Protein AF-0000000070112581 (afdb_homodimer)

Organism: Actinoplanes teichomyceticus (NCBI:txid1867)

Radius of gyration: 32.61 Å; Cα contacts (8 Å, |Δi|>4): 1383; chains: 2; bounding box: 97×98×137 Å

Solvent-accessible surface area (backbone atoms only — not comparable to full-atom values): 36434 Å² total; per-residue (Å²): 136,82,82,74,80,77,78,77,76,79,77,77,74,75,75,73,76,73,74,67,74,76,69,84,65,79,61,92,81,59,86,30,50,30,55,30,23,53,82,54,66,36,40,34,24,30,37,43,56,67,66,48,50,74,72,32,64,71,53,36,50,47,56,51,56,34,28,38,30,39,26,48,64,56,47,46,24,48,32,52,28,37,65,41,94,90,42,71,44,57,64,69,41,49,50,51,50,51,51,26,56,76,53,75,27,43,31,40,42,41,41,72,38,59,88,61,64,62,28,60,76,68,73,73,48,93,67,53,45,69,54,48,52,50,51,52,52,50,49,44,39,51,55,40,47,74,42,50,89,62,39,55,30,33,29,44,44,36,53,60,54,36,76,79,34,44,72,46,94,39,75,56,40,74,50,56,37,80,56,49,58,54,50,51,39,46,49,44,39,69,42,31,72,82,38,41,30,20,44,28,32,62,83,36,50,25,73,46,48,28,32,48,37,49,55,51,47,49,52,53,39,48,75,72,67,35,67,74,41,26,48,32,20,24,45,75,42,37,33,80,76,37,75,74,89,35,32,47,60,36,51,42,56,47,38,74,73,70,26,33,32,28,39,64,26,32,33,30,29,33,69,61,74,86,49,43,24,52,50,34,13,31,16,27,53,56,35,54,54,48,48,34,38,68,69,36,91,42,24,47,34,42,16,30,51,23,60,29,37,67,74,41,63,46,53,82,75,35,83,66,27,33,76,29,36,35,10,39,68,82,67,48,70,39,66,29,41,52,38,49,34,53,58,31,43,41,47,59,104,139,81,82,76,78,71,82,73,78,79,77,76,76,75,74,75,74,74,74,68,74,75,70,84,65,78,60,93,82,56,86,30,49,31,54,30,24,51,82,53,68,36,41,36,24,30,38,43,54,68,67,48,49,75,72,31,64,71,55,36,52,47,54,50,57,34,27,37,29,40,27,50,62,57,46,46,24,49,32,52,28,36,64,41,94,90,42,72,44,57,64,69,41,48,50,51,51,51,50,27,58,76,52,74,28,43,31,40,43,40,42,70,37,58,88,60,63,63,29,61,75,69,74,75,47,90,66,53,46,69,52,47,52,49,50,53,52,50,50,43,40,50,56,39,47,75,43,51,89,62,37,54,29,33,29,42,44,35,52,58,54,36,76,78,33,44,71,46,94,39,75,56,41,75,48,55,37,81,57,48,60,53,50,50,37,47,48,43,40,70,42,31,72,81,39,42,32,20,44,29,33,62,84,35,49,26,73,48,48,27,32,48,36,48,54,53,47,51,54,53,39,48,76,69,69,35,65,72,43,26,48,33,20,26,45,75,41,38,32,81,76,37,74,74,87,36,32,48,62,35,51,42,57,46,38,74,72,69,26,34,32,29,40,64,26,32,34,30,28,33,68,62,72,85,47,44,25,49,50,34,14,32,16,27,53,56,34,54,55,49,48,34,39,67,69,40,90,42,25,48,33,42,16,31,52,24,59,29,37,66,74,39,65,48,52,83,74,36,84,66,27,30,75,28,34,34,12,40,70,82,67,48,71,39,66,29,40,52,38,48,33,53,58,32,43,41,48,57,104

Foldseek 3Di:
DPPPPPPPPPPPPPPPPPPPPPDPPPDPPQLALQVLQPPLLAWEEEEDDLVCCVPPPVRVVNRLRHGQEYEYPQCLAQCNQDVDQPDGDCPSVVVVLVSCVVSNHAYEAPALADQDPHHCCLQVDDDALVRNLVSSLCSLLVSCLVCAPSHQAYQQHEAQADQQLHGDDHPNCVRPNPCSSLVSQVSNCVNHVRHAYEHEYEPLLFDGNNVVSVVVVVVVSVVVVRRHAAYEYAAAAELVVDDHPGNLVSLAVRVVVVHAYEHAEHWYKYQDDDDDVRLVSLLVSLLVNVLSLSVGDRHNYYYYHDAEQLDDCCCVVPPRMTPTHQYYNVRHGGSNSVSSSVSSNVSVD/DDPPDPPPPPPPPPPPPPPPPPDPPPDPPQLALQVLQPPLLAWEEEEDDLVCCVPPPVRVVNRLRHGQEYEYPQCLAQCNQPVDQPDGDCPSVVVVLVSCVVSNHAYEAPALADQDPHHCCLQVDDDALVRNLVSSLCSLLVSCLVCAPSHQAYQQHEAQADQQLHGDDHPNCVRPNPCSSLVSQVSNCVNHVRHAYEHEYEPLLFDGNNVVSVVVVVVVSVVVVRRHAAYEYAAAAELVVDDHPGNLVSLAVRVVVVHAYEHAEHWYKYQDDDDDVRLVSLLVSLLVNVLSLSVGDRHNYYYYHDAEQLDDCCCVVPPRMTPTHQYYNVRHGGSNSVSSSVSSNVSVD

pLDDT: mean 92.32, std 18.76, range [21.33, 98.94]

Secondary structure (DSSP, 8-state):
---------------------------TT--SHHHHHTTSS-EEEEEE-HHHHHH-HHHHHHHHHH-SEEEESSTTSHHHH-SBTTB---HHHHHHHHHHHHTT-EEEEEEEE-SSS--HHHHSS---HHHHHHHHHHHHHHHHHHTTTT-SEEEEEES-B-TTSPBP--HHHHHH-TTHHHHHHHHHHHH-TTSEEEEEEES-SSSSHHHHHHHHHHHHHHHTT----EEEEEEEEEGGGB--S-HHHHHHHHHHTT-EEEEEEEEEEEESSP-HHHHHHHHHHHHHHHHHHHTSTTEEEEEES-SBGGG-SHHHHSTTEE--SSB-TTSPBPHHHHHHHHHHHHHH-/---------------------------TT--SHHHHHTTSS-EEEEEE-HHHHHH-HHHHHHHHHH-SEEEESSTTSHHHH-SBTTB---HHHHHHHHHHHHTT-EEEEEEEE-SSS--HHHHSS---HHHHHHHHHHHHHHHHHHTTTT-SEEEEEES-B-TTSPBP--HHHHHH-TTHHHHHHHHHHHH-TTSEEEEEEES-SSSSHHHHHHHHHHHHHHHTT----EEEEEEEEEGGGB--S-HHHHHHHHHHTT-EEEEEEEEEEEESSP-HHHHHHHHHHHHHHHHHHHTSTTEEEEEES-SBGGG-SHHHHSTTEE--SSB-TTSPBPHHHHHHHHHHHHHH-

Nearest PDB structures (foldseek):
  2his-assembly1_A  TM=9.795E-01  e=3.318E-38  Cellulomonas fimi
  1fh9-assembly1_A  TM=9.781E-01  e=1.054E-37  Cellulomonas fimi
  1v6y-assembly1_A  TM=9.633E-01  e=8.364E-38  Streptomyces olivaceoviridis
  4f8x-assembly1_A  TM=9.713E-01  e=1.217E-34  Penicillium canescens
  1nq6-assembly1_A  TM=9.636E-01  e=5.847E-33  Streptomyces halstedii

Structure (mmCIF, N/CA/C/O backbone):
data_AF-0000000070112581-model_v1
#
loop_
_entity.id
_entity.type
_entity.pdbx_description
1 polymer Beta-xylanase
#
loop_
_atom_site.group_PDB
_atom_site.id
_atom_site.type_symbol
_atom_site.label_atom_id
_atom_site.label_alt_id
_atom_site.label_comp_id
_atom_site.label_asym_id
_atom_site.label_entity_id
_atom_site.label_seq_id
_atom_site.pdbx_PDB_ins_code
_atom_site.Cartn_x
_atom_site.Cartn_y
_atom_site.Cartn_z
_atom_site.occupancy
_atom_site.B_iso_or_equiv
_atom_site.auth_seq_id
_atom_site.auth_comp_id
_atom_site.auth_asym_id
_atom_site.auth_atom_id
_atom_site.pdbx_PDB_model_num
ATOM 1 N N . MET A 1 1 ? 73.625 -24.797 -55.469 1 22.47 1 MET A N 1
ATOM 2 C CA . MET A 1 1 ? 73.438 -24.203 -54.156 1 22.47 1 MET A CA 1
ATOM 3 C C . MET A 1 1 ? 72.125 -23.438 -54.062 1 22.47 1 MET A C 1
ATOM 5 O O . MET A 1 1 ? 71.938 -22.453 -54.781 1 22.47 1 MET A O 1
ATOM 9 N N . ARG A 1 2 ? 71 -24.219 -53.906 1 23 2 ARG A N 1
ATOM 10 C CA . ARG A 1 2 ? 69.562 -24.25 -54.125 1 23 2 ARG A CA 1
ATOM 11 C C . ARG A 1 2 ? 68.812 -23.281 -53.188 1 23 2 ARG A C 1
ATOM 13 O O . ARG A 1 2 ? 68.75 -23.531 -52 1 23 2 ARG A O 1
ATOM 20 N N . LEU A 1 3 ? 69.125 -21.969 -53.344 1 24.77 3 LEU A N 1
ATOM 21 C CA . LEU A 1 3 ? 68.75 -20.875 -52.469 1 24.77 3 LEU A CA 1
ATOM 22 C C . LEU A 1 3 ? 67.188 -20.828 -52.281 1 24.77 3 LEU A C 1
ATOM 24 O O . LEU A 1 3 ? 66.5 -20.641 -53.281 1 24.77 3 LEU A O 1
ATOM 28 N N . GLY A 1 4 ? 66.625 -21.703 -51.438 1 23.44 4 GLY A N 1
ATOM 29 C CA . GLY A 1 4 ? 65.25 -21.984 -51 1 23.44 4 GLY A CA 1
ATOM 30 C C . GLY A 1 4 ? 64.562 -20.781 -50.406 1 23.44 4 GLY A C 1
ATOM 31 O O . GLY A 1 4 ? 65 -20.203 -49.406 1 23.44 4 GLY A O 1
ATOM 32 N N . ARG A 1 5 ? 64.062 -19.859 -51.281 1 26.02 5 ARG A N 1
ATOM 33 C CA . ARG A 1 5 ? 63.375 -18.609 -50.938 1 26.02 5 ARG A CA 1
ATOM 34 C C . ARG A 1 5 ? 62.188 -18.859 -50 1 26.02 5 ARG A C 1
ATOM 36 O O . ARG A 1 5 ? 61.312 -19.688 -50.281 1 26.02 5 ARG A O 1
ATOM 43 N N . ILE A 1 6 ? 62.406 -18.875 -48.656 1 24.56 6 ILE A N 1
ATOM 44 C CA . ILE A 1 6 ? 61.531 -19.047 -47.531 1 24.56 6 ILE A CA 1
ATOM 45 C C . ILE A 1 6 ? 60.406 -18.031 -47.594 1 24.56 6 ILE A C 1
ATOM 47 O O . ILE A 1 6 ? 60.656 -16.812 -47.594 1 24.56 6 ILE A O 1
ATOM 51 N N . ALA A 1 7 ? 59.312 -18.266 -48.344 1 28.33 7 ALA A N 1
ATOM 52 C CA . ALA A 1 7 ? 58.125 -17.453 -48.469 1 28.33 7 ALA A CA 1
ATOM 53 C C . ALA A 1 7 ? 57.5 -17.203 -47.094 1 28.33 7 ALA A C 1
ATOM 55 O O . ALA A 1 7 ? 57.125 -18.156 -46.375 1 28.33 7 ALA A O 1
ATOM 56 N N . ALA A 1 8 ? 57.938 -16.219 -46.312 1 26.94 8 ALA A N 1
ATOM 57 C CA . ALA A 1 8 ? 57.406 -15.852 -45 1 26.94 8 ALA A CA 1
ATOM 58 C C . ALA A 1 8 ? 55.906 -15.469 -45.125 1 26.94 8 ALA A C 1
ATOM 60 O O . ALA A 1 8 ? 55.562 -14.57 -45.875 1 26.94 8 ALA A O 1
ATOM 61 N N . VAL A 1 9 ? 55 -16.5 -45.062 1 27.55 9 VAL A N 1
ATOM 62 C CA . VAL A 1 9 ? 53.562 -16.312 -44.969 1 27.55 9 VAL A CA 1
ATOM 63 C C . VAL A 1 9 ? 53.219 -15.398 -43.812 1 27.55 9 VAL A C 1
ATOM 65 O O . VAL A 1 9 ? 53.562 -15.703 -42.656 1 27.55 9 VAL A O 1
ATOM 68 N N . LEU A 1 10 ? 53.188 -14.086 -44.031 1 27.83 10 LEU A N 1
ATOM 69 C CA . LEU A 1 10 ? 52.781 -13.07 -43.062 1 27.83 10 LEU A CA 1
ATOM 70 C C . LEU A 1 10 ? 51.344 -13.336 -42.625 1 27.83 10 LEU A C 1
ATOM 72 O O . LEU A 1 10 ? 50.406 -13.398 -43.438 1 27.83 10 LEU A O 1
ATOM 76 N N . ALA A 1 11 ? 51.188 -14.148 -41.531 1 26.77 11 ALA A N 1
ATOM 77 C CA . ALA A 1 11 ? 49.938 -14.375 -40.781 1 26.77 11 ALA A CA 1
ATOM 78 C C . ALA A 1 11 ? 49.344 -13.062 -40.312 1 26.77 11 ALA A C 1
ATOM 80 O O . ALA A 1 11 ? 49.938 -12.359 -39.469 1 26.77 11 ALA A O 1
ATOM 81 N N . VAL A 1 12 ? 48.75 -12.305 -41.188 1 30.61 12 VAL A N 1
ATOM 82 C CA . VAL A 1 12 ? 48.031 -11.141 -40.719 1 30.61 12 VAL A CA 1
ATOM 83 C C . VAL A 1 12 ? 46.938 -11.586 -39.75 1 30.61 12 VAL A C 1
ATOM 85 O O . VAL A 1 12 ? 46.031 -12.344 -40.094 1 30.61 12 VAL A O 1
ATOM 88 N N . GLY A 1 13 ? 47.344 -11.844 -38.469 1 26.66 13 GLY A N 1
ATOM 89 C CA . GLY A 1 13 ? 46.375 -12.078 -37.406 1 26.66 13 GLY A CA 1
ATOM 90 C C . GLY A 1 13 ? 45.312 -11 -37.312 1 26.66 13 GLY A C 1
ATOM 91 O O . GLY A 1 13 ? 45.625 -9.82 -37.125 1 26.66 13 GLY A O 1
ATOM 92 N N . ILE A 1 14 ? 44.281 -11.148 -38.094 1 31.61 14 ILE A N 1
ATOM 93 C CA . ILE A 1 14 ? 43.125 -10.289 -37.938 1 31.61 14 ILE A CA 1
ATOM 94 C C . ILE A 1 14 ? 42.594 -10.375 -36.5 1 31.61 14 ILE A C 1
ATOM 96 O O . ILE A 1 14 ? 42.188 -11.453 -36.062 1 31.61 14 ILE A O 1
ATOM 100 N N . ALA A 1 15 ? 43.156 -9.594 -35.562 1 32.28 15 ALA A N 1
ATOM 101 C CA . ALA A 1 15 ? 42.531 -9.359 -34.25 1 32.28 15 ALA A CA 1
ATOM 102 C C . ALA A 1 15 ? 41.062 -8.969 -34.438 1 32.28 15 ALA A C 1
ATOM 104 O O . ALA A 1 15 ? 40.781 -7.906 -34.969 1 32.28 15 ALA A O 1
ATOM 105 N N . MET A 1 16 ? 40.281 -9.945 -34.656 1 27.47 16 MET A N 1
ATOM 106 C CA . MET A 1 16 ? 38.875 -9.617 -34.5 1 27.47 16 MET A CA 1
ATOM 107 C C . MET A 1 16 ? 38.594 -9.039 -33.125 1 27.47 16 MET A C 1
ATOM 109 O O . MET A 1 16 ? 38.781 -9.727 -32.125 1 27.47 16 MET A O 1
ATOM 113 N N . ALA A 1 17 ? 38.906 -7.734 -32.875 1 34.44 17 ALA A N 1
ATOM 114 C CA . ALA A 1 17 ? 38.344 -7.09 -31.703 1 34.44 17 ALA A CA 1
ATOM 115 C C . ALA A 1 17 ? 36.844 -7.41 -31.562 1 34.44 17 ALA A C 1
ATOM 117 O O . ALA A 1 17 ? 36.031 -7.023 -32.438 1 34.44 17 ALA A O 1
ATOM 118 N N . GLY A 1 18 ? 36.562 -8.531 -30.969 1 26.91 18 GLY A N 1
ATOM 119 C CA . GLY A 1 18 ? 35.188 -8.797 -30.547 1 26.91 18 GLY A CA 1
ATOM 120 C C . GLY A 1 18 ? 34.562 -7.637 -29.797 1 26.91 18 GLY A C 1
ATOM 121 O O . GLY A 1 18 ? 35.094 -7.234 -28.734 1 26.91 18 GLY A O 1
ATOM 122 N N . SER A 1 19 ? 33.969 -6.66 -30.5 1 32.88 19 SER A N 1
ATOM 123 C CA . SER A 1 19 ? 33.156 -5.676 -29.797 1 32.88 19 SER A CA 1
ATOM 124 C C . SER A 1 19 ? 32.219 -6.348 -28.812 1 32.88 19 SER A C 1
ATOM 126 O O . SER A 1 19 ? 31.438 -7.227 -29.203 1 32.88 19 SER A O 1
ATOM 128 N N . THR A 1 20 ? 32.625 -6.477 -27.609 1 32.88 20 THR A N 1
ATOM 129 C CA . THR A 1 20 ? 31.703 -6.809 -26.547 1 32.88 20 THR A CA 1
ATOM 130 C C . THR A 1 20 ? 30.422 -5.98 -26.672 1 32.88 20 THR A C 1
ATOM 132 O O . THR A 1 20 ? 30.484 -4.762 -26.844 1 32.88 20 THR A O 1
ATOM 135 N N . PRO A 1 21 ? 29.375 -6.535 -27.141 1 31.53 21 PRO A N 1
ATOM 136 C CA . PRO A 1 21 ? 28.203 -5.668 -27.078 1 31.53 21 PRO A CA 1
ATOM 137 C C . PRO A 1 21 ? 28.125 -4.852 -25.797 1 31.53 21 PRO A C 1
ATOM 139 O O . PRO A 1 21 ? 28.531 -5.332 -24.734 1 31.53 21 PRO A O 1
ATOM 142 N N . ALA A 1 22 ? 28.281 -3.535 -25.938 1 35.88 22 ALA A N 1
ATOM 143 C CA . ALA A 1 22 ? 28.016 -2.639 -24.812 1 35.88 22 ALA A CA 1
ATOM 144 C C . ALA A 1 22 ? 26.828 -3.123 -24 1 35.88 22 ALA A C 1
ATOM 146 O O . ALA A 1 22 ? 25.75 -3.369 -24.531 1 35.88 22 ALA A O 1
ATOM 147 N N . GLY A 1 23 ? 27.016 -3.811 -22.969 1 32.66 23 GLY A N 1
ATOM 148 C CA . GLY A 1 23 ? 25.984 -4.133 -22 1 32.66 23 GLY A CA 1
ATOM 149 C C . GLY A 1 23 ? 24.922 -3.053 -21.875 1 32.66 23 GLY A C 1
ATOM 150 O O . GLY A 1 23 ? 25.234 -1.861 -21.906 1 32.66 23 GLY A O 1
ATOM 151 N N . ALA A 1 24 ? 23.625 -3.33 -22.25 1 35.19 24 ALA A N 1
ATOM 152 C CA . ALA A 1 24 ? 22.516 -2.396 -22.062 1 35.19 24 ALA A CA 1
ATOM 153 C C . ALA A 1 24 ? 22.625 -1.694 -20.719 1 35.19 24 ALA A C 1
ATOM 155 O O . ALA A 1 24 ? 22.453 -2.324 -19.672 1 35.19 24 ALA A O 1
ATOM 156 N N . HIS A 1 25 ? 23.438 -0.673 -20.531 1 34.44 25 HIS A N 1
ATOM 157 C CA . HIS A 1 25 ? 23.438 0.117 -19.312 1 34.44 25 HIS A CA 1
ATOM 158 C C . HIS A 1 25 ? 22.016 0.507 -18.922 1 34.44 25 HIS A C 1
ATOM 160 O O . HIS A 1 25 ? 21.234 0.973 -19.75 1 34.44 25 HIS A O 1
ATOM 166 N N . PRO A 1 26 ? 21.562 0.011 -17.797 1 39.28 26 PRO A N 1
ATOM 167 C CA . PRO A 1 26 ? 20.234 0.494 -17.406 1 39.28 26 PRO A CA 1
ATOM 168 C C . PRO A 1 26 ? 20.078 2.004 -17.562 1 39.28 26 PRO A C 1
ATOM 170 O O . PRO A 1 26 ? 20.953 2.77 -17.141 1 39.28 26 PRO A O 1
ATOM 173 N N . ARG A 1 27 ? 19.484 2.443 -18.531 1 37.72 27 ARG A N 1
ATOM 174 C CA . ARG A 1 27 ? 19.281 3.883 -18.656 1 37.72 27 ARG A CA 1
ATOM 175 C C . ARG A 1 27 ? 18.766 4.477 -17.344 1 37.72 27 ARG A C 1
ATOM 177 O O . ARG A 1 27 ? 17.891 3.902 -16.703 1 37.72 27 ARG A O 1
ATOM 184 N N . ALA A 1 28 ? 19.391 5.297 -16.688 1 43.62 28 ALA A N 1
ATOM 185 C CA . ALA A 1 28 ? 19.172 6.105 -15.492 1 43.62 28 ALA A CA 1
ATOM 186 C C . ALA A 1 28 ? 17.688 6.461 -15.344 1 43.62 28 ALA A C 1
ATOM 188 O O . ALA A 1 28 ? 17.188 6.574 -14.227 1 43.62 28 ALA A O 1
ATOM 189 N N . ASP A 1 29 ? 16.906 6.512 -16.375 1 49.41 29 ASP A N 1
ATOM 190 C CA . ASP A 1 29 ? 15.562 7.055 -16.5 1 49.41 29 ASP A CA 1
ATOM 191 C C . ASP A 1 29 ? 14.523 5.938 -16.609 1 49.41 29 ASP A C 1
ATOM 193 O O . ASP A 1 29 ? 13.406 6.164 -17.078 1 49.41 29 ASP A O 1
ATOM 197 N N . ASP A 1 30 ? 14.742 4.648 -16.234 1 72.19 30 ASP A N 1
ATOM 198 C CA . ASP A 1 30 ? 13.898 3.463 -16.391 1 72.19 30 ASP A CA 1
ATOM 199 C C . ASP A 1 30 ? 12.898 3.355 -15.242 1 72.19 30 ASP A C 1
ATOM 201 O O . ASP A 1 30 ? 13.266 3.041 -14.109 1 72.19 30 ASP A O 1
ATOM 205 N N . ASP A 1 31 ? 11.68 3.961 -15.477 1 86.75 31 ASP A N 1
ATOM 206 C CA . ASP A 1 31 ? 10.578 4.027 -14.523 1 86.75 31 ASP A CA 1
ATOM 207 C C . ASP A 1 31 ? 9.703 2.783 -14.609 1 86.75 31 ASP A C 1
ATOM 209 O O . ASP A 1 31 ? 8.5 2.844 -14.344 1 86.75 31 ASP A O 1
ATOM 213 N N . SER A 1 32 ? 10.359 1.654 -15.102 1 97.06 32 SER A N 1
ATOM 214 C CA . SER A 1 32 ? 9.594 0.419 -15.234 1 97.06 32 SER A CA 1
ATOM 215 C C . SER A 1 32 ? 9.469 -0.298 -13.891 1 97.06 32 SER A C 1
ATOM 217 O O . SER A 1 32 ? 10.203 0.004 -12.953 1 97.06 32 SER A O 1
ATOM 219 N N . LEU A 1 33 ? 8.492 -1.171 -13.805 1 98.56 33 LEU A N 1
ATOM 220 C CA . LEU A 1 33 ? 8.375 -1.993 -12.602 1 98.56 33 LEU A CA 1
ATOM 221 C C . LEU A 1 33 ? 9.633 -2.82 -12.383 1 98.56 33 LEU A C 1
ATOM 223 O O . LEU A 1 33 ? 10.07 -2.998 -11.242 1 98.56 33 LEU A O 1
ATOM 227 N N . ARG A 1 34 ? 10.203 -3.275 -13.492 1 97 34 ARG A N 1
ATOM 228 C CA . ARG A 1 34 ? 11.445 -4.035 -13.438 1 97 34 ARG A CA 1
ATOM 229 C C . ARG A 1 34 ? 12.57 -3.215 -12.812 1 97 34 ARG A C 1
ATOM 231 O O . ARG A 1 34 ? 13.32 -3.719 -11.969 1 97 34 ARG A O 1
ATOM 238 N N . ALA A 1 35 ? 12.711 -1.991 -13.219 1 97.19 35 ALA A N 1
ATOM 239 C CA . ALA A 1 35 ? 13.711 -1.091 -12.656 1 97.19 35 ALA A CA 1
ATOM 240 C C . ALA A 1 35 ? 13.438 -0.826 -11.172 1 97.19 35 ALA A C 1
ATOM 242 O O . ALA A 1 35 ? 14.359 -0.813 -10.359 1 97.19 35 ALA A O 1
ATOM 243 N N . ALA A 1 36 ? 12.18 -0.644 -10.805 1 97.56 36 ALA A N 1
ATOM 244 C CA . ALA A 1 36 ? 11.797 -0.378 -9.414 1 97.56 36 ALA A CA 1
ATOM 245 C C . ALA A 1 36 ? 12.094 -1.582 -8.523 1 97.56 36 ALA A C 1
ATOM 247 O O . ALA A 1 36 ? 12.438 -1.424 -7.352 1 97.56 36 ALA A O 1
ATOM 248 N N . ALA A 1 37 ? 11.984 -2.756 -9.102 1 97.75 37 ALA A N 1
ATOM 249 C CA . ALA A 1 37 ? 12.117 -3.988 -8.328 1 97.75 37 ALA A CA 1
ATOM 250 C C . ALA A 1 37 ? 13.586 -4.336 -8.094 1 97.75 37 ALA A C 1
ATOM 252 O O . ALA A 1 37 ? 13.898 -5.18 -7.25 1 97.75 37 ALA A O 1
ATOM 253 N N . ARG A 1 38 ? 14.461 -3.715 -8.844 1 95.38 38 ARG A N 1
ATOM 254 C CA . ARG A 1 38 ? 15.883 -4.043 -8.766 1 95.38 38 ARG A CA 1
ATOM 255 C C . ARG A 1 38 ? 16.406 -3.857 -7.344 1 95.38 38 ARG A C 1
ATOM 257 O O . ARG A 1 38 ? 16.141 -2.838 -6.703 1 95.38 38 ARG A O 1
ATOM 264 N N . GLY A 1 39 ? 17.062 -4.855 -6.887 1 93.88 39 GLY A N 1
ATOM 265 C CA . GLY A 1 39 ? 17.688 -4.766 -5.574 1 93.88 39 GLY A CA 1
ATOM 266 C C . GLY A 1 39 ? 16.766 -5.191 -4.449 1 93.88 39 GLY A C 1
ATOM 267 O O . GLY A 1 39 ? 17.188 -5.293 -3.297 1 93.88 39 GLY A O 1
ATOM 268 N N . SER A 1 40 ? 15.484 -5.484 -4.727 1 95.56 40 SER A N 1
ATOM 269 C CA . SER A 1 40 ? 14.516 -5.844 -3.693 1 95.56 40 SER A CA 1
ATOM 270 C C . SER A 1 40 ? 14.625 -7.32 -3.322 1 95.56 40 SER A C 1
ATOM 272 O O . SER A 1 40 ? 14.102 -7.746 -2.291 1 95.56 40 SER A O 1
ATOM 274 N N . GLY A 1 41 ? 15.211 -8.117 -4.215 1 96.25 41 GLY A N 1
ATOM 275 C CA . GLY A 1 41 ? 15.242 -9.562 -4.047 1 96.25 41 GLY A CA 1
ATOM 276 C C . GLY A 1 41 ? 14.016 -10.258 -4.609 1 96.25 41 GLY A C 1
ATOM 277 O O . GLY A 1 41 ? 13.93 -11.484 -4.605 1 96.25 41 GLY A O 1
ATOM 278 N N . VAL A 1 42 ? 13.07 -9.5 -5.078 1 98.5 42 VAL A N 1
ATOM 279 C CA . VAL A 1 42 ? 11.836 -10.031 -5.641 1 98.5 42 VAL A CA 1
ATOM 280 C C . VAL A 1 42 ? 11.75 -9.688 -7.129 1 98.5 42 VAL A C 1
ATOM 282 O O . VAL A 1 42 ? 11.844 -8.516 -7.508 1 98.5 42 VAL A O 1
ATOM 285 N N . ARG A 1 43 ? 11.602 -10.656 -7.973 1 98.56 43 ARG A N 1
ATOM 286 C CA . ARG A 1 43 ? 11.43 -10.453 -9.406 1 98.56 43 ARG A CA 1
ATOM 287 C C . ARG A 1 43 ? 9.969 -10.18 -9.75 1 98.56 43 ARG A C 1
ATOM 289 O O . ARG A 1 43 ? 9.078 -10.898 -9.305 1 98.56 43 ARG A O 1
ATOM 296 N N . ILE A 1 44 ? 9.703 -9.133 -10.5 1 98.88 44 ILE A N 1
ATOM 297 C CA . ILE A 1 44 ? 8.352 -8.828 -10.953 1 98.88 44 ILE A CA 1
ATOM 298 C C . ILE A 1 44 ? 8.094 -9.508 -12.297 1 98.88 44 ILE A C 1
ATOM 300 O O . ILE A 1 44 ? 8.922 -9.445 -13.203 1 98.88 44 ILE A O 1
ATOM 304 N N . GLY A 1 45 ? 6.98 -10.258 -12.414 1 98.94 45 GLY A N 1
ATOM 305 C CA . GLY A 1 45 ? 6.68 -11.016 -13.625 1 98.94 45 GLY A CA 1
ATOM 306 C C . GLY A 1 45 ? 5.266 -10.789 -14.133 1 98.94 45 GLY A C 1
ATOM 307 O O . GLY A 1 45 ? 4.484 -10.07 -13.508 1 98.94 45 GLY A O 1
ATOM 308 N N . THR A 1 46 ? 4.969 -11.328 -15.297 1 98.94 46 THR A N 1
ATOM 309 C CA . THR A 1 46 ? 3.631 -11.312 -15.875 1 98.94 46 THR A CA 1
ATOM 310 C C . THR A 1 46 ? 3.363 -12.609 -16.641 1 98.94 46 THR A C 1
ATOM 312 O O . THR A 1 46 ? 4.297 -13.273 -17.094 1 98.94 46 THR A O 1
ATOM 315 N N . ALA A 1 47 ? 2.1 -12.961 -16.688 1 98.88 47 ALA A N 1
ATOM 316 C CA . ALA A 1 47 ? 1.678 -13.984 -17.625 1 98.88 47 ALA A CA 1
ATOM 317 C C . ALA A 1 47 ? 1.624 -13.43 -19.047 1 98.88 47 ALA A C 1
ATOM 319 O O . ALA A 1 47 ? 1.278 -12.266 -19.25 1 98.88 47 ALA A O 1
ATOM 320 N N . VAL A 1 48 ? 1.9 -14.273 -20.031 1 98.88 48 VAL A N 1
ATOM 321 C CA . VAL A 1 48 ? 2.02 -13.781 -21.391 1 98.88 48 VAL A CA 1
ATOM 322 C C . VAL A 1 48 ? 1.035 -14.523 -22.297 1 98.88 48 VAL A C 1
ATOM 324 O O . VAL A 1 48 ? 1.001 -15.758 -22.297 1 98.88 48 VAL A O 1
ATOM 327 N N . ASP A 1 49 ? 0.248 -13.75 -22.969 1 98.44 49 ASP A N 1
ATOM 328 C CA . ASP A 1 49 ? -0.549 -14.227 -24.094 1 98.44 49 ASP A CA 1
ATOM 329 C C . ASP A 1 49 ? 0.278 -14.258 -25.375 1 98.44 49 ASP A C 1
ATOM 331 O O . ASP A 1 49 ? 0.655 -13.211 -25.906 1 98.44 49 ASP A O 1
ATOM 335 N N . MET A 1 50 ? 0.453 -15.445 -25.953 1 98.44 50 MET A N 1
ATOM 336 C CA . MET A 1 50 ? 1.397 -15.586 -27.047 1 98.44 50 MET A CA 1
ATOM 337 C C . MET A 1 50 ? 0.819 -15 -28.328 1 98.44 50 MET A C 1
ATOM 339 O O . MET A 1 50 ? 1.564 -14.578 -29.219 1 98.44 50 MET A O 1
ATOM 343 N N . SER A 1 51 ? -0.505 -15.023 -28.469 1 98.25 51 SER A N 1
ATOM 344 C CA . SER A 1 51 ? -1.105 -14.352 -29.625 1 98.25 51 SER A CA 1
ATOM 345 C C . SER A 1 51 ? -0.904 -12.844 -29.547 1 98.25 51 SER A C 1
ATOM 347 O O . SER A 1 51 ? -0.55 -12.211 -30.547 1 98.25 51 SER A O 1
ATOM 349 N N . ALA A 1 52 ? -1.123 -12.305 -28.344 1 98.62 52 ALA A N 1
ATOM 350 C CA . ALA A 1 52 ? -0.89 -10.883 -28.141 1 98.62 52 ALA A CA 1
ATOM 351 C C . ALA A 1 52 ? 0.583 -10.531 -28.328 1 98.62 52 ALA A C 1
ATOM 353 O O . ALA A 1 52 ? 0.911 -9.523 -28.969 1 98.62 52 ALA A O 1
ATOM 354 N N . LEU A 1 53 ? 1.493 -11.344 -27.828 1 98.75 53 LEU A N 1
ATOM 355 C CA . LEU A 1 53 ? 2.928 -11.109 -27.953 1 98.75 53 LEU A CA 1
ATOM 356 C C . LEU A 1 53 ? 3.344 -11.016 -29.406 1 98.75 53 LEU A C 1
ATOM 358 O O . LEU A 1 53 ? 4.184 -10.188 -29.781 1 98.75 53 LEU A O 1
ATOM 362 N N . ALA A 1 54 ? 2.746 -11.836 -30.266 1 98.19 54 ALA A N 1
ATOM 363 C CA . ALA A 1 54 ? 3.102 -11.906 -31.672 1 98.19 54 ALA A CA 1
ATOM 364 C C . ALA A 1 54 ? 2.502 -10.734 -32.438 1 98.19 54 ALA A C 1
ATOM 366 O O . ALA A 1 54 ? 3.141 -10.18 -33.344 1 98.19 54 ALA A O 1
ATOM 367 N N . ALA A 1 55 ? 1.302 -10.289 -32.031 1 98.44 55 ALA A N 1
ATOM 368 C CA . ALA A 1 55 ? 0.515 -9.445 -32.938 1 98.44 55 ALA A CA 1
ATOM 369 C C . ALA A 1 55 ? 0.484 -8 -32.438 1 98.44 55 ALA A C 1
ATOM 371 O O . ALA A 1 55 ? 0.177 -7.086 -33.219 1 98.44 55 ALA A O 1
ATOM 372 N N . ASP A 1 56 ? 0.711 -7.793 -31.156 1 98.69 56 ASP A N 1
ATOM 373 C CA . ASP A 1 56 ? 0.492 -6.484 -30.562 1 98.69 56 ASP A CA 1
ATOM 374 C C . ASP A 1 56 ? 1.805 -5.883 -30.062 1 98.69 56 ASP A C 1
ATOM 376 O O . ASP A 1 56 ? 2.271 -6.211 -28.969 1 98.69 56 ASP A O 1
ATOM 380 N N . THR A 1 57 ? 2.328 -4.93 -30.75 1 98.56 57 THR A N 1
ATOM 381 C CA . THR A 1 57 ? 3.646 -4.363 -30.5 1 98.56 57 THR A CA 1
ATOM 382 C C . THR A 1 57 ? 3.686 -3.693 -29.125 1 98.56 57 THR A C 1
ATOM 384 O O . THR A 1 57 ? 4.598 -3.938 -28.328 1 98.56 57 THR A O 1
ATOM 387 N N . PRO A 1 58 ? 2.66 -2.83 -28.766 1 98.31 58 PRO A N 1
ATOM 388 C CA . PRO A 1 58 ? 2.688 -2.24 -27.422 1 98.31 58 PRO A CA 1
ATOM 389 C C . PRO A 1 58 ? 2.703 -3.291 -26.312 1 98.31 58 PRO A C 1
ATOM 391 O O . PRO A 1 58 ? 3.367 -3.107 -25.281 1 98.31 58 PRO A O 1
ATOM 394 N N . TYR A 1 59 ? 2.016 -4.332 -26.547 1 98.75 59 TYR A N 1
ATOM 395 C CA . TYR A 1 59 ? 2.006 -5.43 -25.594 1 98.75 59 TYR A CA 1
ATOM 396 C C . TYR A 1 59 ? 3.395 -6.047 -25.453 1 98.75 59 TYR A C 1
ATOM 398 O O . TYR A 1 59 ? 3.91 -6.184 -24.344 1 98.75 59 TYR A O 1
ATOM 406 N N . ARG A 1 60 ? 3.965 -6.383 -26.562 1 98.81 60 ARG A N 1
ATOM 407 C CA . ARG A 1 60 ? 5.289 -6.996 -26.594 1 98.81 60 ARG A CA 1
ATOM 408 C C . ARG A 1 60 ? 6.324 -6.105 -25.922 1 98.81 60 ARG A C 1
ATOM 410 O O . ARG A 1 60 ? 7.137 -6.586 -25.125 1 98.81 60 ARG A O 1
ATOM 417 N N . GLU A 1 61 ? 6.273 -4.867 -26.172 1 98.31 61 GLU A N 1
ATOM 418 C CA . GLU A 1 61 ? 7.211 -3.91 -25.594 1 98.31 61 GLU A CA 1
ATOM 419 C C . GLU A 1 61 ? 6.98 -3.764 -24.094 1 98.31 61 GLU A C 1
ATOM 421 O O . GLU A 1 61 ? 7.934 -3.605 -23.328 1 98.31 61 GLU A O 1
ATOM 426 N N . GLY A 1 62 ? 5.695 -3.789 -23.672 1 98.31 62 GLY A N 1
ATOM 427 C CA . GLY A 1 62 ? 5.379 -3.732 -22.25 1 98.31 62 GLY A CA 1
ATOM 428 C C . GLY A 1 62 ? 5.898 -4.93 -21.484 1 98.31 62 GLY A C 1
ATOM 429 O O . GLY A 1 62 ? 6.477 -4.773 -20.406 1 98.31 62 GLY A O 1
ATOM 430 N N . VAL A 1 63 ? 5.766 -6.113 -22.078 1 98.81 63 VAL A N 1
ATOM 431 C CA . VAL A 1 63 ? 6.27 -7.328 -21.453 1 98.81 63 VAL A CA 1
ATOM 432 C C . VAL A 1 63 ? 7.781 -7.23 -21.266 1 98.81 63 VAL A C 1
ATOM 434 O O . VAL A 1 63 ? 8.305 -7.539 -20.203 1 98.81 63 VAL A O 1
ATOM 437 N N . ALA A 1 64 ? 8.438 -6.773 -22.297 1 98.75 64 ALA A N 1
ATOM 438 C CA . ALA A 1 64 ? 9.898 -6.703 -22.281 1 98.75 64 ALA A CA 1
ATOM 439 C C . ALA A 1 64 ? 10.391 -5.652 -21.297 1 98.75 64 ALA A C 1
ATOM 441 O O . ALA A 1 64 ? 11.375 -5.875 -20.594 1 98.75 64 ALA A O 1
ATOM 442 N N . ARG A 1 65 ? 9.742 -4.578 -21.172 1 97.75 65 ARG A N 1
ATOM 443 C CA . ARG A 1 65 ? 10.195 -3.408 -20.422 1 97.75 65 ARG A CA 1
ATOM 444 C C . ARG A 1 65 ? 9.898 -3.564 -18.938 1 97.75 65 ARG A C 1
ATOM 446 O O . ARG A 1 65 ? 10.734 -3.234 -18.094 1 97.75 65 ARG A O 1
ATOM 453 N N . GLU A 1 66 ? 8.789 -4.156 -18.594 1 98.56 66 GLU A N 1
ATOM 454 C CA . GLU A 1 66 ? 8.242 -4.008 -17.25 1 98.56 66 GLU A CA 1
ATOM 455 C C . GLU A 1 66 ? 8.609 -5.199 -16.359 1 98.56 66 GLU A C 1
ATOM 457 O O . GLU A 1 66 ? 8.516 -5.121 -15.141 1 98.56 66 GLU A O 1
ATOM 462 N N . PHE A 1 67 ? 9.117 -6.285 -16.969 1 98.88 67 PHE A N 1
ATOM 463 C CA . PHE A 1 67 ? 9.055 -7.484 -16.141 1 98.88 67 PHE A CA 1
ATOM 464 C C . PHE A 1 67 ? 10.383 -8.234 -16.172 1 98.88 67 PHE A C 1
ATOM 466 O O . PHE A 1 67 ? 11.062 -8.25 -17.203 1 98.88 67 PHE A O 1
ATOM 473 N N . ASP A 1 68 ? 10.695 -8.906 -15.055 1 98.69 68 ASP A N 1
ATOM 474 C CA . ASP A 1 68 ? 11.875 -9.742 -14.883 1 98.69 68 ASP A CA 1
ATOM 475 C C . ASP A 1 68 ? 11.609 -11.172 -15.336 1 98.69 68 ASP A C 1
ATOM 477 O O . ASP A 1 68 ? 12.531 -11.883 -15.75 1 98.69 68 ASP A O 1
ATOM 481 N N . THR A 1 69 ? 10.336 -11.578 -15.164 1 98.88 69 THR A N 1
ATOM 482 C CA . THR A 1 69 ? 9.977 -12.961 -15.438 1 98.88 69 THR A CA 1
ATOM 483 C C . THR A 1 69 ? 8.695 -13.031 -16.266 1 98.88 69 THR A C 1
ATOM 485 O O . THR A 1 69 ? 7.871 -12.117 -16.234 1 98.88 69 THR A O 1
ATOM 488 N N . VAL A 1 70 ? 8.617 -14.094 -17.047 1 98.94 70 VAL A N 1
ATOM 489 C CA . VAL A 1 70 ? 7.41 -14.344 -17.828 1 98.94 70 VAL A CA 1
ATOM 490 C C . VAL A 1 70 ? 6.91 -15.766 -17.562 1 98.94 70 VAL A C 1
ATOM 492 O O . VAL A 1 70 ? 7.707 -16.688 -17.359 1 98.94 70 VAL A O 1
ATOM 495 N N . THR A 1 71 ? 5.637 -15.898 -17.5 1 98.94 71 THR A N 1
ATOM 496 C CA . THR A 1 71 ? 4.945 -17.172 -17.344 1 98.94 71 THR A CA 1
ATOM 497 C C . THR A 1 71 ? 3.977 -17.406 -18.5 1 98.94 71 THR A C 1
ATOM 499 O O . THR A 1 71 ? 3.189 -16.531 -18.844 1 98.94 71 THR A O 1
ATOM 502 N N . PRO A 1 72 ? 4.105 -18.594 -19.156 1 98.38 72 PRO A N 1
ATOM 503 C CA . PRO A 1 72 ? 3.102 -18.859 -20.188 1 98.38 72 PRO A CA 1
ATOM 504 C C . PRO A 1 72 ? 1.69 -19 -19.625 1 98.38 72 PRO A C 1
ATOM 506 O O . PRO A 1 72 ? 1.484 -19.719 -18.641 1 98.38 72 PRO A O 1
ATOM 509 N N . GLU A 1 73 ? 0.792 -18.328 -20.219 1 96.81 73 GLU A N 1
ATOM 510 C CA . GLU A 1 73 ? -0.597 -18.516 -19.828 1 96.81 73 GLU A CA 1
ATOM 511 C C . GLU A 1 73 ? -1.069 -19.938 -20.156 1 96.81 73 GLU A C 1
ATOM 513 O O . GLU A 1 73 ? -1.436 -20.703 -19.266 1 96.81 73 GLU A O 1
ATOM 518 N N . ASN A 1 74 ? -0.885 -20.344 -21.531 1 96.62 74 ASN A N 1
ATOM 519 C CA . ASN A 1 74 ? -1.547 -21.578 -21.938 1 96.62 74 ASN A CA 1
ATOM 520 C C . ASN A 1 74 ? -0.59 -22.5 -22.672 1 96.62 74 ASN A C 1
ATOM 522 O O . ASN A 1 74 ? -0.849 -23.703 -22.797 1 96.62 74 ASN A O 1
ATOM 526 N N . VAL A 1 75 ? 0.508 -22.078 -23.109 1 98.12 75 VAL A N 1
ATOM 527 C CA . VAL A 1 75 ? 1.244 -22.766 -24.172 1 98.12 75 VAL A CA 1
ATOM 528 C C . VAL A 1 75 ? 2.113 -23.875 -23.547 1 98.12 75 VAL A C 1
ATOM 530 O O . VAL A 1 75 ? 2.768 -24.625 -24.281 1 98.12 75 VAL A O 1
ATOM 533 N N . MET A 1 76 ? 2.09 -23.984 -22.203 1 98.44 76 MET A N 1
ATOM 534 C CA . MET A 1 76 ? 2.811 -25.078 -21.578 1 98.44 76 MET A CA 1
ATOM 535 C C . MET A 1 76 ? 1.843 -26.047 -20.906 1 98.44 76 MET A C 1
ATOM 537 O O . MET A 1 76 ? 2.266 -26.984 -20.203 1 98.44 76 MET A O 1
ATOM 541 N N . LYS A 1 77 ? 0.535 -25.844 -21.094 1 98.44 77 LYS A N 1
ATOM 542 C CA . LYS A 1 77 ? -0.45 -26.781 -20.562 1 98.44 77 LYS A CA 1
ATOM 543 C C . LYS A 1 77 ? -0.42 -28.109 -21.328 1 98.44 77 LYS A C 1
ATOM 545 O O . LYS A 1 77 ? -0.036 -28.141 -22.5 1 98.44 77 LYS A O 1
ATOM 550 N N . TRP A 1 78 ? -0.829 -29.125 -20.688 1 98.38 78 TRP A N 1
ATOM 551 C CA . TRP A 1 78 ? -0.712 -30.469 -21.234 1 98.38 78 TRP A CA 1
ATOM 552 C C . TRP A 1 78 ? -1.392 -30.562 -22.594 1 98.38 78 TRP A C 1
ATOM 554 O O . TRP A 1 78 ? -0.814 -31.094 -23.547 1 98.38 78 TRP A O 1
ATOM 564 N N . GLU A 1 79 ? -2.533 -30 -22.766 1 97.88 79 GLU A N 1
ATOM 565 C CA . GLU A 1 79 ? -3.275 -30.109 -24.016 1 97.88 79 GLU A CA 1
ATOM 566 C C . GLU A 1 79 ? -2.557 -29.375 -25.156 1 97.88 79 GLU A C 1
ATOM 568 O O . GLU A 1 79 ? -2.68 -29.766 -26.312 1 97.88 79 GLU A O 1
ATOM 573 N N . ALA A 1 80 ? -1.812 -28.344 -24.781 1 97.94 80 ALA A N 1
ATOM 574 C CA . ALA A 1 80 ? -1.096 -27.562 -25.781 1 97.94 80 ALA A CA 1
ATOM 575 C C . ALA A 1 80 ? 0.199 -28.266 -26.203 1 97.94 80 ALA A C 1
ATOM 577 O O . ALA A 1 80 ? 0.535 -28.328 -27.375 1 97.94 80 ALA A O 1
ATOM 578 N N . VAL A 1 81 ? 0.934 -28.922 -25.281 1 98.25 81 VAL A N 1
ATOM 579 C CA . VAL A 1 81 ? 2.291 -29.375 -25.578 1 98.25 81 VAL A CA 1
ATOM 580 C C . VAL A 1 81 ? 2.268 -30.828 -26.031 1 98.25 81 VAL A C 1
ATOM 582 O O . VAL A 1 81 ? 3.232 -31.312 -26.625 1 98.25 81 VAL A O 1
ATOM 585 N N . GLU A 1 82 ? 1.233 -31.562 -25.672 1 98.31 82 GLU A N 1
ATOM 586 C CA . GLU A 1 82 ? 1.089 -32.938 -26.078 1 98.31 82 GLU A CA 1
ATOM 587 C C . GLU A 1 82 ? -0.332 -33.25 -26.562 1 98.31 82 GLU A C 1
ATOM 589 O O . GLU A 1 82 ? -1.056 -34.031 -25.938 1 98.31 82 GLU A O 1
ATOM 594 N N . PRO A 1 83 ? -0.717 -32.781 -27.703 1 97.25 83 PRO A N 1
ATOM 595 C CA . PRO A 1 83 ? -2.1 -32.906 -28.172 1 97.25 83 PRO A CA 1
ATOM 596 C C . PRO A 1 83 ? -2.49 -34.344 -28.5 1 97.25 83 PRO A C 1
ATOM 598 O O . PRO A 1 83 ? -3.674 -34.688 -28.469 1 97.25 83 PRO A O 1
ATOM 601 N N . GLN A 1 84 ? -1.47 -35.188 -28.844 1 96 84 GLN A N 1
ATOM 602 C CA . GLN A 1 84 ? -1.607 -36.625 -29.062 1 96 84 GLN A CA 1
ATOM 603 C C . GLN A 1 84 ? -0.558 -37.406 -28.266 1 96 84 GLN A C 1
ATOM 605 O O . GLN A 1 84 ? 0.495 -36.844 -27.922 1 96 84 GLN A O 1
ATOM 610 N N . PRO A 1 85 ? -0.936 -38.562 -27.922 1 94.44 85 PRO A N 1
ATOM 611 C CA . PRO A 1 85 ? 0.037 -39.344 -27.125 1 94.44 85 PRO A CA 1
ATOM 612 C C . PRO A 1 85 ? 1.416 -39.375 -27.781 1 94.44 85 PRO A C 1
ATOM 614 O O . PRO A 1 85 ? 1.561 -39.906 -28.891 1 94.44 85 PRO A O 1
ATOM 617 N N . GLY A 1 86 ? 2.34 -38.75 -27.172 1 94.12 86 GLY A N 1
ATOM 618 C CA . GLY A 1 86 ? 3.723 -38.844 -27.609 1 94.12 86 GLY A CA 1
ATOM 619 C C . GLY A 1 86 ? 4.066 -37.812 -28.703 1 94.12 86 GLY A C 1
ATOM 620 O O . GLY A 1 86 ? 5.199 -37.781 -29.188 1 94.12 86 GLY A O 1
ATOM 621 N N . VAL A 1 87 ? 3.182 -37.094 -29.141 1 97.12 87 VAL A N 1
ATOM 622 C CA . VAL A 1 87 ? 3.428 -36.031 -30.125 1 97.12 87 VAL A CA 1
ATOM 623 C C . VAL A 1 87 ? 3.488 -34.688 -29.422 1 97.12 87 VAL A C 1
ATOM 625 O O . VAL A 1 87 ? 2.479 -34.188 -28.906 1 97.12 87 VAL A O 1
ATOM 628 N N . TYR A 1 88 ? 4.652 -34.156 -29.469 1 98.25 88 TYR A N 1
ATOM 629 C CA . TYR A 1 88 ? 4.867 -32.938 -28.703 1 98.25 88 TYR A CA 1
ATOM 630 C C . TYR A 1 88 ? 4.93 -31.703 -29.609 1 98.25 88 TYR A C 1
ATOM 632 O O . TYR A 1 88 ? 5.492 -31.781 -30.703 1 98.25 88 TYR A O 1
ATOM 640 N N . ASP A 1 89 ? 4.328 -30.625 -29.188 1 98.31 89 ASP A N 1
ATOM 641 C CA . ASP A 1 89 ? 4.422 -29.328 -29.828 1 98.31 89 ASP A CA 1
ATOM 642 C C . ASP A 1 89 ? 4.945 -28.266 -28.844 1 98.31 89 ASP A C 1
ATOM 644 O O . ASP A 1 89 ? 4.195 -27.766 -28.016 1 98.31 89 ASP A O 1
ATOM 648 N N . TRP A 1 90 ? 6.191 -27.953 -29.062 1 98.31 90 TRP A N 1
ATOM 649 C CA . TRP A 1 90 ? 6.859 -27.031 -28.156 1 98.31 90 TRP A CA 1
ATOM 650 C C . TRP A 1 90 ? 6.922 -25.625 -28.766 1 98.31 90 TRP A C 1
ATOM 652 O O . TRP A 1 90 ? 7.41 -24.688 -28.109 1 98.31 90 TRP A O 1
ATOM 662 N N . ALA A 1 91 ? 6.484 -25.406 -29.938 1 98.25 91 ALA A N 1
ATOM 663 C CA . ALA A 1 91 ? 6.824 -24.25 -30.75 1 98.25 91 ALA A CA 1
ATOM 664 C C . ALA A 1 91 ? 6.461 -22.953 -30.047 1 98.25 91 ALA A C 1
ATOM 666 O O . ALA A 1 91 ? 7.297 -22.047 -29.922 1 98.25 91 ALA A O 1
ATOM 667 N N . ALA A 1 92 ? 5.23 -22.797 -29.578 1 98.25 92 ALA A N 1
ATOM 668 C CA . ALA A 1 92 ? 4.785 -21.562 -28.938 1 98.25 92 ALA A CA 1
ATOM 669 C C . ALA A 1 92 ? 5.551 -21.312 -27.641 1 98.25 92 ALA A C 1
ATOM 671 O O . ALA A 1 92 ? 5.938 -20.172 -27.359 1 98.25 92 ALA A O 1
ATOM 672 N N . ALA A 1 93 ? 5.77 -22.328 -26.906 1 98.75 93 ALA A N 1
ATOM 673 C CA . ALA A 1 93 ? 6.527 -22.203 -25.656 1 98.75 93 ALA A CA 1
ATOM 674 C C . ALA A 1 93 ? 7.984 -21.844 -25.938 1 98.75 93 ALA A C 1
ATOM 676 O O . ALA A 1 93 ? 8.578 -21.047 -25.219 1 98.75 93 ALA A O 1
ATOM 677 N N . ASP A 1 94 ? 8.539 -22.422 -27 1 98.88 94 ASP A N 1
ATOM 678 C CA . ASP A 1 94 ? 9.891 -22.062 -27.406 1 98.88 94 ASP A CA 1
ATOM 679 C C . ASP A 1 94 ? 9.984 -20.578 -27.75 1 98.88 94 ASP A C 1
ATOM 681 O O . ASP A 1 94 ? 10.977 -19.922 -27.438 1 98.88 94 ASP A O 1
ATOM 685 N N . ARG A 1 95 ? 8.992 -20.109 -28.375 1 98.75 95 ARG A N 1
ATOM 686 C CA . ARG A 1 95 ? 8.984 -18.703 -28.734 1 98.75 95 ARG A CA 1
ATOM 687 C C . ARG A 1 95 ? 9 -17.828 -27.484 1 98.75 95 ARG A C 1
ATOM 689 O O . ARG A 1 95 ? 9.664 -16.781 -27.453 1 98.75 95 ARG A O 1
ATOM 696 N N . LEU A 1 96 ? 8.273 -18.188 -26.484 1 98.88 96 LEU A N 1
ATOM 697 C CA . LEU A 1 96 ? 8.289 -17.438 -25.234 1 98.88 96 LEU A CA 1
ATOM 698 C C . LEU A 1 96 ? 9.672 -17.469 -24.594 1 98.88 96 LEU A C 1
ATOM 700 O O . LEU A 1 96 ? 10.18 -16.438 -24.141 1 98.88 96 LEU A O 1
ATOM 704 N N . VAL A 1 97 ? 10.273 -18.656 -24.531 1 98.88 97 VAL A N 1
ATOM 705 C CA . VAL A 1 97 ? 11.586 -18.828 -23.922 1 98.88 97 VAL A CA 1
ATOM 706 C C . VAL A 1 97 ? 12.617 -18 -24.688 1 98.88 97 VAL A C 1
ATOM 708 O O . VAL A 1 97 ? 13.461 -17.344 -24.062 1 98.88 97 VAL A O 1
ATOM 711 N N . ASP A 1 98 ? 12.555 -18 -26 1 98.81 98 ASP A N 1
ATOM 712 C CA . ASP A 1 98 ? 13.461 -17.203 -26.812 1 98.81 98 ASP A CA 1
ATOM 713 C C . ASP A 1 98 ? 13.258 -15.711 -26.562 1 98.81 98 ASP A C 1
ATOM 715 O O . ASP A 1 98 ? 14.227 -14.961 -26.453 1 98.81 98 ASP A O 1
ATOM 719 N N . PHE A 1 99 ? 12.008 -15.336 -26.5 1 98.88 99 PHE A N 1
ATOM 720 C CA . PHE A 1 99 ? 11.695 -13.945 -26.203 1 98.88 99 PHE A CA 1
ATOM 721 C C . PHE A 1 99 ? 12.297 -13.523 -24.875 1 98.88 99 PHE A C 1
ATOM 723 O O . PHE A 1 99 ? 12.914 -12.469 -24.766 1 98.88 99 PHE A O 1
ATOM 730 N N . ALA A 1 100 ? 12.055 -14.328 -23.906 1 98.88 100 ALA A N 1
ATOM 731 C CA . ALA A 1 100 ? 12.578 -14.055 -22.562 1 98.88 100 ALA A CA 1
ATOM 732 C C . ALA A 1 100 ? 14.094 -13.906 -22.594 1 98.88 100 ALA A C 1
ATOM 734 O O . ALA A 1 100 ? 14.641 -12.961 -22.016 1 98.88 100 ALA A O 1
ATOM 735 N N . ARG A 1 101 ? 14.766 -14.836 -23.234 1 98.69 101 ARG A N 1
ATOM 736 C CA . ARG A 1 101 ? 16.219 -14.797 -23.344 1 98.69 101 ARG A CA 1
ATOM 737 C C . ARG A 1 101 ? 16.688 -13.5 -23.984 1 98.69 101 ARG A C 1
ATOM 739 O O . ARG A 1 101 ? 17.625 -12.859 -23.5 1 98.69 101 ARG A O 1
ATOM 746 N N . GLN A 1 102 ? 16.047 -13.078 -24.969 1 98.62 102 GLN A N 1
ATOM 747 C CA . GLN A 1 102 ? 16.406 -11.875 -25.719 1 98.62 102 GLN A CA 1
ATOM 748 C C . GLN A 1 102 ? 16.234 -10.625 -24.859 1 98.62 102 GLN A C 1
ATOM 750 O O . GLN A 1 102 ? 16.891 -9.609 -25.078 1 98.62 102 GLN A O 1
ATOM 755 N N . ASN A 1 103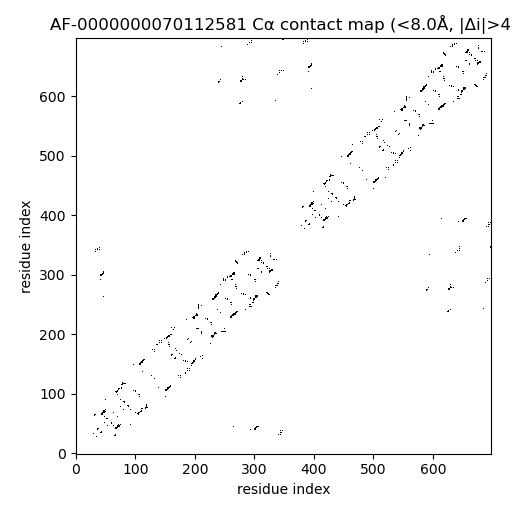 ? 15.367 -10.742 -23.906 1 98.62 103 ASN A N 1
ATOM 756 C CA . ASN A 1 103 ? 15.055 -9.562 -23.109 1 98.62 103 ASN A CA 1
ATOM 757 C C . ASN A 1 103 ? 15.586 -9.68 -21.688 1 98.62 103 ASN A C 1
ATOM 759 O O . ASN A 1 103 ? 15.18 -8.922 -20.797 1 98.62 103 ASN A O 1
ATOM 763 N N . GLY A 1 104 ? 16.438 -10.688 -21.422 1 98.38 104 GLY A N 1
ATOM 764 C CA . GLY A 1 104 ? 17.047 -10.844 -20.109 1 98.38 104 GLY A CA 1
ATOM 765 C C . GLY A 1 104 ? 16.047 -11.219 -19.031 1 98.38 104 GLY A C 1
ATOM 766 O O . GLY A 1 104 ? 16.141 -10.742 -17.906 1 98.38 104 GLY A O 1
ATOM 767 N N . GLN A 1 105 ? 15.031 -12.023 -19.422 1 98.88 105 GLN A N 1
ATOM 768 C CA . GLN A 1 105 ? 13.977 -12.438 -18.5 1 98.88 105 GLN A CA 1
ATOM 769 C C . GLN A 1 105 ? 14.094 -13.922 -18.156 1 98.88 105 GLN A C 1
ATOM 771 O O . GLN A 1 105 ? 14.695 -14.695 -18.906 1 98.88 105 GLN A O 1
ATOM 776 N N . LEU A 1 106 ? 13.633 -14.25 -17.031 1 98.88 106 LEU A N 1
ATOM 777 C CA . LEU A 1 106 ? 13.516 -15.656 -16.656 1 98.88 106 LEU A CA 1
ATOM 778 C C . LEU A 1 106 ? 12.125 -16.188 -16.984 1 98.88 106 LEU A C 1
ATOM 780 O O . LEU A 1 106 ? 11.156 -15.43 -17.047 1 98.88 106 LEU A O 1
ATOM 784 N N . VAL A 1 107 ? 12.086 -17.5 -17.172 1 98.94 107 VAL A N 1
ATOM 785 C CA . VAL A 1 107 ? 10.805 -18.125 -17.516 1 98.94 107 VAL A CA 1
ATOM 786 C C . VAL A 1 107 ? 10.359 -19.031 -16.375 1 98.94 107 VAL A C 1
ATOM 788 O O . VAL A 1 107 ? 11.164 -19.781 -15.812 1 98.94 107 VAL A O 1
ATOM 791 N N . ARG A 1 108 ? 9.125 -18.891 -15.984 1 98.88 108 ARG A N 1
ATOM 792 C CA . ARG A 1 108 ? 8.477 -19.844 -15.094 1 98.88 108 ARG A CA 1
ATOM 793 C C . ARG A 1 108 ? 7.656 -20.859 -15.891 1 98.88 108 ARG A C 1
ATOM 795 O O . ARG A 1 108 ? 6.836 -20.484 -16.734 1 98.88 108 ARG A O 1
ATOM 802 N N . GLY A 1 109 ? 7.992 -22.109 -15.703 1 98.88 109 GLY A N 1
ATOM 803 C CA . GLY A 1 109 ? 7.176 -23.141 -16.312 1 98.88 109 GLY A CA 1
ATOM 804 C C . GLY A 1 109 ? 5.848 -23.344 -15.594 1 98.88 109 GLY A C 1
ATOM 805 O O . GLY A 1 109 ? 5.809 -23.469 -14.367 1 98.88 109 GLY A O 1
ATOM 806 N N . HIS A 1 110 ? 4.777 -23.359 -16.312 1 98.69 110 HIS A N 1
ATOM 807 C CA . HIS A 1 110 ? 3.418 -23.438 -15.789 1 98.69 110 HIS A CA 1
ATOM 808 C C . HIS A 1 110 ? 2.506 -24.203 -16.75 1 98.69 110 HIS A C 1
ATOM 810 O O . HIS A 1 110 ? 2.111 -23.672 -17.781 1 98.69 110 HIS A O 1
ATOM 816 N N . THR A 1 111 ? 2.188 -25.516 -16.422 1 98.25 111 THR A N 1
ATOM 817 C CA . THR A 1 111 ? 2.484 -26.328 -15.258 1 98.25 111 THR A CA 1
ATOM 818 C C . THR A 1 111 ? 2.627 -27.797 -15.648 1 98.25 111 THR A C 1
ATOM 820 O O . THR A 1 111 ? 2.316 -28.172 -16.781 1 98.25 111 THR A O 1
ATOM 823 N N . LEU A 1 112 ? 3.133 -28.672 -14.82 1 98.69 112 LEU A N 1
ATOM 824 C CA . LEU A 1 112 ? 3.428 -30.047 -15.18 1 98.69 112 LEU A CA 1
ATOM 825 C C . LEU A 1 112 ? 2.246 -30.969 -14.852 1 98.69 112 LEU A C 1
ATOM 827 O O . LEU A 1 112 ? 1.85 -31.781 -15.68 1 98.69 112 LEU A O 1
ATOM 831 N N . VAL A 1 113 ? 1.688 -30.797 -13.656 1 98.31 113 VAL A N 1
ATOM 832 C CA . VAL A 1 113 ? 0.537 -31.594 -13.234 1 98.31 113 VAL A CA 1
ATOM 833 C C . VAL A 1 113 ? -0.606 -30.672 -12.828 1 98.31 113 VAL A C 1
ATOM 835 O O . VAL A 1 113 ? -0.457 -29.844 -11.914 1 98.31 113 VAL A O 1
ATOM 838 N N . TRP A 1 114 ? -1.704 -30.766 -13.516 1 97.94 114 TRP A N 1
ATOM 839 C CA . TRP A 1 114 ? -2.891 -29.953 -13.258 1 97.94 114 TRP A CA 1
ATOM 840 C C . TRP A 1 114 ? -4.16 -30.734 -13.57 1 97.94 114 TRP A C 1
ATOM 842 O O . TRP A 1 114 ? -4.137 -31.672 -14.367 1 97.94 114 TRP A O 1
ATOM 852 N N . HIS A 1 115 ? -5.238 -30.406 -12.992 1 96.56 115 HIS A N 1
ATOM 853 C CA . HIS A 1 115 ? -6.508 -31.109 -13.203 1 96.56 115 HIS A CA 1
ATOM 854 C C . HIS A 1 115 ? -7.227 -30.578 -14.438 1 96.56 115 HIS A C 1
ATOM 856 O O . HIS A 1 115 ? -8.188 -31.188 -14.914 1 96.56 115 HIS A O 1
ATOM 862 N N . SER A 1 116 ? -6.707 -29.469 -14.883 1 96.19 116 SER A N 1
ATOM 863 C CA . SER A 1 116 ? -7.391 -28.781 -15.969 1 96.19 116 SER A CA 1
ATOM 864 C C . SER A 1 116 ? -6.508 -28.703 -17.219 1 96.19 116 SER A C 1
ATOM 866 O O . SER A 1 116 ? -5.312 -28.984 -17.156 1 96.19 116 SER A O 1
ATOM 868 N N . GLN A 1 117 ? -7.137 -28.469 -18.406 1 97.12 117 GLN A N 1
ATOM 869 C CA . GLN A 1 117 ? -6.496 -28.266 -19.703 1 97.12 117 GLN A CA 1
ATOM 870 C C . GLN A 1 117 ? -5.629 -29.453 -20.078 1 97.12 117 GLN A C 1
ATOM 872 O O . GLN A 1 117 ? -4.473 -29.281 -20.484 1 97.12 117 GLN A O 1
ATOM 877 N N . ASN A 1 118 ? -6.199 -30.656 -19.844 1 97.56 118 ASN A N 1
ATOM 878 C CA . ASN A 1 118 ? -5.617 -31.922 -20.281 1 97.56 118 ASN A CA 1
ATOM 879 C C . ASN A 1 118 ? -6.191 -32.375 -21.609 1 97.56 118 ASN A C 1
ATOM 881 O O . ASN A 1 118 ? -7.352 -32.094 -21.922 1 97.56 118 ASN A O 1
ATOM 885 N N . PRO A 1 119 ? -5.375 -33.031 -22.406 1 97.62 119 PRO A N 1
ATOM 886 C CA . PRO A 1 119 ? -5.906 -33.5 -23.688 1 97.62 119 PRO A CA 1
ATOM 887 C C . PRO A 1 119 ? -6.953 -34.594 -23.531 1 97.62 119 PRO A C 1
ATOM 889 O O . PRO A 1 119 ? -6.879 -35.406 -22.594 1 97.62 119 PRO A O 1
ATOM 892 N N . ALA A 1 120 ? -7.805 -34.75 -24.484 1 96.12 120 ALA A N 1
ATOM 893 C CA . ALA A 1 120 ? -8.914 -35.688 -24.438 1 96.12 120 ALA A CA 1
ATOM 894 C C . ALA A 1 120 ? -8.414 -37.125 -24.359 1 96.12 120 ALA A C 1
ATOM 896 O O . ALA A 1 120 ? -9 -37.969 -23.672 1 96.12 120 ALA A O 1
ATOM 897 N N . TRP A 1 121 ? -7.324 -37.406 -25.047 1 96.94 121 TRP A N 1
ATOM 898 C CA . TRP A 1 121 ? -6.809 -38.781 -25.078 1 96.94 121 TRP A CA 1
ATOM 899 C C . TRP A 1 121 ? -6.406 -39.219 -23.672 1 96.94 121 TRP A C 1
ATOM 901 O O . TRP A 1 121 ? -6.395 -40.438 -23.391 1 96.94 121 TRP A O 1
ATOM 911 N N . LEU A 1 122 ? -6.074 -38.281 -22.844 1 96.69 122 LEU A N 1
ATOM 912 C CA . LEU A 1 122 ? -5.68 -38.594 -21.469 1 96.69 122 LEU A CA 1
ATOM 913 C C . LEU A 1 122 ? -6.902 -38.812 -20.578 1 96.69 122 LEU A C 1
ATOM 915 O O . LEU A 1 122 ? -6.953 -39.781 -19.812 1 96.69 122 LEU A O 1
ATOM 919 N N . THR A 1 123 ? -7.938 -38 -20.781 1 93.69 123 THR A N 1
ATOM 920 C CA . THR A 1 123 ? -9.047 -37.969 -19.828 1 93.69 123 THR A CA 1
ATOM 921 C C . THR A 1 123 ? -10.164 -38.938 -20.266 1 93.69 123 THR A C 1
ATOM 923 O O . THR A 1 123 ? -11.008 -39.312 -19.469 1 93.69 123 THR A O 1
ATOM 926 N N . GLU A 1 124 ? -10.211 -39.281 -21.531 1 89.5 124 GLU A N 1
ATOM 927 C CA . GLU A 1 124 ? -11.328 -40.062 -22.047 1 89.5 124 GLU A CA 1
ATOM 928 C C . GLU A 1 124 ? -10.938 -41.531 -22.203 1 89.5 124 GLU A C 1
ATOM 930 O O . GLU A 1 124 ? -11.797 -42.375 -22.406 1 89.5 124 GLU A O 1
ATOM 935 N N . ALA A 1 125 ? -9.695 -41.781 -22.125 1 86.31 125 ALA A N 1
ATOM 936 C CA . ALA A 1 125 ? -9.25 -43.156 -22.234 1 86.31 125 ALA A CA 1
ATOM 937 C C . ALA A 1 125 ? -9.227 -43.844 -20.859 1 86.31 125 ALA A C 1
ATOM 939 O O . ALA A 1 125 ? -9.266 -43.188 -19.828 1 86.31 125 ALA A O 1
ATOM 940 N N . THR A 1 126 ? -9.273 -45.188 -20.984 1 91.25 126 THR A N 1
ATOM 941 C CA . THR A 1 126 ? -9.141 -46 -19.766 1 91.25 126 THR A CA 1
ATOM 942 C C . THR A 1 126 ? -7.723 -46.531 -19.641 1 91.25 126 THR A C 1
ATOM 944 O O . THR A 1 126 ? -7.262 -47.312 -20.469 1 91.25 126 THR A O 1
ATOM 947 N N . TYR A 1 127 ? -7.109 -45.969 -18.719 1 96.38 127 TYR A N 1
ATOM 948 C CA . TYR A 1 127 ? -5.75 -46.406 -18.422 1 96.38 127 TYR A CA 1
ATOM 949 C C . TYR A 1 127 ? -5.684 -47.125 -17.094 1 96.38 127 TYR A C 1
ATOM 951 O O . TYR A 1 127 ? -6.43 -46.812 -16.156 1 96.38 127 TYR A O 1
ATOM 959 N N . THR A 1 128 ? -4.762 -48.125 -17.047 1 97.31 128 THR A N 1
ATOM 960 C CA . THR A 1 128 ? -4.426 -48.719 -15.758 1 97.31 128 THR A CA 1
ATOM 961 C C . THR A 1 128 ? -3.58 -47.75 -14.93 1 97.31 128 THR A C 1
ATOM 963 O O . THR A 1 128 ? -2.969 -46.812 -15.484 1 97.31 128 THR A O 1
ATOM 966 N N . PRO A 1 129 ? -3.572 -47.938 -13.641 1 97.75 129 PRO A N 1
ATOM 967 C CA . PRO A 1 129 ? -2.705 -47.094 -12.812 1 97.75 129 PRO A CA 1
ATOM 968 C C . PRO A 1 129 ? -1.255 -47.094 -13.289 1 97.75 129 PRO A C 1
ATOM 970 O O . PRO A 1 129 ? -0.61 -46.062 -13.32 1 97.75 129 PRO A O 1
ATOM 973 N N . ALA A 1 130 ? -0.772 -48.219 -13.664 1 98.06 130 ALA A N 1
ATOM 974 C CA . ALA A 1 130 ? 0.606 -48.312 -14.133 1 98.06 130 ALA A CA 1
ATOM 975 C C . ALA A 1 130 ? 0.814 -47.5 -15.406 1 98.06 130 ALA A C 1
ATOM 977 O O . ALA A 1 130 ? 1.847 -46.844 -15.57 1 98.06 130 ALA A O 1
ATOM 978 N N . GLN A 1 131 ? -0.098 -47.562 -16.281 1 97.69 131 GLN A N 1
ATOM 979 C CA . GLN A 1 131 ? -0.023 -46.812 -17.516 1 97.69 131 GLN A CA 1
ATOM 980 C C . GLN A 1 131 ? -0.051 -45.312 -17.234 1 97.69 131 GLN A C 1
ATOM 982 O O . GLN A 1 131 ? 0.728 -44.531 -17.812 1 97.69 131 GLN A O 1
ATOM 987 N N . LEU A 1 132 ? -0.908 -44.938 -16.328 1 97.88 132 LEU A N 1
ATOM 988 C CA . LEU A 1 132 ? -1.026 -43.5 -16 1 97.88 132 LEU A CA 1
ATOM 989 C C . LEU A 1 132 ? 0.243 -43 -15.328 1 97.88 132 LEU A C 1
ATOM 991 O O . LEU A 1 132 ? 0.66 -41.844 -15.562 1 97.88 132 LEU A O 1
ATOM 995 N N . ARG A 1 133 ? 0.804 -43.812 -14.523 1 98.38 133 ARG A N 1
ATOM 996 C CA . ARG A 1 133 ? 2.076 -43.469 -13.906 1 98.38 133 ARG A CA 1
ATOM 997 C C . ARG A 1 133 ? 3.143 -43.219 -14.969 1 98.38 133 ARG A C 1
ATOM 999 O O . ARG A 1 133 ? 3.873 -42.219 -14.898 1 98.38 133 ARG A O 1
ATOM 1006 N N . THR A 1 134 ? 3.184 -44.062 -15.906 1 98.44 134 THR A N 1
ATOM 1007 C CA . THR A 1 134 ? 4.16 -43.938 -16.984 1 98.44 134 THR A CA 1
ATOM 1008 C C . THR A 1 134 ? 3.887 -42.719 -17.828 1 98.44 134 THR A C 1
ATOM 1010 O O . THR A 1 134 ? 4.812 -42 -18.203 1 98.44 134 THR A O 1
ATOM 1013 N N . ILE A 1 135 ? 2.646 -42.469 -18.109 1 98.19 135 ILE A N 1
ATOM 1014 C CA . ILE A 1 135 ? 2.236 -41.344 -18.922 1 98.19 135 ILE A CA 1
ATOM 1015 C C . ILE A 1 135 ? 2.635 -40.031 -18.219 1 98.19 135 ILE A C 1
ATOM 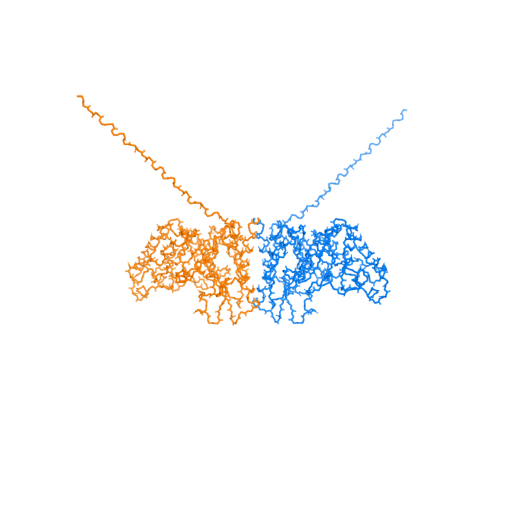1017 O O . ILE A 1 135 ? 3.219 -39.156 -18.844 1 98.19 135 ILE A O 1
ATOM 1021 N N . LEU A 1 136 ? 2.371 -39.969 -16.953 1 98.38 136 LEU A N 1
ATOM 1022 C CA . LEU A 1 136 ? 2.711 -38.75 -16.188 1 98.38 136 LEU A CA 1
ATOM 1023 C C . LEU A 1 136 ? 4.223 -38.562 -16.141 1 98.38 136 LEU A C 1
ATOM 1025 O O . LEU A 1 136 ? 4.707 -37.438 -16.406 1 98.38 136 LEU A O 1
ATOM 1029 N N . ARG A 1 137 ? 4.918 -39.594 -15.844 1 98.69 137 ARG A N 1
ATOM 1030 C CA . ARG A 1 137 ? 6.375 -39.562 -15.797 1 98.69 137 ARG A CA 1
ATOM 1031 C C . ARG A 1 137 ? 6.953 -39.094 -17.125 1 98.69 137 ARG A C 1
ATOM 1033 O O . ARG A 1 137 ? 7.797 -38.188 -17.172 1 98.69 137 ARG A O 1
ATOM 1040 N N . ASN A 1 138 ? 6.512 -39.688 -18.203 1 98.69 138 ASN A N 1
ATOM 1041 C CA . ASN A 1 138 ? 7.008 -39.375 -19.547 1 98.69 138 ASN A CA 1
ATOM 1042 C C . ASN A 1 138 ? 6.727 -37.906 -19.891 1 98.69 138 ASN A C 1
ATOM 1044 O O . ASN A 1 138 ? 7.57 -37.219 -20.484 1 98.69 138 ASN A O 1
ATOM 1048 N N . HIS A 1 139 ? 5.547 -37.469 -19.531 1 98.5 139 HIS A N 1
ATOM 1049 C CA . HIS A 1 139 ? 5.18 -36.094 -19.797 1 98.5 139 HIS A CA 1
ATOM 1050 C C . HIS A 1 139 ? 6.125 -35.125 -19.078 1 98.5 139 HIS A C 1
ATOM 1052 O O . HIS A 1 139 ? 6.641 -34.188 -19.703 1 98.5 139 HIS A O 1
ATOM 1058 N N . ILE A 1 140 ? 6.375 -35.375 -17.812 1 98.81 140 ILE A N 1
ATOM 1059 C CA . ILE A 1 140 ? 7.234 -34.5 -17.016 1 98.81 140 ILE A CA 1
ATOM 1060 C C . ILE A 1 140 ? 8.648 -34.5 -17.578 1 98.81 140 ILE A C 1
ATOM 1062 O O . ILE A 1 140 ? 9.25 -33.438 -17.797 1 98.81 140 ILE A O 1
ATOM 1066 N N . PHE A 1 141 ? 9.18 -35.688 -17.922 1 98.81 141 PHE A N 1
ATOM 1067 C CA . PHE A 1 141 ? 10.531 -35.781 -18.469 1 98.81 141 PHE A CA 1
ATOM 1068 C C . PHE A 1 141 ? 10.617 -35.125 -19.844 1 98.81 141 PHE A C 1
ATOM 1070 O O . PHE A 1 141 ? 11.617 -34.5 -20.172 1 98.81 141 PHE A O 1
ATOM 1077 N N . ALA A 1 142 ? 9.594 -35.312 -20.641 1 98.75 142 ALA A N 1
ATOM 1078 C CA . ALA A 1 142 ? 9.609 -34.75 -21.969 1 98.75 142 ALA A CA 1
ATOM 1079 C C . ALA A 1 142 ? 9.633 -33.219 -21.906 1 98.75 142 ALA A C 1
ATOM 1081 O O . ALA A 1 142 ? 10.469 -32.562 -22.547 1 98.75 142 ALA A O 1
ATOM 1082 N N . GLU A 1 143 ? 8.711 -32.656 -21.172 1 98.69 143 GLU A N 1
ATOM 1083 C CA . GLU A 1 143 ? 8.578 -31.219 -21.109 1 98.69 143 GLU A CA 1
ATOM 1084 C C . GLU A 1 143 ? 9.781 -30.578 -20.422 1 98.69 143 GLU A C 1
ATOM 1086 O O . GLU A 1 143 ? 10.398 -29.656 -20.953 1 98.69 143 GLU A O 1
ATOM 1091 N N . MET A 1 144 ? 10.133 -31.094 -19.281 1 98.88 144 MET A N 1
ATOM 1092 C CA . MET A 1 144 ? 11.266 -30.516 -18.562 1 98.88 144 MET A CA 1
ATOM 1093 C C . MET A 1 144 ? 12.57 -30.781 -19.297 1 98.88 144 MET A C 1
ATOM 1095 O O . MET A 1 144 ? 13.492 -29.969 -19.266 1 98.88 144 MET A O 1
ATOM 1099 N N . GLY A 1 145 ? 12.656 -31.938 -19.922 1 98.69 145 GLY A N 1
ATOM 1100 C CA . GLY A 1 145 ? 13.828 -32.219 -20.734 1 98.69 145 GLY A CA 1
ATOM 1101 C C . GLY A 1 145 ? 14.008 -31.25 -21.891 1 98.69 145 GLY A C 1
ATOM 1102 O O . GLY A 1 145 ? 15.117 -30.797 -22.156 1 98.69 145 GLY A O 1
ATOM 1103 N N . HIS A 1 146 ? 12.922 -30.984 -22.547 1 98.69 146 HIS A N 1
ATOM 1104 C CA . HIS A 1 146 ? 12.969 -30.078 -23.688 1 98.69 146 HIS A CA 1
ATOM 1105 C C . HIS A 1 146 ? 13.469 -28.688 -23.266 1 98.69 146 HIS A C 1
ATOM 1107 O O . HIS A 1 146 ? 14.227 -28.047 -23.984 1 98.69 146 HIS A O 1
ATOM 1113 N N . PHE A 1 147 ? 13.062 -28.25 -22.062 1 98.75 147 PHE A N 1
ATOM 1114 C CA . PHE A 1 147 ? 13.359 -26.891 -21.641 1 98.75 147 PHE A CA 1
ATOM 1115 C C . PHE A 1 147 ? 14.461 -26.875 -20.594 1 98.75 147 PHE A C 1
ATOM 1117 O O . PHE A 1 147 ? 14.664 -25.875 -19.906 1 98.75 147 PHE A O 1
ATOM 1124 N N . LYS A 1 148 ? 15.211 -27.953 -20.438 1 98.69 148 LYS A N 1
ATOM 1125 C CA . LYS A 1 148 ? 16.219 -28.094 -19.391 1 98.69 148 LYS A CA 1
ATOM 1126 C C . LYS A 1 148 ? 17.203 -26.922 -19.406 1 98.69 148 LYS A C 1
ATOM 1128 O O . LYS A 1 148 ? 17.734 -26.578 -20.469 1 98.69 148 LYS A O 1
ATOM 1133 N N . GLY A 1 149 ? 17.312 -26.312 -18.297 1 98.25 149 GLY A N 1
ATOM 1134 C CA . GLY A 1 149 ? 18.266 -25.234 -18.141 1 98.25 149 GLY A CA 1
ATOM 1135 C C . GLY A 1 149 ? 17.734 -23.891 -18.609 1 98.25 149 GLY A C 1
ATOM 1136 O O . GLY A 1 149 ? 18.391 -22.859 -18.422 1 98.25 149 GLY A O 1
ATOM 1137 N N . ARG A 1 150 ? 16.5 -23.875 -19.125 1 98.62 150 ARG A N 1
ATOM 1138 C CA . ARG A 1 150 ? 15.969 -22.625 -19.688 1 98.62 150 ARG A CA 1
ATOM 1139 C C . ARG A 1 150 ? 14.75 -22.156 -18.906 1 98.62 150 ARG A C 1
ATOM 1141 O O . ARG A 1 150 ? 14.219 -21.078 -19.188 1 98.62 150 ARG A O 1
ATOM 1148 N N . ILE A 1 151 ? 14.312 -22.906 -17.938 1 98.69 151 ILE A N 1
ATOM 1149 C CA . ILE A 1 151 ? 13.219 -22.547 -17.047 1 98.69 151 ILE A CA 1
ATOM 1150 C C . ILE A 1 151 ? 13.75 -22.391 -15.625 1 98.69 151 ILE A C 1
ATOM 1152 O O . ILE A 1 151 ? 14.391 -23.312 -15.086 1 98.69 151 ILE A O 1
ATOM 1156 N N . TRP A 1 152 ? 13.469 -21.266 -15.078 1 97.94 152 TRP A N 1
ATOM 1157 C CA . TRP A 1 152 ? 13.977 -20.891 -13.766 1 97.94 152 TRP A CA 1
ATOM 1158 C C . TRP A 1 152 ? 13.227 -21.625 -12.656 1 97.94 152 TRP A C 1
ATOM 1160 O O . TRP A 1 152 ? 13.836 -22.109 -11.703 1 97.94 152 TRP A O 1
ATOM 1170 N N . ALA A 1 153 ? 11.938 -21.719 -12.859 1 98.81 153 ALA A N 1
ATOM 1171 C CA . ALA A 1 153 ? 11.047 -22.328 -11.875 1 98.81 153 ALA A CA 1
ATOM 1172 C C . ALA A 1 153 ? 9.891 -23.047 -12.555 1 98.81 153 ALA A C 1
ATOM 1174 O O . ALA A 1 153 ? 9.398 -22.594 -13.594 1 98.81 153 ALA A O 1
ATOM 1175 N N . TRP A 1 154 ? 9.492 -24.172 -11.961 1 98.94 154 TRP A N 1
ATOM 1176 C CA . TRP A 1 154 ? 8.344 -24.922 -12.453 1 98.94 154 TRP A CA 1
ATOM 1177 C C . TRP A 1 154 ? 7.25 -25 -11.391 1 98.94 154 TRP A C 1
ATOM 1179 O O . TRP A 1 154 ? 7.527 -25.266 -10.227 1 98.94 154 TRP A O 1
ATOM 1189 N N . ASP A 1 155 ? 6.035 -24.719 -11.789 1 98.88 155 ASP A N 1
ATOM 1190 C CA . ASP A 1 155 ? 4.891 -25.188 -11.008 1 98.88 155 ASP A CA 1
ATOM 1191 C C . ASP A 1 155 ? 4.617 -26.672 -11.258 1 98.88 155 ASP A C 1
ATOM 1193 O O . ASP A 1 155 ? 3.938 -27.016 -12.227 1 98.88 155 ASP A O 1
ATOM 1197 N N . VAL A 1 156 ? 5.09 -27.453 -10.367 1 98.94 156 VAL A N 1
ATOM 1198 C CA . VAL A 1 156 ? 5.082 -28.891 -10.594 1 98.94 156 VAL A CA 1
ATOM 1199 C C . VAL A 1 156 ? 3.668 -29.438 -10.406 1 98.94 156 VAL A C 1
ATOM 1201 O O . VAL A 1 156 ? 3.141 -30.125 -11.289 1 98.94 156 VAL A O 1
ATOM 1204 N N . ALA A 1 157 ? 3.121 -29.172 -9.305 1 98.81 157 ALA A N 1
ATOM 1205 C CA . ALA A 1 157 ? 1.742 -29.547 -9.008 1 98.81 157 ALA A CA 1
ATOM 1206 C C . ALA A 1 157 ? 0.88 -28.312 -8.742 1 98.81 157 ALA A C 1
ATOM 1208 O O . ALA A 1 157 ? 1.11 -27.594 -7.77 1 98.81 157 ALA A O 1
ATOM 1209 N N . ASN A 1 158 ? -0.084 -28.109 -9.641 1 98.75 158 ASN A N 1
ATOM 1210 C CA . ASN A 1 158 ? -0.949 -26.938 -9.594 1 98.75 158 ASN A CA 1
ATOM 1211 C C . ASN A 1 158 ? -2.35 -27.297 -9.102 1 98.75 158 ASN A C 1
ATOM 1213 O O . ASN A 1 158 ? -3 -28.172 -9.656 1 98.75 158 ASN A O 1
ATOM 1217 N N . GLU A 1 159 ? -2.787 -26.672 -8.023 1 98.81 159 GLU A N 1
ATOM 1218 C CA . GLU A 1 159 ? -4.168 -26.719 -7.543 1 98.81 159 GLU A CA 1
ATOM 1219 C C . GLU A 1 159 ? -4.59 -28.125 -7.184 1 98.81 159 GLU A C 1
ATOM 1221 O O . GLU A 1 159 ? -5.621 -28.609 -7.656 1 98.81 159 GLU A O 1
ATOM 1226 N N . VAL A 1 160 ? -3.918 -28.766 -6.227 1 98.75 160 VAL A N 1
ATOM 1227 C CA . VAL A 1 160 ? -4.137 -30.172 -5.918 1 98.75 160 VAL A CA 1
ATOM 1228 C C . VAL A 1 160 ? -5.148 -30.297 -4.781 1 98.75 160 VAL A C 1
ATOM 1230 O O . VAL A 1 160 ? -5.656 -31.391 -4.512 1 98.75 160 VAL A O 1
ATOM 1233 N N . PHE A 1 161 ? -5.477 -29.109 -4.137 1 98.88 161 PHE A N 1
ATOM 1234 C CA . PHE A 1 161 ? -6.395 -29.172 -3.006 1 98.88 161 PHE A CA 1
ATOM 1235 C C . PHE A 1 161 ? -7.691 -28.422 -3.318 1 98.88 161 PHE A C 1
ATOM 1237 O O . PHE A 1 161 ? -7.684 -27.438 -4.055 1 98.88 161 PHE A O 1
ATOM 1244 N N . ASN A 1 162 ? -8.758 -28.969 -2.699 1 98.69 162 ASN A N 1
ATOM 1245 C CA . ASN A 1 162 ? -10.008 -28.219 -2.594 1 98.69 162 ASN A CA 1
ATOM 1246 C C . ASN A 1 162 ? -9.914 -27.125 -1.543 1 98.69 162 ASN A C 1
ATOM 1248 O O . ASN A 1 162 ? -8.953 -27.078 -0.771 1 98.69 162 ASN A O 1
ATOM 1252 N N . GLU A 1 163 ? -10.945 -26.328 -1.445 1 98.5 163 GLU A N 1
ATOM 1253 C CA . GLU A 1 163 ? -10.945 -25.203 -0.518 1 98.5 163 GLU A CA 1
ATOM 1254 C C . GLU A 1 163 ? -10.906 -25.672 0.931 1 98.5 163 GLU A C 1
ATOM 1256 O O . GLU A 1 163 ? -10.367 -24.984 1.803 1 98.5 163 GLU A O 1
ATOM 1261 N N . ASP A 1 164 ? -11.43 -26.859 1.187 1 98.62 164 ASP A N 1
ATOM 1262 C CA . ASP A 1 164 ? -11.539 -27.359 2.551 1 98.62 164 ASP A CA 1
ATOM 1263 C C . ASP A 1 164 ? -10.273 -28.125 2.953 1 98.62 164 ASP A C 1
ATOM 1265 O O . ASP A 1 164 ? -10.219 -28.719 4.031 1 98.62 164 ASP A O 1
ATOM 1269 N N . GLY A 1 165 ? -9.289 -28.188 2.055 1 98.69 165 GLY A N 1
ATOM 1270 C CA . GLY A 1 165 ? -8.016 -28.812 2.389 1 98.69 165 GLY A CA 1
ATOM 1271 C C . GLY A 1 165 ? -7.945 -30.281 2.006 1 98.69 165 GLY A C 1
ATOM 1272 O O . GLY A 1 165 ? -6.949 -30.953 2.283 1 98.69 165 GLY A O 1
ATOM 1273 N N . THR A 1 166 ? -9.016 -30.734 1.37 1 98.75 166 THR A N 1
ATOM 1274 C CA . THR A 1 166 ? -8.945 -32.094 0.863 1 98.75 166 THR A CA 1
ATOM 1275 C C . THR A 1 166 ? -8.344 -32.125 -0.539 1 98.75 166 THR A C 1
ATOM 1277 O O . THR A 1 166 ? -8.422 -31.141 -1.272 1 98.75 166 THR A O 1
ATOM 1280 N N . LEU A 1 167 ? -7.766 -33.25 -0.863 1 98.81 167 LEU A N 1
ATOM 1281 C CA . LEU A 1 167 ? -7.203 -33.375 -2.201 1 98.81 167 LEU A CA 1
ATOM 1282 C C . LEU A 1 167 ? -8.297 -33.375 -3.258 1 98.81 167 LEU A C 1
ATOM 1284 O O . LEU A 1 167 ? -9.352 -34 -3.066 1 98.81 167 LEU A O 1
ATOM 1288 N N . ARG A 1 168 ? -8.094 -32.719 -4.41 1 98.62 168 ARG A N 1
ATOM 1289 C CA . ARG A 1 168 ? -9.031 -32.719 -5.523 1 98.62 168 ARG A CA 1
ATOM 1290 C C . ARG A 1 168 ? -9.156 -34.094 -6.168 1 98.62 168 ARG A C 1
ATOM 1292 O O . ARG A 1 168 ? -8.156 -34.781 -6.344 1 98.62 168 ARG A O 1
ATOM 1299 N N . ASP A 1 169 ? -10.43 -34.406 -6.477 1 97.94 169 ASP A N 1
ATOM 1300 C CA . ASP A 1 169 ? -10.672 -35.625 -7.207 1 97.94 169 ASP A CA 1
ATOM 1301 C C . ASP A 1 169 ? -10.227 -35.5 -8.664 1 97.94 169 ASP A C 1
ATOM 1303 O O . ASP A 1 169 ? -10.906 -34.875 -9.477 1 97.94 169 ASP A O 1
ATOM 1307 N N . THR A 1 170 ? -9.109 -36.188 -9 1 97.12 170 THR A N 1
ATOM 1308 C CA . THR A 1 170 ? -8.531 -36.156 -10.344 1 97.12 170 THR A CA 1
ATOM 1309 C C . THR A 1 170 ? -8.203 -37.562 -10.82 1 97.12 170 THR A C 1
ATOM 1311 O O . THR A 1 170 ? -8.227 -38.5 -10.023 1 97.12 170 THR A O 1
ATOM 1314 N N . ILE A 1 171 ? -7.91 -37.75 -12.047 1 96.06 171 ILE A N 1
ATOM 1315 C CA . ILE A 1 171 ? -7.512 -39.031 -12.594 1 96.06 171 ILE A CA 1
ATOM 1316 C C . ILE A 1 171 ? -6.227 -39.531 -11.922 1 96.06 171 ILE A C 1
ATOM 1318 O O . ILE A 1 171 ? -6.027 -40.719 -11.734 1 96.06 171 ILE A O 1
ATOM 1322 N N . TRP A 1 172 ? -5.426 -38.594 -11.492 1 97.44 172 TRP A N 1
ATOM 1323 C CA . TRP A 1 172 ? -4.152 -38.938 -10.867 1 97.44 172 TRP A CA 1
ATOM 1324 C C . TRP A 1 172 ? -4.371 -39.5 -9.469 1 97.44 172 TRP A C 1
ATOM 1326 O O . TRP A 1 172 ? -3.795 -40.531 -9.109 1 97.44 172 TRP A O 1
ATOM 1336 N N . LEU A 1 173 ? -5.188 -38.75 -8.695 1 98.19 173 LEU A N 1
ATOM 1337 C CA . LEU A 1 173 ? -5.465 -39.219 -7.34 1 98.19 173 LEU A CA 1
ATOM 1338 C C . LEU A 1 173 ? -6.141 -40.594 -7.359 1 98.19 173 LEU A C 1
ATOM 1340 O O . LEU A 1 173 ? -5.766 -41.469 -6.594 1 98.19 173 LEU A O 1
ATOM 1344 N N . ARG A 1 174 ? -7.109 -40.812 -8.25 1 97.25 174 ARG A N 1
ATOM 1345 C CA . ARG A 1 174 ? -7.848 -42.062 -8.336 1 97.25 174 ARG A CA 1
ATOM 1346 C C . ARG A 1 174 ? -6.926 -43.219 -8.688 1 97.25 174 ARG A C 1
ATOM 1348 O O . ARG A 1 174 ? -7.012 -44.312 -8.086 1 97.25 174 ARG A O 1
ATOM 1355 N N . ALA A 1 175 ? -6.062 -42.938 -9.562 1 96.88 175 ALA A N 1
ATOM 1356 C CA . ALA A 1 175 ? -5.262 -44.031 -10.117 1 96.88 175 ALA A CA 1
ATOM 1357 C C . ALA A 1 175 ? -4.016 -44.281 -9.273 1 96.88 175 ALA A C 1
ATOM 1359 O O . ALA A 1 175 ? -3.592 -45.406 -9.094 1 96.88 175 ALA A O 1
ATOM 1360 N N . LEU A 1 176 ? -3.424 -43.188 -8.742 1 98 176 LEU A N 1
ATOM 1361 C CA . LEU A 1 176 ? -2.072 -43.312 -8.211 1 98 176 LEU A CA 1
ATOM 1362 C C . LEU A 1 176 ? -2.047 -43.031 -6.715 1 98 176 LEU A C 1
ATOM 1364 O O . LEU A 1 176 ? -1.016 -43.219 -6.062 1 98 176 LEU A O 1
ATOM 1368 N N . GLY A 1 177 ? -3.197 -42.625 -6.141 1 98 177 GLY A N 1
ATOM 1369 C CA . GLY A 1 177 ? -3.207 -42.188 -4.754 1 98 177 GLY A CA 1
ATOM 1370 C C . GLY A 1 177 ? -2.49 -40.844 -4.551 1 98 177 GLY A C 1
ATOM 1371 O O . GLY A 1 177 ? -2.016 -40.25 -5.512 1 98 177 GLY A O 1
ATOM 1372 N N . PRO A 1 178 ? -2.389 -40.375 -3.307 1 97.94 178 PRO A N 1
ATOM 1373 C CA . PRO A 1 178 ? -1.795 -39.062 -3.02 1 97.94 178 PRO A CA 1
ATOM 1374 C C . PRO A 1 178 ? -0.3 -39.031 -3.328 1 97.94 178 PRO A C 1
ATOM 1376 O O . PRO A 1 178 ? 0.271 -37.938 -3.459 1 97.94 178 PRO A O 1
ATOM 1379 N N . GLY A 1 179 ? 0.349 -40.094 -3.459 1 98.19 179 GLY A N 1
ATOM 1380 C CA . GLY A 1 179 ? 1.779 -40.188 -3.707 1 98.19 179 GLY A CA 1
ATOM 1381 C C . GLY A 1 179 ? 2.189 -39.625 -5.055 1 98.19 179 GLY A C 1
ATOM 1382 O O . GLY A 1 179 ? 3.375 -39.406 -5.301 1 98.19 179 GLY A O 1
ATOM 1383 N N . TYR A 1 180 ? 1.179 -39.375 -5.992 1 98.56 180 TYR A N 1
ATOM 1384 C CA . TYR A 1 180 ? 1.518 -38.875 -7.32 1 98.56 180 TYR A CA 1
ATOM 1385 C C . TYR A 1 180 ? 2.225 -37.5 -7.227 1 98.56 180 TYR A C 1
ATOM 1387 O O . TYR A 1 180 ? 3.033 -37.156 -8.094 1 98.56 180 TYR A O 1
ATOM 1395 N N . ILE A 1 181 ? 1.971 -36.781 -6.16 1 98.88 181 ILE A N 1
ATOM 1396 C CA . ILE A 1 181 ? 2.59 -35.469 -5.988 1 98.88 181 ILE A CA 1
ATOM 1397 C C . ILE A 1 181 ? 4.082 -35.625 -5.711 1 98.88 181 ILE A C 1
ATOM 1399 O O . ILE A 1 181 ? 4.914 -35 -6.359 1 98.88 181 ILE A O 1
ATOM 1403 N N . ALA A 1 182 ? 4.391 -36.5 -4.773 1 98.88 182 ALA A N 1
ATOM 1404 C CA . ALA A 1 182 ? 5.789 -36.781 -4.465 1 98.88 182 ALA A CA 1
ATOM 1405 C C . ALA A 1 182 ? 6.535 -37.281 -5.695 1 98.88 182 ALA A C 1
ATOM 1407 O O . ALA A 1 182 ? 7.656 -36.844 -5.973 1 98.88 182 ALA A O 1
ATOM 1408 N N . ASP A 1 183 ? 5.914 -38.188 -6.418 1 98.88 183 ASP A N 1
ATOM 1409 C CA . ASP A 1 183 ? 6.527 -38.75 -7.621 1 98.88 183 ASP A CA 1
ATOM 1410 C C . ASP A 1 183 ? 6.809 -37.656 -8.648 1 98.88 183 ASP A C 1
ATOM 1412 O O . ASP A 1 183 ? 7.898 -37.594 -9.227 1 98.88 183 ASP A O 1
ATOM 1416 N N . ALA A 1 184 ? 5.852 -36.812 -8.852 1 98.94 184 ALA A N 1
ATOM 1417 C CA . ALA A 1 184 ? 6.012 -35.719 -9.812 1 98.94 184 ALA A CA 1
ATOM 1418 C C . ALA A 1 184 ? 7.219 -34.844 -9.469 1 98.94 184 ALA A C 1
ATOM 1420 O O . ALA A 1 184 ? 8 -34.5 -10.352 1 98.94 184 ALA A O 1
ATOM 1421 N N . PHE A 1 185 ? 7.387 -34.531 -8.219 1 98.94 185 PHE A N 1
ATOM 1422 C CA . PHE A 1 185 ? 8.508 -33.719 -7.785 1 98.94 185 PHE A CA 1
ATOM 1423 C C . PHE A 1 185 ? 9.828 -34.438 -7.977 1 98.94 185 PHE A C 1
ATOM 1425 O O . PHE A 1 185 ? 10.82 -33.844 -8.398 1 98.94 185 PHE A O 1
ATOM 1432 N N . ARG A 1 186 ? 9.875 -35.719 -7.652 1 98.94 186 ARG A N 1
ATOM 1433 C CA . ARG A 1 186 ? 11.086 -36.5 -7.84 1 98.94 186 ARG A CA 1
ATOM 1434 C C . ARG A 1 186 ? 11.484 -36.531 -9.312 1 98.94 186 ARG A C 1
ATOM 1436 O O . ARG A 1 186 ? 12.656 -36.344 -9.648 1 98.94 186 ARG A O 1
ATOM 1443 N N . TRP A 1 187 ? 10.5 -36.781 -10.148 1 98.94 187 TRP A N 1
ATOM 1444 C CA . TRP A 1 187 ? 10.773 -36.844 -11.586 1 98.94 187 TRP A CA 1
ATOM 1445 C C . TRP A 1 187 ? 11.195 -35.469 -12.117 1 98.94 187 TRP A C 1
ATOM 1447 O O . TRP A 1 187 ? 12.117 -35.375 -12.93 1 98.94 187 TRP A O 1
ATOM 1457 N N . ALA A 1 188 ? 10.539 -34.438 -11.641 1 98.94 188 ALA A N 1
ATOM 1458 C CA . ALA A 1 188 ? 10.891 -33.062 -12.062 1 98.94 188 ALA A CA 1
ATOM 1459 C C . ALA A 1 188 ? 12.336 -32.75 -11.703 1 98.94 188 ALA A C 1
ATOM 1461 O O . ALA A 1 188 ? 13.094 -32.25 -12.539 1 98.94 188 ALA A O 1
ATOM 1462 N N . HIS A 1 189 ? 12.719 -33.094 -10.5 1 98.88 189 HIS A N 1
ATOM 1463 C CA . HIS A 1 189 ? 14.078 -32.844 -10.055 1 98.88 189 HIS A CA 1
ATOM 1464 C C . HIS A 1 189 ? 15.094 -33.656 -10.836 1 98.88 189 HIS A C 1
ATOM 1466 O O . HIS A 1 189 ? 16.203 -33.188 -11.125 1 98.88 189 HIS A O 1
ATOM 1472 N N . GLN A 1 190 ? 14.727 -34.844 -11.148 1 98.88 190 GLN A N 1
ATOM 1473 C CA . GLN A 1 190 ? 15.586 -35.688 -11.977 1 98.88 190 GLN A CA 1
ATOM 1474 C C . GLN A 1 190 ? 15.773 -35.094 -13.367 1 98.88 190 GLN A C 1
ATOM 1476 O O . GLN A 1 190 ? 16.875 -35.156 -13.922 1 98.88 190 GLN A O 1
ATOM 1481 N N . ALA A 1 191 ? 14.734 -34.531 -13.891 1 98.88 191 ALA A N 1
ATOM 1482 C CA . ALA A 1 191 ? 14.758 -34 -15.25 1 98.88 191 ALA A CA 1
ATOM 1483 C C . ALA A 1 191 ? 15.594 -32.719 -15.312 1 98.88 191 ALA A C 1
ATOM 1485 O O . ALA A 1 191 ? 16.328 -32.5 -16.281 1 98.88 191 ALA A O 1
ATOM 1486 N N . ASP A 1 192 ? 15.484 -31.859 -14.32 1 98.75 192 ASP A N 1
ATOM 1487 C CA . ASP A 1 192 ? 16.25 -30.609 -14.242 1 98.75 192 ASP A CA 1
ATOM 1488 C C . ASP A 1 192 ? 16.547 -30.234 -12.789 1 98.75 192 ASP A C 1
ATOM 1490 O O . ASP A 1 192 ? 15.758 -29.531 -12.164 1 98.75 192 ASP A O 1
ATOM 1494 N N . PRO A 1 193 ? 17.641 -30.609 -12.266 1 98.38 193 PRO A N 1
ATOM 1495 C CA . PRO A 1 193 ? 17.938 -30.406 -10.844 1 98.38 193 PRO A CA 1
ATOM 1496 C C . PRO A 1 193 ? 18.188 -28.938 -10.508 1 98.38 193 PRO A C 1
ATOM 1498 O O . PRO A 1 193 ? 18.234 -28.562 -9.328 1 98.38 193 PRO A O 1
ATOM 1501 N N . LYS A 1 194 ? 18.328 -28.109 -11.5 1 98.19 194 LYS A N 1
ATOM 1502 C CA . LYS A 1 194 ? 18.656 -26.719 -11.227 1 98.19 194 LYS A CA 1
ATOM 1503 C C . LYS A 1 194 ? 17.406 -25.859 -11.117 1 98.19 194 LYS A C 1
ATOM 1505 O O . LYS A 1 194 ? 17.453 -24.734 -10.617 1 98.19 194 LYS A O 1
ATOM 1510 N N . ALA A 1 195 ? 16.297 -26.359 -11.625 1 98.62 195 ALA A N 1
ATOM 1511 C CA . ALA A 1 195 ? 15.047 -25.594 -11.586 1 98.62 195 ALA A CA 1
ATOM 1512 C C . ALA A 1 195 ? 14.445 -25.594 -10.188 1 98.62 195 ALA A C 1
ATOM 1514 O O . ALA A 1 195 ? 14.539 -26.594 -9.461 1 98.62 195 ALA A O 1
ATOM 1515 N N . LEU A 1 196 ? 13.883 -24.484 -9.781 1 98.88 196 LEU A N 1
ATOM 1516 C CA . LEU A 1 196 ? 13.102 -24.438 -8.547 1 98.88 196 LEU A CA 1
ATOM 1517 C C . LEU A 1 196 ? 11.742 -25.109 -8.734 1 98.88 196 LEU A C 1
ATOM 1519 O O . LEU A 1 196 ? 11.055 -24.859 -9.727 1 98.88 196 LEU A O 1
ATOM 1523 N N . LEU A 1 197 ? 11.383 -25.938 -7.816 1 98.94 197 LEU A N 1
ATOM 1524 C CA . LEU A 1 197 ? 10.156 -26.703 -7.945 1 98.94 197 LEU A CA 1
ATOM 1525 C C . LEU A 1 197 ? 9.117 -26.25 -6.926 1 98.94 197 LEU A C 1
ATOM 1527 O O . LEU A 1 197 ? 9.359 -26.312 -5.719 1 98.94 197 LEU A O 1
ATOM 1531 N N . PHE A 1 198 ? 7.875 -25.891 -7.477 1 98.94 198 PHE A N 1
ATOM 1532 C CA . PHE A 1 198 ? 6.863 -25.266 -6.625 1 98.94 198 PHE A CA 1
ATOM 1533 C C . PHE A 1 198 ? 5.609 -26.125 -6.562 1 98.94 198 PHE A C 1
ATOM 1535 O O . PHE A 1 198 ? 5.191 -26.703 -7.57 1 98.94 198 PHE A O 1
ATOM 1542 N N . LEU A 1 199 ? 5.035 -26.188 -5.348 1 98.88 199 LEU A N 1
ATOM 1543 C CA . LEU A 1 199 ? 3.59 -26.344 -5.23 1 98.88 199 LEU A CA 1
ATOM 1544 C C . LEU A 1 199 ? 2.879 -25.016 -5.496 1 98.88 199 LEU A C 1
ATOM 1546 O O . LEU A 1 199 ? 3.35 -23.953 -5.074 1 98.88 199 LEU A O 1
ATOM 1550 N N . ASN A 1 200 ? 1.729 -25.047 -6.184 1 98.88 200 ASN A N 1
ATOM 1551 C CA . ASN A 1 200 ? 1.067 -23.812 -6.59 1 98.88 200 ASN A CA 1
ATOM 1552 C C . ASN A 1 200 ? -0.451 -23.938 -6.504 1 98.88 200 ASN A C 1
ATOM 1554 O O . ASN A 1 200 ? -1.015 -24.984 -6.84 1 98.88 200 ASN A O 1
ATOM 1558 N N . ASP A 1 201 ? -1.091 -22.906 -5.961 1 98.88 201 ASP A N 1
ATOM 1559 C CA . ASP A 1 201 ? -2.547 -22.969 -5.867 1 98.88 201 ASP A CA 1
ATOM 1560 C C . ASP A 1 201 ? -3.148 -21.562 -5.734 1 98.88 201 ASP A C 1
ATOM 1562 O O . ASP A 1 201 ? -2.42 -20.578 -5.664 1 98.88 201 ASP A O 1
ATOM 1566 N N . TYR A 1 202 ? -4.52 -21.531 -5.887 1 98.62 202 TYR A N 1
ATOM 1567 C CA . TYR A 1 202 ? -5.258 -20.297 -5.637 1 98.62 202 TYR A CA 1
ATOM 1568 C C . TYR A 1 202 ? -6.016 -20.375 -4.316 1 98.62 202 TYR A C 1
ATOM 1570 O O . TYR A 1 202 ? -6.145 -21.453 -3.73 1 98.62 202 TYR A O 1
ATOM 1578 N N . ASN A 1 203 ? -6.441 -19.172 -3.787 1 98.25 203 ASN A N 1
ATOM 1579 C CA . ASN A 1 203 ? -7.145 -19.062 -2.514 1 98.25 203 ASN A CA 1
ATOM 1580 C C . ASN A 1 203 ? -6.297 -19.578 -1.357 1 98.25 203 ASN A C 1
ATOM 1582 O O . ASN A 1 203 ? -6.816 -20.203 -0.428 1 98.25 203 ASN A O 1
ATOM 1586 N N . ASN A 1 204 ? -4.988 -19.406 -1.493 1 98.62 204 ASN A N 1
ATOM 1587 C CA . ASN A 1 204 ? -4.074 -19.938 -0.486 1 98.62 204 ASN A CA 1
ATOM 1588 C C . ASN A 1 204 ? -3.113 -18.859 0.021 1 98.62 204 ASN A C 1
ATOM 1590 O O . ASN A 1 204 ? -2.062 -19.188 0.582 1 98.62 204 ASN A O 1
ATOM 1594 N N . GLU A 1 205 ? -3.506 -17.562 -0.195 1 98 205 GLU A N 1
ATOM 1595 C CA . GLU A 1 205 ? -2.637 -16.453 0.193 1 98 205 GLU A CA 1
ATOM 1596 C C . GLU A 1 205 ? -2.664 -16.234 1.702 1 98 205 GLU A C 1
ATOM 1598 O O . GLU A 1 205 ? -1.655 -15.844 2.297 1 98 205 GLU A O 1
ATOM 1603 N N . GLY A 1 206 ? -3.834 -16.438 2.289 1 98.38 206 GLY A N 1
ATOM 1604 C CA . GLY A 1 206 ? -3.986 -16.312 3.73 1 98.38 206 GLY A CA 1
ATOM 1605 C C . GLY A 1 206 ? -4.047 -17.641 4.441 1 98.38 206 GLY A C 1
ATOM 1606 O O . GLY A 1 206 ? -3.982 -18.703 3.803 1 98.38 206 GLY A O 1
ATOM 1607 N N . ILE A 1 207 ? -4.117 -17.594 5.727 1 98.75 207 ILE A N 1
ATOM 1608 C CA . ILE A 1 207 ? -4.254 -18.812 6.516 1 98.75 207 ILE A CA 1
ATOM 1609 C C . ILE A 1 207 ? -5.688 -19.328 6.426 1 98.75 207 ILE A C 1
ATOM 1611 O O . ILE A 1 207 ? -6.637 -18.609 6.746 1 98.75 207 ILE A O 1
ATOM 1615 N N . ASN A 1 208 ? -5.887 -20.453 5.965 1 98.62 208 ASN A N 1
ATOM 1616 C CA . ASN A 1 208 ? -7.164 -21.141 5.855 1 98.62 208 ASN A CA 1
ATOM 1617 C C . ASN A 1 208 ? -6.969 -22.656 5.703 1 98.62 208 ASN A C 1
ATOM 1619 O O . ASN A 1 208 ? -5.852 -23.156 5.82 1 98.62 208 ASN A O 1
ATOM 1623 N N . ALA A 1 209 ? -8.023 -23.375 5.449 1 98.81 209 ALA A N 1
ATOM 1624 C CA . ALA A 1 209 ? -7.957 -24.844 5.383 1 98.81 209 ALA A CA 1
ATOM 1625 C C . ALA A 1 209 ? -7.039 -25.297 4.25 1 98.81 209 ALA A C 1
ATOM 1627 O O . ALA A 1 209 ? -6.277 -26.25 4.406 1 98.81 209 ALA A O 1
ATOM 1628 N N . LYS A 1 210 ? -7.086 -24.641 3.199 1 98.81 210 LYS A N 1
ATOM 1629 C CA . LYS A 1 210 ? -6.289 -25.031 2.041 1 98.81 210 LYS A CA 1
ATOM 1630 C C . LYS A 1 210 ? -4.805 -24.75 2.275 1 98.81 210 LYS A C 1
ATOM 1632 O O . LYS A 1 210 ? -3.963 -25.625 2.047 1 98.81 210 LYS A O 1
ATOM 1637 N N . SER A 1 211 ? -4.516 -23.516 2.721 1 98.88 211 SER A N 1
ATOM 1638 C CA . SER A 1 211 ? -3.115 -23.203 2.984 1 98.88 211 SER A CA 1
ATOM 1639 C C . SER A 1 211 ? -2.557 -24.062 4.109 1 98.88 211 SER A C 1
ATOM 1641 O O . SER A 1 211 ? -1.378 -24.422 4.102 1 98.88 211 SER A O 1
ATOM 1643 N N . ASP A 1 212 ? -3.395 -24.484 5.066 1 98.94 212 ASP A N 1
ATOM 1644 C CA . ASP A 1 212 ? -2.979 -25.406 6.117 1 98.94 212 ASP A CA 1
ATOM 1645 C C . ASP A 1 212 ? -2.656 -26.781 5.543 1 98.94 212 ASP A C 1
ATOM 1647 O O . ASP A 1 212 ? -1.699 -27.422 5.973 1 98.94 212 ASP A O 1
ATOM 1651 N N . ALA A 1 213 ? -3.457 -27.172 4.621 1 98.94 213 ALA A N 1
ATOM 1652 C CA . ALA A 1 213 ? -3.213 -28.469 3.975 1 98.94 213 ALA A CA 1
ATOM 1653 C C . ALA A 1 213 ? -1.887 -28.453 3.221 1 98.94 213 ALA A C 1
ATOM 1655 O O . ALA A 1 213 ? -1.122 -29.422 3.289 1 98.94 213 ALA A O 1
ATOM 1656 N N . TYR A 1 214 ? -1.628 -27.375 2.588 1 98.94 214 TYR A N 1
ATOM 1657 C CA . TYR A 1 214 ? -0.353 -27.25 1.892 1 98.94 214 TYR A CA 1
ATOM 1658 C C . TYR A 1 214 ? 0.809 -27.234 2.877 1 98.94 214 TYR A C 1
ATOM 1660 O O . TYR A 1 214 ? 1.865 -27.812 2.613 1 98.94 214 TYR A O 1
ATOM 1668 N N . PHE A 1 215 ? 0.662 -26.516 3.988 1 98.94 215 PHE A N 1
ATOM 1669 C CA . PHE A 1 215 ? 1.686 -26.453 5.023 1 98.94 215 PHE A CA 1
ATOM 1670 C C . PHE A 1 215 ? 2.021 -27.859 5.535 1 98.94 215 PHE A C 1
ATOM 1672 O O . PHE A 1 215 ? 3.195 -28.219 5.641 1 98.94 215 PHE A O 1
ATOM 1679 N N . ALA A 1 216 ? 0.99 -28.672 5.754 1 98.81 216 ALA A N 1
ATOM 1680 C CA . ALA A 1 216 ? 1.158 -30.047 6.199 1 98.81 216 ALA A CA 1
ATOM 1681 C C . ALA A 1 216 ? 1.799 -30.906 5.109 1 98.81 216 ALA A C 1
ATOM 1683 O O . ALA A 1 216 ? 2.688 -31.703 5.391 1 98.81 216 ALA A O 1
ATOM 1684 N N . LEU A 1 217 ? 1.36 -30.719 3.891 1 98.88 217 LEU A N 1
ATOM 1685 C CA . LEU A 1 217 ? 1.878 -31.5 2.777 1 98.88 217 LEU A CA 1
ATOM 1686 C C . LEU A 1 217 ? 3.367 -31.25 2.574 1 98.88 217 LEU A C 1
ATOM 1688 O O . LEU A 1 217 ? 4.145 -32.188 2.395 1 98.88 217 LEU A O 1
ATOM 1692 N N . VAL A 1 218 ? 3.742 -30.016 2.629 1 98.69 218 VAL A N 1
ATOM 1693 C CA . VAL A 1 218 ? 5.141 -29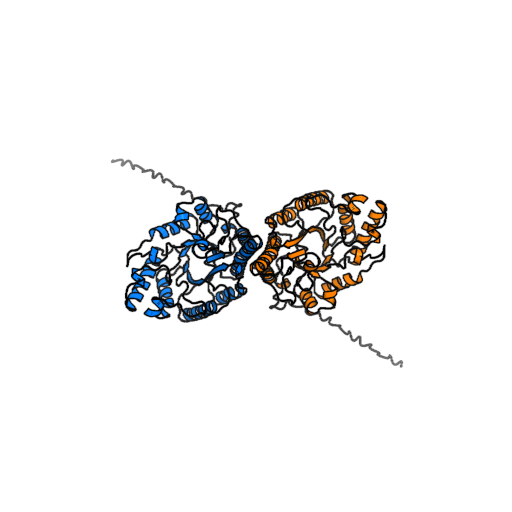.656 2.426 1 98.69 218 VAL A CA 1
ATOM 1694 C C . VAL A 1 218 ? 6.008 -30.312 3.494 1 98.69 218 VAL A C 1
ATOM 1696 O O . VAL A 1 218 ? 7.062 -30.875 3.188 1 98.69 218 VAL A O 1
ATOM 1699 N N . L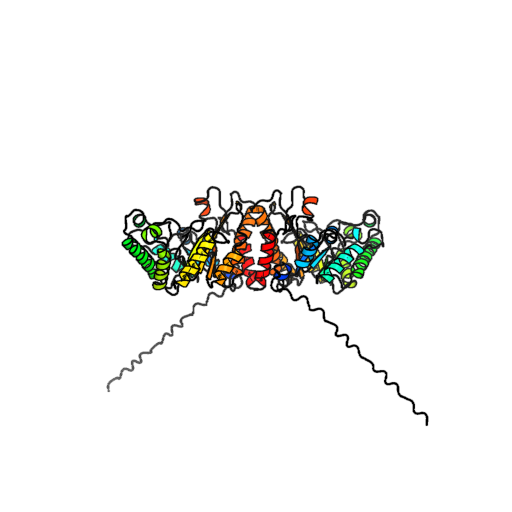YS A 1 219 ? 5.562 -30.219 4.691 1 98.56 219 LYS A N 1
ATOM 1700 C CA . LYS A 1 219 ? 6.309 -30.844 5.781 1 98.56 219 LYS A CA 1
ATOM 1701 C C . LYS A 1 219 ? 6.457 -32.344 5.566 1 98.56 219 LYS A C 1
ATOM 1703 O O . LYS A 1 219 ? 7.543 -32.906 5.754 1 98.56 219 LYS A O 1
ATOM 1708 N N . GLN A 1 220 ? 5.383 -32.969 5.164 1 98.5 220 GLN A N 1
ATOM 1709 C CA . GLN A 1 220 ? 5.395 -34.406 4.902 1 98.5 220 GLN A CA 1
ATOM 1710 C C . GLN A 1 220 ? 6.352 -34.75 3.766 1 98.5 220 GLN A C 1
ATOM 1712 O O . GLN A 1 220 ? 7.164 -35.656 3.889 1 98.5 220 GLN A O 1
ATOM 1717 N N . LEU A 1 221 ? 6.25 -34 2.664 1 98.75 221 LEU A N 1
ATOM 1718 C CA . LEU A 1 221 ? 7.078 -34.25 1.49 1 98.75 221 LEU A CA 1
ATOM 1719 C C . LEU A 1 221 ? 8.555 -34.031 1.81 1 98.75 221 LEU A C 1
ATOM 1721 O O . LEU A 1 221 ? 9.398 -34.844 1.421 1 98.75 221 LEU A O 1
ATOM 1725 N N . ARG A 1 222 ? 8.844 -33.031 2.527 1 97.94 222 ARG A N 1
ATOM 1726 C CA . ARG A 1 222 ? 10.227 -32.75 2.867 1 97.94 222 ARG A CA 1
ATOM 1727 C C . ARG A 1 222 ? 10.789 -33.812 3.828 1 97.94 222 ARG A C 1
ATOM 1729 O O . ARG A 1 222 ? 11.953 -34.188 3.732 1 97.94 222 ARG A O 1
ATOM 1736 N N . ALA A 1 223 ? 9.984 -34.281 4.719 1 97.94 223 ALA A N 1
ATOM 1737 C CA . ALA A 1 223 ? 10.391 -35.344 5.625 1 97.94 223 ALA A CA 1
ATOM 1738 C C . ALA A 1 223 ? 10.742 -36.625 4.852 1 97.94 223 ALA A C 1
ATOM 1740 O O . ALA A 1 223 ? 11.578 -37.406 5.297 1 97.94 223 ALA A O 1
ATOM 1741 N N . GLN A 1 224 ? 10.18 -36.75 3.688 1 98.38 224 GLN A N 1
ATOM 1742 C CA . GLN A 1 224 ? 10.406 -37.906 2.848 1 98.38 224 GLN A CA 1
ATOM 1743 C C . GLN A 1 224 ? 11.562 -37.688 1.88 1 98.38 224 GLN A C 1
ATOM 1745 O O . GLN A 1 224 ? 11.852 -38.531 1.033 1 98.38 224 GLN A O 1
ATOM 1750 N N . GLY A 1 225 ? 12.102 -36.5 1.911 1 98.31 225 GLY A N 1
ATOM 1751 C CA . GLY A 1 225 ? 13.219 -36.156 1.038 1 98.31 225 GLY A CA 1
ATOM 1752 C C . GLY A 1 225 ? 12.789 -35.719 -0.343 1 98.31 225 GLY A C 1
ATOM 1753 O O . GLY A 1 225 ? 13.594 -35.688 -1.275 1 98.31 225 GLY A O 1
ATOM 1754 N N . VAL A 1 226 ? 11.516 -35.438 -0.507 1 98.81 226 VAL A N 1
ATOM 1755 C CA . VAL A 1 226 ? 11 -34.938 -1.78 1 98.81 226 VAL A CA 1
ATOM 1756 C C . VAL A 1 226 ? 11.492 -33.531 -2.018 1 98.81 226 VAL A C 1
ATOM 1758 O O . VAL A 1 226 ? 11.445 -32.688 -1.113 1 98.81 226 VAL A O 1
ATOM 1761 N N . PRO A 1 227 ? 12.008 -33.188 -3.221 1 98.69 227 PRO A N 1
ATOM 1762 C CA . PRO A 1 227 ? 12.617 -31.875 -3.492 1 98.69 227 PRO A CA 1
ATOM 1763 C C . PRO A 1 227 ? 11.586 -30.781 -3.76 1 98.69 227 PRO A C 1
ATOM 1765 O O . PRO A 1 227 ? 11.523 -30.25 -4.871 1 98.69 227 PRO A O 1
ATOM 1768 N N . VAL A 1 228 ? 10.891 -30.406 -2.711 1 98.81 228 VAL A N 1
ATOM 1769 C CA . VAL A 1 228 ? 10.008 -29.25 -2.773 1 98.81 228 VAL A CA 1
ATOM 1770 C C . VAL A 1 228 ? 10.781 -27.984 -2.4 1 98.81 228 VAL A C 1
ATOM 1772 O O . VAL A 1 228 ? 11.266 -27.859 -1.273 1 98.81 228 VAL A O 1
ATOM 1775 N N . HIS A 1 229 ? 10.852 -27.031 -3.389 1 98.88 229 HIS A N 1
ATOM 1776 C CA . HIS A 1 229 ? 11.695 -25.859 -3.182 1 98.88 229 HIS A CA 1
ATOM 1777 C C . HIS A 1 229 ? 10.852 -24.641 -2.82 1 98.88 229 HIS A C 1
ATOM 1779 O O . HIS A 1 229 ? 11.352 -23.703 -2.191 1 98.88 229 HIS A O 1
ATOM 1785 N N . GLY A 1 230 ? 9.594 -24.672 -3.285 1 98.88 230 GLY A N 1
ATOM 1786 C CA . GLY A 1 230 ? 8.852 -23.438 -3.057 1 98.88 230 GLY A CA 1
ATOM 1787 C C . GLY A 1 230 ? 7.352 -23.656 -2.971 1 98.88 230 GLY A C 1
ATOM 1788 O O . GLY A 1 230 ? 6.859 -24.75 -3.27 1 98.88 230 GLY A O 1
ATOM 1789 N N . TYR A 1 231 ? 6.711 -22.688 -2.439 1 98.88 231 TYR A N 1
ATOM 1790 C CA . TYR A 1 231 ? 5.266 -22.578 -2.283 1 98.88 231 TYR A CA 1
ATOM 1791 C C . TYR A 1 231 ? 4.73 -21.359 -3.027 1 98.88 231 TYR A C 1
ATOM 1793 O O . TYR A 1 231 ? 5.09 -20.219 -2.711 1 98.88 231 TYR A O 1
ATOM 1801 N N . GLY A 1 232 ? 3.875 -21.594 -4.059 1 98.94 232 GLY A N 1
ATOM 1802 C CA . GLY A 1 232 ? 3.307 -20.547 -4.891 1 98.94 232 GLY A CA 1
ATOM 1803 C C . GLY A 1 232 ? 1.871 -20.219 -4.531 1 98.94 232 GLY A C 1
ATOM 1804 O O . GLY A 1 232 ? 1.084 -21.109 -4.211 1 98.94 232 GLY A O 1
ATOM 1805 N N . MET A 1 233 ? 1.576 -18.953 -4.629 1 98.94 233 MET A N 1
ATOM 1806 C CA . MET A 1 233 ? 0.245 -18.453 -4.309 1 98.94 233 MET A CA 1
ATOM 1807 C C . MET A 1 233 ? -0.348 -17.688 -5.492 1 98.94 233 MET A C 1
ATOM 1809 O O . MET A 1 233 ? 0.276 -16.766 -6.023 1 98.94 233 MET A O 1
ATOM 1813 N N . GLN A 1 234 ? -1.487 -18.141 -5.941 1 98.81 234 GLN A N 1
ATOM 1814 C CA . GLN A 1 234 ? -2.26 -17.422 -6.949 1 98.81 234 GLN A CA 1
ATOM 1815 C C . GLN A 1 234 ? -3.248 -16.453 -6.305 1 98.81 234 GLN A C 1
ATOM 1817 O O . GLN A 1 234 ? -4.305 -16.875 -5.824 1 98.81 234 GLN A O 1
ATOM 1822 N N . GLY A 1 235 ? -2.881 -15.18 -6.336 1 98.5 235 GLY A N 1
ATOM 1823 C CA . GLY A 1 235 ? -3.678 -14.156 -5.688 1 98.5 235 GLY A CA 1
ATOM 1824 C C . GLY A 1 235 ? -4.754 -13.578 -6.586 1 98.5 235 GLY A C 1
ATOM 1825 O O . GLY A 1 235 ? -4.703 -12.398 -6.945 1 98.5 235 GLY A O 1
ATOM 1826 N N . HIS A 1 236 ? -5.746 -14.438 -6.965 1 98.69 236 HIS A N 1
ATOM 1827 C CA . HIS A 1 236 ? -6.918 -13.961 -7.695 1 98.69 236 HIS A CA 1
ATOM 1828 C C . HIS A 1 236 ? -7.922 -13.297 -6.758 1 98.69 236 HIS A C 1
ATOM 1830 O O . HIS A 1 236 ? -8.852 -13.945 -6.27 1 98.69 236 HIS A O 1
ATOM 1836 N N . LEU A 1 237 ? -7.773 -12 -6.547 1 98.75 237 LEU A N 1
ATOM 1837 C CA . LEU A 1 237 ? -8.586 -11.281 -5.574 1 98.75 237 LEU A CA 1
ATOM 1838 C C . LEU A 1 237 ? -9.758 -10.578 -6.262 1 98.75 237 LEU A C 1
ATOM 1840 O O . LEU A 1 237 ? -9.758 -10.414 -7.484 1 98.75 237 LEU A O 1
ATOM 1844 N N . ALA A 1 238 ? -10.781 -10.289 -5.488 1 98.62 238 ALA A N 1
ATOM 1845 C CA . ALA A 1 238 ? -11.938 -9.516 -5.926 1 98.62 238 ALA A CA 1
ATOM 1846 C C . ALA A 1 238 ? -12.289 -8.43 -4.906 1 98.62 238 ALA A C 1
ATOM 1848 O O . ALA A 1 238 ? -12.461 -8.719 -3.721 1 98.62 238 ALA A O 1
ATOM 1849 N N . VAL A 1 239 ? -12.477 -7.293 -5.387 1 97.94 239 VAL A N 1
ATOM 1850 C CA . VAL A 1 239 ? -12.695 -6.121 -4.547 1 97.94 239 VAL A CA 1
ATOM 1851 C C . VAL A 1 239 ? -13.953 -6.312 -3.703 1 97.94 239 VAL A C 1
ATOM 1853 O O . VAL A 1 239 ? -13.984 -5.941 -2.527 1 97.94 239 VAL A O 1
ATOM 1856 N N . HIS A 1 240 ? -14.969 -6.906 -4.199 1 96.38 240 HIS A N 1
ATOM 1857 C CA . HIS A 1 240 ? -16.266 -6.992 -3.539 1 96.38 240 HIS A CA 1
ATOM 1858 C C . HIS A 1 240 ? -16.281 -8.078 -2.473 1 96.38 240 HIS A C 1
ATOM 1860 O O . HIS A 1 240 ? -17.188 -8.133 -1.64 1 96.38 240 HIS A O 1
ATOM 1866 N N . TYR A 1 241 ? -15.203 -8.914 -2.373 1 95.31 241 TYR A N 1
ATOM 1867 C CA . TYR A 1 241 ? -15.125 -9.945 -1.342 1 95.31 241 TYR A CA 1
ATOM 1868 C C . TYR A 1 241 ? -14.164 -9.531 -0.229 1 95.31 241 TYR A C 1
ATOM 1870 O O . TYR A 1 241 ? -14.062 -10.211 0.793 1 95.31 241 TYR A O 1
ATOM 1878 N N . GLY A 1 242 ? -13.461 -8.43 -0.415 1 94.31 242 GLY A N 1
ATOM 1879 C CA . GLY A 1 242 ? -12.391 -8.094 0.51 1 94.31 242 GLY A CA 1
ATOM 1880 C C . GLY A 1 242 ? -11.125 -8.906 0.287 1 94.31 242 GLY A C 1
ATOM 1881 O O . GLY A 1 242 ? -11.016 -9.633 -0.704 1 94.31 242 GLY A O 1
ATOM 1882 N N . PHE A 1 243 ? -10.164 -8.711 1.121 1 97.75 243 PHE A N 1
ATOM 1883 C CA . PHE A 1 243 ? -8.875 -9.383 0.979 1 97.75 243 PHE A CA 1
ATOM 1884 C C . PHE A 1 243 ? -8.508 -10.125 2.26 1 97.75 243 PHE A C 1
ATOM 1886 O O . PHE A 1 243 ? -8.906 -9.727 3.354 1 97.75 243 PHE A O 1
ATOM 1893 N N . PRO A 1 244 ? -7.762 -11.211 2.143 1 96.25 244 PRO A N 1
ATOM 1894 C CA . PRO A 1 244 ? -7.312 -11.891 3.357 1 96.25 244 PRO A CA 1
ATOM 1895 C C . PRO A 1 244 ? -6.426 -11.008 4.234 1 96.25 244 PRO A C 1
ATOM 1897 O O . PRO A 1 244 ? -5.602 -10.25 3.717 1 96.25 244 PRO A O 1
ATOM 1900 N N . ASP A 1 245 ? -6.559 -11.133 5.512 1 94.38 245 ASP A N 1
ATOM 1901 C CA . ASP A 1 245 ? -5.824 -10.25 6.418 1 94.38 245 ASP A CA 1
ATOM 1902 C C . ASP A 1 245 ? -4.652 -10.984 7.062 1 94.38 245 ASP A C 1
ATOM 1904 O O . ASP A 1 245 ? -3.967 -10.43 7.926 1 94.38 245 ASP A O 1
ATOM 1908 N N . THR A 1 246 ? -4.41 -12.266 6.633 1 98 246 THR A N 1
ATOM 1909 C CA . THR A 1 246 ? -3.332 -13.047 7.234 1 98 246 THR A CA 1
ATOM 1910 C C . THR A 1 246 ? -2.291 -13.43 6.188 1 98 246 THR A C 1
ATOM 1912 O O . THR A 1 246 ? -1.63 -14.461 6.312 1 98 246 THR A O 1
ATOM 1915 N N . VAL A 1 247 ? -2.219 -12.688 5.125 1 98.69 247 VAL A N 1
ATOM 1916 C CA . VAL A 1 247 ? -1.316 -13.016 4.023 1 98.69 247 VAL A CA 1
ATOM 1917 C C . VAL A 1 247 ? 0.126 -13.031 4.527 1 98.69 247 VAL A C 1
ATOM 1919 O O . VAL A 1 247 ? 0.856 -14 4.309 1 98.69 247 VAL A O 1
ATOM 1922 N N . LEU A 1 248 ? 0.537 -11.992 5.219 1 98.31 248 LEU A N 1
ATOM 1923 C CA . LEU A 1 248 ? 1.912 -11.914 5.699 1 98.31 248 LEU A CA 1
ATOM 1924 C C . LEU A 1 248 ? 2.232 -13.078 6.629 1 98.31 248 LEU A C 1
ATOM 1926 O O . LEU A 1 248 ? 3.291 -13.703 6.508 1 98.31 248 LEU A O 1
ATOM 1930 N N . GLU A 1 249 ? 1.311 -13.383 7.508 1 98.19 249 GLU A N 1
ATOM 1931 C CA . GLU A 1 249 ? 1.503 -14.492 8.438 1 98.19 249 GLU A CA 1
ATOM 1932 C C . GLU A 1 249 ? 1.663 -15.82 7.691 1 98.19 249 GLU A C 1
ATOM 1934 O O . GLU A 1 249 ? 2.518 -16.641 8.039 1 98.19 249 GLU A O 1
ATOM 1939 N N . ASN A 1 250 ? 0.834 -15.977 6.676 1 98.81 250 ASN A N 1
ATOM 1940 C CA . ASN A 1 250 ? 0.897 -17.219 5.902 1 98.81 250 ASN A CA 1
ATOM 1941 C C . ASN A 1 250 ? 2.215 -17.328 5.145 1 98.81 250 ASN A C 1
ATOM 1943 O O . ASN A 1 250 ? 2.867 -18.375 5.184 1 98.81 250 ASN A O 1
ATOM 1947 N N . VAL A 1 251 ? 2.615 -16.25 4.512 1 98.88 251 VAL A N 1
ATOM 1948 C CA . VAL A 1 251 ? 3.869 -16.281 3.77 1 98.88 251 VAL A CA 1
ATOM 1949 C C . VAL A 1 251 ? 5.031 -16.531 4.723 1 98.88 251 VAL A C 1
ATOM 1951 O O . VAL A 1 251 ? 5.922 -17.328 4.426 1 98.88 251 VAL A O 1
ATOM 1954 N N . ARG A 1 252 ? 5 -16 5.91 1 98.38 252 ARG A N 1
ATOM 1955 C CA . ARG A 1 252 ? 6.059 -16.156 6.906 1 98.38 252 ARG A CA 1
ATOM 1956 C C . ARG A 1 252 ? 6.184 -17.594 7.363 1 98.38 252 ARG A C 1
ATOM 1958 O O . ARG A 1 252 ? 7.293 -18.094 7.566 1 98.38 252 ARG A O 1
ATOM 1965 N N . ARG A 1 253 ? 5.051 -18.203 7.586 1 98.31 253 ARG A N 1
ATOM 1966 C CA . ARG A 1 253 ? 5.176 -19.547 8.125 1 98.31 253 ARG A CA 1
ATOM 1967 C C . ARG A 1 253 ? 5.801 -20.484 7.098 1 98.31 253 ARG A C 1
ATOM 1969 O O . ARG A 1 253 ? 6.559 -21.391 7.457 1 98.31 253 ARG A O 1
ATOM 1976 N N . PHE A 1 254 ? 5.52 -20.297 5.805 1 98.81 254 PHE A N 1
ATOM 1977 C CA . PHE A 1 254 ? 6.18 -21.109 4.781 1 98.81 254 PHE A CA 1
ATOM 1978 C C . PHE A 1 254 ? 7.648 -20.719 4.648 1 98.81 254 PHE A C 1
ATOM 1980 O O . PHE A 1 254 ? 8.508 -21.578 4.449 1 98.81 254 PHE A O 1
ATOM 1987 N N . ASP A 1 255 ? 7.902 -19.453 4.777 1 98.31 255 ASP A N 1
ATOM 1988 C CA . ASP A 1 255 ? 9.281 -18.969 4.758 1 98.31 255 ASP A CA 1
ATOM 1989 C C . ASP A 1 255 ? 10.094 -19.594 5.887 1 98.31 255 ASP A C 1
ATOM 1991 O O . ASP A 1 255 ? 11.242 -19.984 5.676 1 98.31 255 ASP A O 1
ATOM 1995 N N . LYS A 1 256 ? 9.531 -19.734 7.008 1 97.69 256 LYS A N 1
ATOM 1996 C CA . LYS A 1 256 ? 10.195 -20.297 8.188 1 97.69 256 LYS A CA 1
ATOM 1997 C C . LYS A 1 256 ? 10.531 -21.766 7.988 1 97.69 256 LYS A C 1
ATOM 1999 O O . LYS A 1 256 ? 11.43 -22.297 8.641 1 97.69 256 LYS A O 1
ATOM 2004 N N . LEU A 1 257 ? 9.82 -22.406 7.047 1 97.62 257 LEU A N 1
ATOM 2005 C CA . LEU A 1 257 ? 10.117 -23.797 6.715 1 97.62 257 LEU A CA 1
ATOM 2006 C C . LEU A 1 257 ? 11.336 -23.891 5.801 1 97.62 257 LEU A C 1
ATOM 2008 O O . LEU A 1 257 ? 11.781 -24.984 5.465 1 97.62 257 LEU A O 1
ATOM 2012 N N . GLY A 1 258 ? 11.789 -22.703 5.367 1 97.06 258 GLY A N 1
ATOM 2013 C CA . GLY A 1 258 ? 12.93 -22.688 4.469 1 97.06 258 GLY A CA 1
ATOM 2014 C C . GLY A 1 258 ? 12.539 -22.766 3.004 1 97.06 258 GLY A C 1
ATOM 2015 O O . GLY A 1 258 ? 13.383 -23.031 2.143 1 97.06 258 GLY A O 1
ATOM 2016 N N . LEU A 1 259 ? 11.281 -22.547 2.729 1 98.62 259 LEU A N 1
ATOM 2017 C CA . LEU A 1 259 ? 10.812 -22.562 1.349 1 98.62 259 LEU A CA 1
ATOM 2018 C C . LEU A 1 259 ? 10.961 -21.188 0.71 1 98.62 259 LEU A C 1
ATOM 2020 O O . LEU A 1 259 ? 10.82 -20.172 1.386 1 98.62 259 LEU A O 1
ATOM 2024 N N . LYS A 1 260 ? 11.242 -21.203 -0.575 1 98.88 260 LYS A N 1
ATOM 2025 C CA . LYS A 1 260 ? 10.945 -20.016 -1.359 1 98.88 260 LYS A CA 1
ATOM 2026 C C . LYS A 1 260 ? 9.438 -19.828 -1.512 1 98.88 260 LYS A C 1
ATOM 2028 O O . LYS A 1 260 ? 8.688 -20.797 -1.633 1 98.88 260 LYS A O 1
ATOM 2033 N N . THR A 1 261 ? 9.016 -18.609 -1.402 1 98.88 261 THR A N 1
ATOM 2034 C CA . THR A 1 261 ? 7.621 -18.281 -1.679 1 98.88 261 THR A CA 1
ATOM 2035 C C . THR A 1 261 ? 7.512 -17.375 -2.898 1 98.88 261 THR A C 1
ATOM 2037 O O . THR A 1 261 ? 8.5 -16.781 -3.332 1 98.88 261 THR A O 1
ATOM 2040 N N . ALA A 1 262 ? 6.352 -17.375 -3.52 1 98.94 262 ALA A N 1
ATOM 2041 C CA . ALA A 1 262 ? 6.094 -16.547 -4.695 1 98.94 262 ALA A CA 1
ATOM 2042 C C . ALA A 1 262 ? 4.602 -16.281 -4.855 1 98.94 262 ALA A C 1
ATOM 2044 O O . ALA A 1 262 ? 3.771 -17.156 -4.621 1 98.94 262 ALA A O 1
ATOM 2045 N N . PHE A 1 263 ? 4.305 -15.047 -5.098 1 98.94 263 PHE A N 1
ATOM 2046 C CA . PHE A 1 263 ? 3.004 -14.781 -5.707 1 98.94 263 PHE A CA 1
ATOM 2047 C C . PHE A 1 263 ? 3.059 -15 -7.215 1 98.94 263 PHE A C 1
ATOM 2049 O O . PHE A 1 263 ? 3.584 -14.164 -7.949 1 98.94 263 PHE A O 1
ATOM 2056 N N . THR A 1 264 ? 2.461 -16.094 -7.664 1 98.94 264 THR A N 1
ATOM 2057 C CA . THR A 1 264 ? 2.707 -16.609 -9.008 1 98.94 264 THR A CA 1
ATOM 2058 C C . THR A 1 264 ? 1.684 -16.062 -9.992 1 98.94 264 THR A C 1
ATOM 2060 O O . THR A 1 264 ? 1.922 -16.047 -11.203 1 98.94 264 THR A O 1
ATOM 2063 N N . GLU A 1 265 ? 0.53 -15.742 -9.461 1 98.88 265 GLU A N 1
ATOM 2064 C CA . GLU A 1 265 ? -0.552 -15.125 -10.227 1 98.88 265 GLU A CA 1
ATOM 2065 C C . GLU A 1 265 ? -1.302 -14.094 -9.391 1 98.88 265 GLU A C 1
ATOM 2067 O O . GLU A 1 265 ? -1.952 -14.438 -8.406 1 98.88 265 GLU A O 1
ATOM 2072 N N . VAL A 1 266 ? -1.25 -12.844 -9.852 1 98.94 266 VAL A N 1
ATOM 2073 C CA . VAL A 1 266 ? -1.967 -11.828 -9.086 1 98.94 266 VAL A CA 1
ATOM 2074 C C . VAL A 1 266 ? -2.846 -11 -10.016 1 98.94 266 VAL A C 1
ATOM 2076 O O . VAL A 1 266 ? -2.363 -10.453 -11.008 1 98.94 266 VAL A O 1
ATOM 2079 N N . ASP A 1 267 ? -4.062 -10.984 -9.852 1 98.94 267 ASP A N 1
ATOM 2080 C CA . ASP A 1 267 ? -5.027 -10.055 -10.438 1 98.94 267 ASP A CA 1
ATOM 2081 C C . ASP A 1 267 ? -6.129 -9.703 -9.438 1 98.94 267 ASP A C 1
ATOM 2083 O O . ASP A 1 267 ? -6.418 -10.484 -8.523 1 98.94 267 ASP A O 1
ATOM 2087 N N . VAL A 1 268 ? -6.609 -8.555 -9.492 1 98.94 268 VAL A N 1
ATOM 2088 C CA . VAL A 1 268 ? -7.645 -8.055 -8.594 1 98.94 268 VAL A CA 1
ATOM 2089 C C . VAL A 1 268 ? -8.828 -7.539 -9.414 1 98.94 268 VAL A C 1
ATOM 2091 O O . VAL A 1 268 ? -8.789 -6.426 -9.938 1 98.94 268 VAL A O 1
ATOM 2094 N N . ARG A 1 269 ? -9.883 -8.297 -9.445 1 98.94 269 ARG A N 1
ATOM 2095 C CA . ARG A 1 269 ? -11.016 -7.961 -10.297 1 98.94 269 ARG A CA 1
ATOM 2096 C C . ARG A 1 269 ? -12.078 -7.184 -9.523 1 98.94 269 ARG A C 1
ATOM 2098 O O . ARG A 1 269 ? -12.008 -7.086 -8.297 1 98.94 269 ARG A O 1
ATOM 2105 N N . MET A 1 270 ? -12.961 -6.602 -10.242 1 98.81 270 MET A N 1
ATOM 2106 C CA . MET A 1 270 ? -14.07 -5.859 -9.648 1 98.81 270 MET A CA 1
ATOM 2107 C C . MET A 1 270 ? -15.344 -6.031 -10.469 1 98.81 270 MET A C 1
ATOM 2109 O O . MET A 1 270 ? -15.281 -6.402 -11.641 1 98.81 270 MET A O 1
ATOM 2113 N N . GLN A 1 271 ? -16.5 -5.84 -9.797 1 98.5 271 GLN A N 1
ATOM 2114 C CA . GLN A 1 271 ? -17.766 -5.703 -10.523 1 98.5 271 GLN A CA 1
ATOM 2115 C C . GLN A 1 271 ? -17.781 -4.41 -11.336 1 98.5 271 GLN A C 1
ATOM 2117 O O . GLN A 1 271 ? -17.469 -3.336 -10.82 1 98.5 271 GLN A O 1
ATOM 2122 N N . LEU A 1 272 ? -18.125 -4.473 -12.609 1 98.19 272 LEU A N 1
ATOM 2123 C CA . LEU A 1 272 ? -18.156 -3.307 -13.484 1 98.19 272 LEU A CA 1
ATOM 2124 C C . LEU A 1 272 ? -19.484 -2.564 -13.367 1 98.19 272 LEU A C 1
ATOM 2126 O O . LEU A 1 272 ? -20.516 -3.168 -13.039 1 98.19 272 LEU A O 1
ATOM 2130 N N . PRO A 1 273 ? -19.609 -1.303 -13.578 1 98.12 273 PRO A N 1
ATOM 2131 C CA . PRO A 1 273 ? -18.484 -0.468 -14.031 1 98.12 273 PRO A CA 1
ATOM 2132 C C . PRO A 1 273 ? -17.516 -0.136 -12.898 1 98.12 273 PRO A C 1
ATOM 2134 O O . PRO A 1 273 ? -17.828 -0.331 -11.727 1 98.12 273 PRO A O 1
ATOM 2137 N N . THR A 1 274 ? -16.328 0.343 -13.297 1 97.62 274 THR A N 1
ATOM 2138 C CA . THR A 1 274 ? -15.352 0.825 -12.336 1 97.62 274 THR A CA 1
ATOM 2139 C C . THR A 1 274 ? -15.859 2.074 -11.617 1 97.62 274 THR A C 1
ATOM 2141 O O . THR A 1 274 ? -16.766 2.748 -12.109 1 97.62 274 THR A O 1
ATOM 2144 N N . ASP A 1 275 ? -15.32 2.354 -10.422 1 97.19 275 ASP A N 1
ATOM 2145 C CA . ASP A 1 275 ? -15.477 3.623 -9.719 1 97.19 275 ASP A CA 1
ATOM 2146 C C . ASP A 1 275 ? -14.258 3.934 -8.859 1 97.19 275 ASP A C 1
ATOM 2148 O O . ASP A 1 275 ? -13.32 3.137 -8.789 1 97.19 275 ASP A O 1
ATOM 2152 N N . SER A 1 276 ? -14.258 5.035 -8.234 1 96.19 276 SER A N 1
ATOM 2153 C CA . SER A 1 276 ? -13.078 5.527 -7.516 1 96.19 276 SER A CA 1
ATOM 2154 C C . SER A 1 276 ? -12.711 4.602 -6.359 1 96.19 276 SER A C 1
ATOM 2156 O O . SER A 1 276 ? -11.539 4.297 -6.152 1 96.19 276 SER A O 1
ATOM 2158 N N . ALA A 1 277 ? -13.711 4.145 -5.66 1 97.81 277 ALA A N 1
ATOM 2159 C CA . ALA A 1 277 ? -13.453 3.266 -4.523 1 97.81 277 ALA A CA 1
ATOM 2160 C C . ALA A 1 277 ? -12.844 1.941 -4.984 1 97.81 277 ALA A C 1
ATOM 2162 O O . ALA A 1 277 ? -11.859 1.472 -4.414 1 97.81 277 ALA A O 1
ATOM 2163 N N . LYS A 1 278 ? -13.406 1.355 -6.059 1 98.56 278 LYS A N 1
ATOM 2164 C CA . LYS A 1 278 ? -12.969 0.049 -6.543 1 98.56 278 LYS A CA 1
ATOM 2165 C C . LYS A 1 278 ? -11.547 0.111 -7.086 1 98.56 278 LYS A C 1
ATOM 2167 O O . LYS A 1 278 ? -10.742 -0.79 -6.836 1 98.56 278 LYS A O 1
ATOM 2172 N N . VAL A 1 279 ? -11.273 1.185 -7.77 1 98.44 279 VAL A N 1
ATOM 2173 C CA . VAL A 1 279 ? -9.961 1.333 -8.383 1 98.44 279 VAL A CA 1
ATOM 2174 C C . VAL A 1 279 ? -8.898 1.458 -7.293 1 98.44 279 VAL A C 1
ATOM 2176 O O . VAL A 1 279 ? -7.812 0.881 -7.406 1 98.44 279 VAL A O 1
ATOM 2179 N N . GLN A 1 280 ? -9.195 2.148 -6.242 1 98.56 280 GLN A N 1
ATOM 2180 C CA . GLN A 1 280 ? -8.25 2.287 -5.133 1 98.56 280 GLN A CA 1
ATOM 2181 C C . GLN A 1 280 ? -8.156 0.992 -4.328 1 98.56 280 GLN A C 1
ATOM 2183 O O . GLN A 1 280 ? -7.078 0.619 -3.869 1 98.56 280 GLN A O 1
ATOM 2188 N N . ALA A 1 281 ? -9.312 0.335 -4.168 1 98.81 281 ALA A N 1
ATOM 2189 C CA . ALA A 1 281 ? -9.297 -0.975 -3.521 1 98.81 281 ALA A CA 1
ATOM 2190 C C . ALA A 1 281 ? -8.414 -1.954 -4.285 1 98.81 281 ALA A C 1
ATOM 2192 O O . ALA A 1 281 ? -7.672 -2.732 -3.678 1 98.81 281 ALA A O 1
ATOM 2193 N N . GLN A 1 282 ? -8.492 -1.887 -5.594 1 98.88 282 GLN A N 1
ATOM 2194 C CA . GLN A 1 282 ? -7.648 -2.738 -6.426 1 98.88 282 GLN A CA 1
ATOM 2195 C C . GLN A 1 282 ? -6.168 -2.475 -6.156 1 98.88 282 GLN A C 1
ATOM 2197 O O . GLN A 1 282 ? -5.379 -3.414 -6.02 1 98.88 282 GLN A O 1
ATOM 2202 N N . ALA A 1 283 ? -5.797 -1.213 -6.082 1 98.88 283 ALA A N 1
ATOM 2203 C CA . ALA A 1 283 ? -4.41 -0.858 -5.777 1 98.88 283 ALA A CA 1
ATOM 2204 C C . ALA A 1 283 ? -3.965 -1.47 -4.453 1 98.88 283 ALA A C 1
ATOM 2206 O O . ALA A 1 283 ? -2.855 -1.994 -4.348 1 98.88 283 ALA A O 1
ATOM 2207 N N . GLU A 1 284 ? -4.871 -1.448 -3.502 1 98.88 284 GLU A N 1
ATOM 2208 C CA . GLU A 1 284 ? -4.559 -2.047 -2.207 1 98.88 284 GLU A CA 1
ATOM 2209 C C . GLU A 1 284 ? -4.402 -3.561 -2.324 1 98.88 284 GLU A C 1
ATOM 2211 O O . GLU A 1 284 ? -3.545 -4.152 -1.667 1 98.88 284 GLU A O 1
ATOM 2216 N N . GLY A 1 285 ? -5.254 -4.188 -3.104 1 98.88 285 GLY A N 1
ATOM 2217 C CA . GLY A 1 285 ? -5.117 -5.621 -3.311 1 98.88 285 GLY A CA 1
ATOM 2218 C C . GLY A 1 285 ? -3.756 -6.02 -3.844 1 98.88 285 GLY A C 1
ATOM 2219 O O . GLY A 1 285 ? -3.098 -6.902 -3.285 1 98.88 285 GLY A O 1
ATOM 2220 N N . PHE A 1 286 ? -3.32 -5.324 -4.895 1 98.94 286 PHE A N 1
ATOM 2221 C CA . PHE A 1 286 ? -1.986 -5.559 -5.434 1 98.94 286 PHE A CA 1
ATOM 2222 C C . PHE A 1 286 ? -0.917 -5.25 -4.395 1 98.94 286 PHE A C 1
ATOM 2224 O O . PHE A 1 286 ? 0.013 -6.035 -4.199 1 98.94 286 PHE A O 1
ATOM 2231 N N . GLY A 1 287 ? -1.082 -4.176 -3.719 1 98.88 287 GLY A N 1
ATOM 2232 C CA . GLY A 1 287 ? -0.092 -3.713 -2.76 1 98.88 287 GLY A CA 1
ATOM 2233 C C . GLY A 1 287 ? 0.053 -4.633 -1.561 1 98.88 287 GLY A C 1
ATOM 2234 O O . GLY A 1 287 ? 1.163 -4.863 -1.077 1 98.88 287 GLY A O 1
ATOM 2235 N N . SER A 1 288 ? -1.086 -5.148 -1.044 1 98.75 288 SER A N 1
ATOM 2236 C CA . SER A 1 288 ? -1.056 -5.98 0.155 1 98.75 288 SER A CA 1
ATOM 2237 C C . SER A 1 288 ? -0.286 -7.273 -0.088 1 98.75 288 SER A C 1
ATOM 2239 O O . SER A 1 288 ? 0.49 -7.711 0.764 1 98.75 288 SER A O 1
ATOM 2241 N N . LEU A 1 289 ? -0.432 -7.84 -1.251 1 98.94 289 LEU A N 1
ATOM 2242 C CA . LEU A 1 289 ? 0.297 -9.062 -1.578 1 98.94 289 LEU A CA 1
ATOM 2243 C C . LEU A 1 289 ? 1.778 -8.766 -1.792 1 98.94 289 LEU A C 1
ATOM 2245 O O . LEU A 1 289 ? 2.637 -9.539 -1.355 1 98.94 289 LEU A O 1
ATOM 2249 N N . LEU A 1 290 ? 2.076 -7.645 -2.428 1 98.94 290 LEU A N 1
ATOM 2250 C CA . LEU A 1 290 ? 3.477 -7.305 -2.66 1 98.94 290 LEU A CA 1
ATOM 2251 C C . LEU A 1 290 ? 4.188 -7.012 -1.345 1 98.94 290 LEU A C 1
ATOM 2253 O O . LEU A 1 290 ? 5.332 -7.426 -1.146 1 98.94 290 LEU A O 1
ATOM 2257 N N . ARG A 1 291 ? 3.521 -6.316 -0.431 1 98.62 291 ARG A N 1
ATOM 2258 C CA . ARG A 1 291 ? 4.141 -6.047 0.863 1 98.62 291 ARG A CA 1
ATOM 2259 C C . ARG A 1 291 ? 4.465 -7.344 1.595 1 98.62 291 ARG A C 1
ATOM 2261 O O . ARG A 1 291 ? 5.555 -7.492 2.154 1 98.62 291 ARG A O 1
ATOM 2268 N N . ALA A 1 292 ? 3.537 -8.281 1.55 1 98.69 292 ALA A N 1
ATOM 2269 C CA . ALA A 1 292 ? 3.785 -9.562 2.201 1 98.69 292 ALA A CA 1
ATOM 2270 C C . ALA A 1 292 ? 5 -10.258 1.599 1 98.69 292 ALA A C 1
ATOM 2272 O O . ALA A 1 292 ? 5.816 -10.836 2.322 1 98.69 292 ALA A O 1
ATOM 2273 N N . CYS A 1 293 ? 5.094 -10.172 0.271 1 98.69 293 CYS A N 1
ATOM 2274 C CA . CYS A 1 293 ? 6.219 -10.773 -0.431 1 98.69 293 CYS A CA 1
ATOM 2275 C C . CYS A 1 293 ? 7.531 -10.117 -0.016 1 98.69 293 CYS A C 1
ATOM 2277 O O . CYS A 1 293 ? 8.5 -10.805 0.31 1 98.69 293 CYS A O 1
ATOM 2279 N N . LEU A 1 294 ? 7.566 -8.82 0.077 1 98.5 294 LEU A N 1
ATOM 2280 C CA . LEU A 1 294 ? 8.789 -8.062 0.308 1 98.5 294 LEU A CA 1
ATOM 2281 C C . LEU A 1 294 ? 9.211 -8.141 1.771 1 98.5 294 LEU A C 1
ATOM 2283 O O . LEU A 1 294 ? 10.375 -7.895 2.1 1 98.5 294 LEU A O 1
ATOM 2287 N N . LEU A 1 295 ? 8.305 -8.484 2.641 1 97.62 295 LEU A N 1
ATOM 2288 C CA . LEU A 1 295 ? 8.586 -8.453 4.07 1 97.62 295 LEU A CA 1
ATOM 2289 C C . LEU A 1 295 ? 9.18 -9.781 4.535 1 97.62 295 LEU A C 1
ATOM 2291 O O . LEU A 1 295 ? 9.609 -9.906 5.684 1 97.62 295 LEU A O 1
ATOM 2295 N N . VAL A 1 296 ? 9.203 -10.789 3.637 1 97.25 296 VAL A N 1
ATOM 2296 C CA . VAL A 1 296 ? 9.82 -12.047 4.023 1 97.25 296 VAL A CA 1
ATOM 2297 C C . VAL A 1 296 ? 11.109 -12.258 3.229 1 97.25 296 VAL A C 1
ATOM 2299 O O . VAL A 1 296 ? 11.266 -11.711 2.139 1 97.25 296 VAL A O 1
ATOM 2302 N N . LYS A 1 297 ? 11.961 -13.055 3.707 1 95.62 297 LYS A N 1
ATOM 2303 C CA . LYS A 1 297 ? 13.328 -13.172 3.203 1 95.62 297 LYS A CA 1
ATOM 2304 C C . LYS A 1 297 ? 13.359 -13.945 1.889 1 95.62 297 LYS A C 1
ATOM 2306 O O . LYS A 1 297 ? 14.133 -13.617 0.986 1 95.62 297 LYS A O 1
ATOM 2311 N N . HIS A 1 298 ? 12.508 -14.938 1.695 1 98.12 298 HIS A N 1
ATOM 2312 C CA . HIS A 1 298 ? 12.719 -15.859 0.584 1 98.12 298 HIS A CA 1
ATOM 2313 C C . HIS A 1 298 ? 11.547 -15.82 -0.392 1 98.12 298 HIS A C 1
ATOM 2315 O O . HIS A 1 298 ? 11.281 -16.812 -1.088 1 98.12 298 HIS A O 1
ATOM 2321 N N . CYS A 1 299 ? 10.766 -14.742 -0.4 1 98.56 299 CYS A N 1
ATOM 2322 C CA . CYS A 1 299 ? 9.852 -14.547 -1.52 1 98.56 299 CYS A CA 1
ATOM 2323 C C . CYS A 1 299 ? 10.609 -14.102 -2.768 1 98.56 299 CYS A C 1
ATOM 2325 O O . CYS A 1 299 ? 11.258 -13.062 -2.764 1 98.56 299 CYS A O 1
ATOM 2327 N N . VAL A 1 300 ? 10.461 -14.82 -3.861 1 98.69 300 VAL A N 1
ATOM 2328 C CA . VAL A 1 300 ? 11.461 -14.648 -4.914 1 98.69 300 VAL A CA 1
ATOM 2329 C C . VAL A 1 300 ? 10.828 -13.969 -6.125 1 98.69 300 VAL A C 1
ATOM 2331 O O . VAL A 1 300 ? 11.531 -13.477 -7.008 1 98.69 300 VAL A O 1
ATOM 2334 N N . SER A 1 301 ? 9.484 -13.984 -6.145 1 98.81 301 SER A N 1
ATOM 2335 C CA . SER A 1 301 ? 8.867 -13.359 -7.312 1 98.81 301 SER A CA 1
ATOM 2336 C C . SER A 1 301 ? 7.434 -12.93 -7.023 1 98.81 301 SER A C 1
ATOM 2338 O O . SER A 1 301 ? 6.801 -13.445 -6.102 1 98.81 301 SER A O 1
ATOM 2340 N N . TYR A 1 302 ? 7.035 -11.953 -7.68 1 98.94 302 TYR A N 1
ATOM 2341 C CA . TYR A 1 302 ? 5.688 -11.398 -7.734 1 98.94 302 TYR A CA 1
ATOM 2342 C C . TYR A 1 302 ? 5.215 -11.25 -9.172 1 98.94 302 TYR A C 1
ATOM 2344 O O . TYR A 1 302 ? 5.734 -10.422 -9.922 1 98.94 302 TYR A O 1
ATOM 2352 N N . THR A 1 303 ? 4.172 -12.055 -9.586 1 98.94 303 THR A N 1
ATOM 2353 C CA . THR A 1 303 ? 3.76 -12.117 -10.984 1 98.94 303 THR A CA 1
ATOM 2354 C C . THR A 1 303 ? 2.311 -11.672 -11.141 1 98.94 303 THR A C 1
ATOM 2356 O O . THR A 1 303 ? 1.398 -12.297 -10.594 1 98.94 303 THR A O 1
ATOM 2359 N N . VAL A 1 304 ? 2.1 -10.594 -11.906 1 98.94 304 VAL A N 1
ATOM 2360 C CA . VAL A 1 304 ? 0.731 -10.227 -12.25 1 98.94 304 VAL A CA 1
ATOM 2361 C C . VAL A 1 304 ? 0.209 -11.141 -13.359 1 98.94 304 VAL A C 1
ATOM 2363 O O . VAL A 1 304 ? 0.946 -11.484 -14.289 1 98.94 304 VAL A O 1
ATOM 2366 N N . TRP A 1 305 ? -1.028 -11.594 -13.219 1 98.88 305 TRP A N 1
ATOM 2367 C CA . TRP A 1 305 ? -1.602 -12.469 -14.234 1 98.88 305 TRP A CA 1
ATOM 2368 C C . TRP A 1 305 ? -2.221 -11.664 -15.367 1 98.88 305 TRP A C 1
ATOM 2370 O O . TRP A 1 305 ? -3.445 -11.586 -15.492 1 98.88 305 TRP A O 1
ATOM 2380 N N . GLY A 1 306 ? -1.323 -11.117 -16.188 1 98.5 306 GLY A N 1
ATOM 2381 C CA . GLY A 1 306 ? -1.634 -10.109 -17.172 1 98.5 306 GLY A CA 1
ATOM 2382 C C . GLY A 1 306 ? -1.47 -8.695 -16.656 1 98.5 306 GLY A C 1
ATOM 2383 O O . GLY A 1 306 ? -1.883 -8.383 -15.547 1 98.5 306 GLY A O 1
ATOM 2384 N N . PHE A 1 307 ? -0.871 -7.762 -17.516 1 98.75 307 PHE A N 1
ATOM 2385 C CA . PHE A 1 307 ? -0.58 -6.43 -17 1 98.75 307 PHE A CA 1
ATOM 2386 C C . PHE A 1 307 ? -1.526 -5.398 -17.609 1 98.75 307 PHE A C 1
ATOM 2388 O O . PHE A 1 307 ? -1.552 -4.242 -17.172 1 98.75 307 PHE A O 1
ATOM 2395 N N . THR A 1 308 ? -2.34 -5.836 -18.609 1 98.88 308 THR A N 1
ATOM 2396 C CA . THR A 1 308 ? -3.305 -4.941 -19.234 1 98.88 308 THR A CA 1
ATOM 2397 C C . THR A 1 308 ? -4.676 -5.609 -19.328 1 98.88 308 THR A C 1
ATOM 2399 O O . THR A 1 308 ? -4.77 -6.809 -19.594 1 98.88 308 THR A O 1
ATOM 2402 N N . ASP A 1 309 ? -5.695 -4.824 -19.188 1 98.88 309 ASP A N 1
ATOM 2403 C CA . ASP A 1 309 ? -7.07 -5.316 -19.266 1 98.88 309 ASP A CA 1
ATOM 2404 C C . ASP A 1 309 ? -7.398 -5.82 -20.672 1 98.88 309 ASP A C 1
ATOM 2406 O O . ASP A 1 309 ? -8.352 -6.578 -20.859 1 98.88 309 ASP A O 1
ATOM 2410 N N . LYS A 1 310 ? -6.641 -5.43 -21.625 1 98.75 310 LYS A N 1
ATOM 2411 C CA . LYS A 1 310 ? -6.91 -5.758 -23.031 1 98.75 310 LYS A CA 1
ATOM 2412 C C . LYS A 1 310 ? -6.934 -7.266 -23.25 1 98.75 310 LYS A C 1
ATOM 2414 O O . LYS A 1 310 ? -7.707 -7.77 -24.062 1 98.75 310 LYS A O 1
ATOM 2419 N N . TYR A 1 311 ? -6.121 -7.973 -22.438 1 98.56 311 TYR A N 1
ATOM 2420 C CA . TYR A 1 311 ? -5.969 -9.406 -22.688 1 98.56 311 TYR A CA 1
ATOM 2421 C C . TYR A 1 311 ? -6.219 -10.203 -21.406 1 98.56 311 TYR A C 1
ATOM 2423 O O . TYR A 1 311 ? -5.742 -11.336 -21.281 1 98.56 311 TYR A O 1
ATOM 2431 N N . SER A 1 312 ? -6.875 -9.578 -20.469 1 98.69 312 SER A N 1
ATOM 2432 C CA . SER A 1 312 ? -7.176 -10.242 -19.203 1 98.69 312 SER A CA 1
ATOM 2433 C C . SER A 1 312 ? -8.133 -11.414 -19.422 1 98.69 312 SER A C 1
ATOM 2435 O O . SER A 1 312 ? -9.086 -11.312 -20.188 1 98.69 312 SER A O 1
ATOM 2437 N N . TRP A 1 313 ? -7.949 -12.391 -18.656 1 98.19 313 TRP A N 1
ATOM 2438 C CA . TRP A 1 313 ? -8.805 -13.57 -18.703 1 98.19 313 TRP A CA 1
ATOM 2439 C C . TRP A 1 313 ? -10.102 -13.336 -17.938 1 98.19 313 TRP A C 1
ATOM 2441 O O . TRP A 1 313 ? -11.078 -14.07 -18.125 1 98.19 313 TRP A O 1
ATOM 2451 N N . VAL A 1 314 ? -10.219 -12.375 -17.156 1 98.62 314 VAL A N 1
ATOM 2452 C CA . VAL A 1 314 ? -11.234 -12.195 -16.125 1 98.62 314 VAL A CA 1
ATOM 2453 C C . VAL A 1 314 ? -12.609 -12.023 -16.766 1 98.62 314 VAL A C 1
ATOM 2455 O O . VAL A 1 314 ? -13.57 -12.695 -16.391 1 98.62 314 VAL A O 1
ATOM 2458 N N . PRO A 1 315 ? -12.75 -11.172 -17.812 1 98.12 315 PRO A N 1
ATOM 2459 C CA . PRO A 1 315 ? -14.086 -11.008 -18.375 1 98.12 315 PRO A CA 1
ATOM 2460 C C . PRO A 1 315 ? -14.625 -12.297 -19 1 98.12 315 PRO A C 1
ATOM 2462 O O . PRO A 1 315 ? -15.836 -12.484 -19.094 1 98.12 315 PRO A O 1
ATOM 2465 N N . GLY A 1 316 ? -13.742 -13.211 -19.469 1 97.62 316 GLY A N 1
ATOM 2466 C CA . GLY A 1 316 ? -14.156 -14.453 -20.078 1 97.62 316 GLY A CA 1
ATOM 2467 C C . GLY A 1 316 ? -14.641 -15.484 -19.078 1 97.62 316 GLY A C 1
ATOM 2468 O O . GLY A 1 316 ? -15.352 -16.422 -19.438 1 97.62 316 GLY A O 1
ATOM 2469 N N . VAL A 1 317 ? -14.289 -15.305 -17.828 1 97.56 317 VAL A N 1
ATOM 2470 C CA . VAL A 1 317 ? -14.586 -16.312 -16.812 1 97.56 317 VAL A CA 1
ATOM 2471 C C . VAL A 1 317 ? -15.633 -15.773 -15.836 1 97.56 317 VAL A C 1
ATOM 2473 O O . VAL A 1 317 ? -16.5 -16.516 -15.359 1 97.56 317 VAL A O 1
ATOM 2476 N N . PHE A 1 318 ? -15.586 -14.484 -15.508 1 98.19 318 PHE A N 1
ATOM 2477 C CA . PHE A 1 318 ? -16.469 -13.867 -14.531 1 98.19 318 PHE A CA 1
ATOM 2478 C C . PHE A 1 318 ? -17.406 -12.867 -15.195 1 98.19 318 PHE A C 1
ATOM 2480 O O . PHE A 1 318 ? -17.016 -11.727 -15.461 1 98.19 318 PHE A O 1
ATOM 2487 N N . GLU A 1 319 ? -18.578 -13.242 -15.336 1 98 319 GLU A N 1
ATOM 2488 C CA . GLU A 1 319 ? -19.562 -12.375 -15.992 1 98 319 GLU A CA 1
ATOM 2489 C C . GLU A 1 319 ? -19.734 -11.062 -15.234 1 98 319 GLU A C 1
ATOM 2491 O O . GLU A 1 319 ? -19.953 -11.062 -14.023 1 98 319 GLU A O 1
ATOM 2496 N N . GLY A 1 320 ? -19.562 -10.031 -15.898 1 98.44 320 GLY A N 1
ATOM 2497 C CA . GLY A 1 320 ? -19.797 -8.719 -15.312 1 98.44 320 GLY A CA 1
ATOM 2498 C C . GLY A 1 320 ? -18.594 -8.18 -14.547 1 98.44 320 GLY A C 1
ATOM 2499 O O . GLY A 1 320 ? -18.656 -7.086 -13.984 1 98.44 320 GLY A O 1
ATOM 2500 N N . GLU A 1 321 ? -17.516 -8.938 -14.508 1 98.69 321 GLU A N 1
ATOM 2501 C CA . GLU A 1 321 ? -16.328 -8.508 -13.797 1 98.69 321 GLU A CA 1
ATOM 2502 C C . GLU A 1 321 ? -15.172 -8.234 -14.758 1 98.69 321 GLU A C 1
ATOM 2504 O O . GLU A 1 321 ? -15.156 -8.75 -15.883 1 98.69 321 GLU A O 1
ATOM 2509 N N . GLY A 1 322 ? -14.273 -7.336 -14.367 1 98.81 322 GLY A N 1
ATOM 2510 C CA . GLY A 1 322 ? -13.141 -6.953 -15.195 1 98.81 322 GLY A CA 1
ATOM 2511 C C . GLY A 1 322 ? -12.203 -5.969 -14.508 1 98.81 322 GLY A C 1
ATOM 2512 O O . GLY A 1 322 ? -12.086 -5.977 -13.281 1 98.81 322 GLY A O 1
ATOM 2513 N N . SER A 1 323 ? -11.414 -5.262 -15.336 1 98.75 323 SER A N 1
ATOM 2514 C CA . SER A 1 323 ? -10.477 -4.25 -14.867 1 98.75 323 SER A CA 1
ATOM 2515 C C . SER A 1 323 ? -9.531 -4.82 -13.812 1 98.75 323 SER A C 1
ATOM 2517 O O . SER A 1 323 ? -9.344 -4.227 -12.75 1 98.75 323 SER A O 1
ATOM 2519 N N . ALA A 1 324 ? -8.984 -5.914 -14.148 1 98.94 324 ALA A N 1
ATOM 2520 C CA . ALA A 1 324 ? -8.367 -6.73 -13.109 1 98.94 324 ALA A CA 1
ATOM 2521 C C . ALA A 1 324 ? -6.855 -6.531 -13.078 1 98.94 324 ALA A C 1
ATOM 2523 O O . ALA A 1 324 ? -6.164 -7.109 -12.242 1 98.94 324 ALA A O 1
ATOM 2524 N N . THR A 1 325 ? -6.305 -5.715 -14 1 98.94 325 THR A N 1
ATOM 2525 C CA . THR A 1 325 ? -4.855 -5.641 -14.172 1 98.94 325 THR A CA 1
ATOM 2526 C C . THR A 1 325 ? -4.348 -4.238 -13.859 1 98.94 325 THR A C 1
ATOM 2528 O O . THR A 1 325 ? -5.137 -3.322 -13.625 1 98.94 325 THR A O 1
ATOM 2531 N N . PRO A 1 326 ? -3.018 -4 -13.805 1 98.81 326 PRO A N 1
ATOM 2532 C CA . PRO A 1 326 ? -2.436 -2.711 -13.43 1 98.81 326 PRO A CA 1
A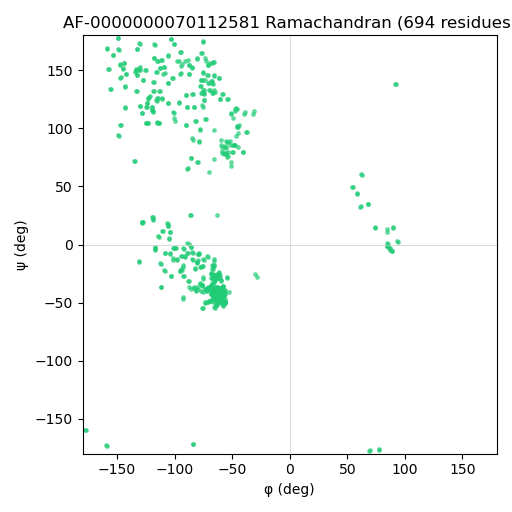TOM 2533 C C . PRO A 1 326 ? -2.545 -1.669 -14.539 1 98.81 326 PRO A C 1
ATOM 2535 O O . PRO A 1 326 ? -2.295 -0.483 -14.305 1 98.81 326 PRO A O 1
ATOM 2538 N N . ALA A 1 327 ? -2.893 -2.041 -15.789 1 98.81 327 ALA A N 1
ATOM 2539 C CA . ALA A 1 327 ? -3.094 -1.106 -16.891 1 98.81 327 ALA A CA 1
ATOM 2540 C C . ALA A 1 327 ? -4.41 -1.383 -17.609 1 98.81 327 ALA A C 1
ATOM 2542 O O . ALA A 1 327 ? -4.895 -2.518 -17.625 1 98.81 327 ALA A O 1
ATOM 2543 N N . ASP A 1 328 ? -4.984 -0.337 -18.203 1 98.69 328 ASP A N 1
ATOM 2544 C CA . ASP A 1 328 ? -6.277 -0.494 -18.859 1 98.69 328 ASP A CA 1
ATOM 2545 C C . ASP A 1 328 ? -6.109 -1.018 -20.281 1 98.69 328 ASP A C 1
ATOM 2547 O O . ASP A 1 328 ? -5.023 -1.455 -20.672 1 98.69 328 ASP A O 1
ATOM 2551 N N . GLU A 1 329 ? -7.137 -1.065 -21.078 1 98.5 329 GLU A N 1
ATOM 2552 C CA . GLU A 1 329 ? -7.164 -1.663 -22.406 1 98.5 329 GLU A CA 1
ATOM 2553 C C . GLU A 1 329 ? -6.277 -0.886 -23.375 1 98.5 329 GLU A C 1
ATOM 2555 O O . GLU A 1 329 ? -5.91 -1.397 -24.438 1 98.5 329 GLU A O 1
ATOM 2560 N N . ASN A 1 330 ? -5.934 0.375 -23.016 1 98.38 330 ASN A N 1
ATOM 2561 C CA . ASN A 1 330 ? -5.094 1.225 -23.844 1 98.38 330 ASN A CA 1
ATOM 2562 C C . ASN A 1 330 ? -3.674 1.322 -23.297 1 98.38 330 ASN A C 1
ATOM 2564 O O . ASN A 1 330 ? -2.926 2.232 -23.656 1 98.38 330 ASN A O 1
ATOM 2568 N N . PHE A 1 331 ? -3.318 0.512 -22.328 1 98.12 331 PHE A N 1
ATOM 2569 C CA . PHE A 1 331 ? -1.993 0.39 -21.734 1 98.12 331 PHE A CA 1
ATOM 2570 C C . PHE A 1 331 ? -1.692 1.582 -20.828 1 98.12 331 PHE A C 1
ATOM 2572 O O . PHE A 1 331 ? -0.535 1.831 -20.484 1 98.12 331 PHE A O 1
ATOM 2579 N N . GLN A 1 332 ? -2.764 2.344 -20.5 1 98 332 GLN A N 1
ATOM 2580 C CA . GLN A 1 332 ? -2.58 3.393 -19.5 1 98 332 GLN A CA 1
ATOM 2581 C C . GLN A 1 332 ? -2.525 2.811 -18.094 1 98 332 GLN A C 1
ATOM 2583 O O . GLN A 1 332 ? -3.402 2.037 -17.703 1 98 332 GLN A O 1
ATOM 2588 N N . VAL A 1 333 ? -1.581 3.166 -17.375 1 97.62 333 VAL A N 1
ATOM 2589 C CA . VAL A 1 333 ? -1.37 2.584 -16.062 1 97.62 333 VAL A CA 1
ATOM 2590 C C . VAL A 1 333 ? -2.451 3.076 -15.102 1 97.62 333 VAL A C 1
ATOM 2592 O O . VAL A 1 333 ? -2.924 4.207 -15.219 1 97.62 333 VAL A O 1
ATOM 2595 N N . LYS A 1 334 ? -2.824 2.244 -14.219 1 98.25 334 LYS A N 1
ATOM 2596 C CA . LYS A 1 334 ? -3.777 2.521 -13.148 1 98.25 334 LYS A CA 1
ATOM 2597 C C . LYS A 1 334 ? -3.059 2.793 -11.828 1 98.25 334 LYS A C 1
ATOM 2599 O O . LYS A 1 334 ? -1.843 2.613 -11.734 1 98.25 334 LYS A O 1
ATOM 2604 N N . PRO A 1 335 ? -3.793 3.232 -10.75 1 98.19 335 PRO A N 1
ATOM 2605 C CA . PRO A 1 335 ? -3.188 3.424 -9.43 1 98.19 335 PRO A CA 1
ATOM 2606 C C . PRO A 1 335 ? -2.463 2.178 -8.922 1 98.19 335 PRO A C 1
ATOM 2608 O O . PRO A 1 335 ? -1.459 2.287 -8.219 1 98.19 335 PRO A O 1
ATOM 2611 N N . ALA A 1 336 ? -2.922 1.024 -9.359 1 98.81 336 ALA A N 1
ATOM 2612 C CA . ALA A 1 336 ? -2.293 -0.231 -8.961 1 98.81 336 ALA A CA 1
ATOM 2613 C C . ALA A 1 336 ? -0.839 -0.286 -9.422 1 98.81 336 ALA A C 1
ATOM 2615 O O . ALA A 1 336 ? 0.035 -0.753 -8.688 1 98.81 336 ALA A O 1
ATOM 2616 N N . TRP A 1 337 ? -0.604 0.162 -10.672 1 98.69 337 TRP A N 1
ATOM 2617 C CA . TRP A 1 337 ? 0.76 0.208 -11.188 1 98.69 337 TRP A CA 1
ATOM 2618 C C . TRP A 1 337 ? 1.64 1.105 -10.32 1 98.69 337 TRP A C 1
ATOM 2620 O O . TRP A 1 337 ? 2.76 0.73 -9.969 1 98.69 337 TRP A O 1
ATOM 2630 N N . ASN A 1 338 ? 1.188 2.281 -9.922 1 97.94 338 ASN A N 1
ATOM 2631 C CA . ASN A 1 338 ? 1.931 3.201 -9.062 1 97.94 338 ASN A CA 1
ATOM 2632 C C . ASN A 1 338 ? 2.209 2.59 -7.695 1 97.94 338 ASN A C 1
ATOM 2634 O O . ASN A 1 338 ? 3.303 2.75 -7.148 1 97.94 338 ASN A O 1
ATOM 2638 N N . THR A 1 339 ? 1.182 1.952 -7.18 1 98.69 339 THR A N 1
ATOM 2639 C CA . THR A 1 339 ? 1.333 1.305 -5.879 1 98.69 339 THR A CA 1
ATOM 2640 C C . THR A 1 339 ? 2.438 0.252 -5.926 1 98.69 339 THR A C 1
ATOM 2642 O O . THR A 1 339 ? 3.281 0.19 -5.031 1 98.69 339 THR A O 1
ATOM 2645 N N . LEU A 1 340 ? 2.453 -0.554 -6.969 1 98.81 340 LEU A N 1
ATOM 2646 C CA . LEU A 1 340 ? 3.512 -1.544 -7.129 1 98.81 340 LEU A CA 1
ATOM 2647 C C . LEU A 1 340 ? 4.879 -0.87 -7.223 1 98.81 340 LEU A C 1
ATOM 2649 O O . LEU A 1 340 ? 5.812 -1.248 -6.512 1 98.81 340 LEU A O 1
ATOM 2653 N N . ARG A 1 341 ? 4.984 0.129 -8.086 1 98.19 341 ARG A N 1
ATOM 2654 C CA . ARG A 1 341 ? 6.242 0.838 -8.281 1 98.19 341 ARG A CA 1
ATOM 2655 C C . ARG A 1 341 ? 6.75 1.432 -6.969 1 98.19 341 ARG A C 1
ATOM 2657 O O . ARG A 1 341 ? 7.898 1.201 -6.578 1 98.19 341 ARG A O 1
ATOM 2664 N N . ASP A 1 342 ? 5.875 2.139 -6.285 1 97.62 342 ASP A N 1
ATOM 2665 C CA . ASP A 1 342 ? 6.285 2.848 -5.078 1 97.62 342 ASP A CA 1
ATOM 2666 C C . ASP A 1 342 ? 6.637 1.867 -3.959 1 97.62 342 ASP A C 1
ATOM 2668 O O . ASP A 1 342 ? 7.543 2.123 -3.164 1 97.62 342 ASP A O 1
ATOM 2672 N N . THR A 1 343 ? 5.887 0.771 -3.873 1 98.5 343 THR A N 1
ATOM 2673 C CA . THR A 1 343 ? 6.168 -0.241 -2.861 1 98.5 343 THR A CA 1
ATOM 2674 C C . THR A 1 343 ? 7.539 -0.873 -3.1 1 98.5 343 THR A C 1
ATOM 2676 O O . THR A 1 343 ? 8.312 -1.06 -2.16 1 98.5 343 THR A O 1
ATOM 2679 N N . PHE A 1 344 ? 7.906 -1.14 -4.359 1 98.12 344 PHE A N 1
ATOM 2680 C CA . PHE A 1 344 ? 9.234 -1.649 -4.684 1 98.12 344 PHE A CA 1
ATOM 2681 C C . PHE A 1 344 ? 10.305 -0.632 -4.324 1 98.12 344 PHE A C 1
ATOM 2683 O O . PHE A 1 344 ? 11.344 -0.992 -3.768 1 98.12 344 PHE A O 1
ATOM 2690 N N . LEU A 1 345 ? 10.062 0.604 -4.594 1 96.62 345 LEU A N 1
ATOM 2691 C CA . LEU A 1 345 ? 11.055 1.647 -4.375 1 96.62 345 LEU A CA 1
ATOM 2692 C C . LEU A 1 345 ? 11.367 1.8 -2.889 1 96.62 345 LEU A C 1
ATOM 2694 O O . LEU A 1 345 ? 12.477 2.191 -2.52 1 96.62 345 LEU A O 1
ATOM 2698 N N . LEU A 1 346 ? 10.43 1.44 -2.043 1 96.44 346 LEU A N 1
ATOM 2699 C CA . LEU A 1 346 ? 10.609 1.595 -0.604 1 96.44 346 LEU A CA 1
ATOM 2700 C C . LEU A 1 346 ? 11.719 0.677 -0.097 1 96.44 346 LEU A C 1
ATOM 2702 O O . LEU A 1 346 ? 12.406 1.004 0.874 1 96.44 346 LEU A O 1
ATOM 2706 N N . VAL A 1 347 ? 11.922 -0.443 -0.724 1 93.25 347 VAL A N 1
ATOM 2707 C CA . VAL A 1 347 ? 12.867 -1.427 -0.207 1 93.25 347 VAL A CA 1
ATOM 2708 C C . VAL A 1 347 ? 14.25 -1.175 -0.801 1 93.25 347 VAL A C 1
ATOM 2710 O O . VAL A 1 347 ? 15.242 -1.748 -0.344 1 93.25 347 VAL A O 1
ATOM 2713 N N . ARG A 1 348 ? 14.383 -0.349 -1.747 1 77.31 348 ARG A N 1
ATOM 2714 C CA . ARG A 1 348 ? 15.68 0.013 -2.326 1 77.31 348 ARG A CA 1
ATOM 2715 C C . ARG A 1 348 ? 16.344 1.132 -1.53 1 77.31 348 ARG A C 1
ATOM 2717 O O . ARG A 1 348 ? 17.531 1.398 -1.699 1 77.31 348 ARG A O 1
ATOM 2724 N N . ARG A 1 349 ? 15.625 1.653 -0.597 1 66.31 349 ARG A N 1
ATOM 2725 C CA . ARG A 1 349 ? 16.156 2.822 0.102 1 66.31 349 ARG A CA 1
ATOM 2726 C C . ARG A 1 349 ? 17.297 2.438 1.024 1 66.31 349 ARG A C 1
ATOM 2728 O O . ARG A 1 349 ? 17.359 1.31 1.518 1 66.31 349 ARG A O 1
ATOM 2735 N N . MET B 1 1 ? 42.656 18.062 83.688 1 26.19 1 MET B N 1
ATOM 2736 C CA . MET B 1 1 ? 42.719 16.812 82.938 1 26.19 1 MET B CA 1
ATOM 2737 C C . MET B 1 1 ? 41.469 16.625 82.062 1 26.19 1 MET B C 1
ATOM 2739 O O . MET B 1 1 ? 40.438 16.219 82.562 1 26.19 1 MET B O 1
ATOM 2743 N N . ARG B 1 2 ? 41.25 17.688 81.188 1 21.33 2 ARG B N 1
ATOM 2744 C CA . ARG B 1 2 ? 40.156 18.188 80.375 1 21.33 2 ARG B CA 1
ATOM 2745 C C . ARG B 1 2 ? 39.812 17.172 79.25 1 21.33 2 ARG B C 1
ATOM 2747 O O . ARG B 1 2 ? 40.688 16.75 78.5 1 21.33 2 ARG B O 1
ATOM 2754 N N . LEU B 1 3 ? 38.781 16.375 79.5 1 25.28 3 LEU B N 1
ATOM 2755 C CA . LEU B 1 3 ? 38.031 15.281 78.875 1 25.28 3 LEU B CA 1
ATOM 2756 C C . LEU B 1 3 ? 37.625 15.633 77.5 1 25.28 3 LEU B C 1
ATOM 2758 O O . LEU B 1 3 ? 36.812 16.547 77.25 1 25.28 3 LEU B O 1
ATOM 2762 N N . GLY B 1 4 ? 38.594 15.758 76.562 1 25.5 4 GLY B N 1
ATOM 2763 C CA . GLY B 1 4 ? 38.5 16.062 75.125 1 25.5 4 GLY B CA 1
ATOM 2764 C C . GLY B 1 4 ? 37.562 15.148 74.375 1 25.5 4 GLY B C 1
ATOM 2765 O O . GLY B 1 4 ? 37.75 13.938 74.312 1 25.5 4 GLY B O 1
ATOM 2766 N N . ARG B 1 5 ? 36.25 15.422 74.562 1 24.11 5 ARG B N 1
ATOM 2767 C CA . ARG B 1 5 ? 35.094 14.688 74 1 24.11 5 ARG B CA 1
ATOM 2768 C C . ARG B 1 5 ? 35.281 14.477 72.5 1 24.11 5 ARG B C 1
ATOM 2770 O O . ARG B 1 5 ? 35.625 15.406 71.75 1 24.11 5 ARG B O 1
ATOM 2777 N N . ILE B 1 6 ? 35.531 13.305 72 1 25.69 6 ILE B N 1
ATOM 2778 C CA . ILE B 1 6 ? 35.812 12.539 70.812 1 25.69 6 ILE B CA 1
ATOM 2779 C C . ILE B 1 6 ? 34.594 12.641 69.875 1 25.69 6 ILE B C 1
ATOM 2781 O O . ILE B 1 6 ? 34.406 11.781 69 1 25.69 6 ILE B O 1
ATOM 2785 N N . ALA B 1 7 ? 33.719 13.641 69.875 1 26.92 7 ALA B N 1
ATOM 2786 C CA . ALA B 1 7 ? 32.5 13.266 69.188 1 26.92 7 ALA B CA 1
ATOM 2787 C C . ALA B 1 7 ? 32.75 13.031 67.688 1 26.92 7 ALA B C 1
ATOM 2789 O O . ALA B 1 7 ? 33.125 13.961 67 1 26.92 7 ALA B O 1
ATOM 2790 N N . ALA B 1 8 ? 33.375 11.977 67.25 1 25.34 8 ALA B N 1
ATOM 2791 C CA . ALA B 1 8 ? 33.594 11.672 65.812 1 25.34 8 ALA B CA 1
ATOM 2792 C C . ALA B 1 8 ? 32.281 11.57 65.062 1 25.34 8 ALA B C 1
ATOM 2794 O O . ALA B 1 8 ? 31.406 10.781 65.438 1 25.34 8 ALA B O 1
ATOM 2795 N N . VAL B 1 9 ? 31.734 12.711 64.625 1 27.11 9 VAL B N 1
ATOM 2796 C CA . VAL B 1 9 ? 30.547 12.789 63.75 1 27.11 9 VAL B CA 1
ATOM 2797 C C . VAL B 1 9 ? 30.75 11.898 62.531 1 27.11 9 VAL B C 1
ATOM 2799 O O . VAL B 1 9 ? 31.719 12.07 61.781 1 27.11 9 VAL B O 1
ATOM 2802 N N . LEU B 1 10 ? 30.359 10.602 62.625 1 26.03 10 LEU B N 1
ATOM 2803 C CA . LEU B 1 10 ? 30.312 9.609 61.531 1 26.03 10 LEU B CA 1
ATOM 2804 C C . LEU B 1 10 ? 29.469 10.102 60.375 1 26.03 10 LEU B C 1
ATOM 2806 O O . LEU B 1 10 ? 28.297 10.438 60.531 1 26.03 10 LEU B O 1
ATOM 2810 N N . ALA B 1 11 ? 30.109 10.828 59.406 1 29.41 11 ALA B N 1
ATOM 2811 C CA . ALA B 1 11 ? 29.547 11.211 58.094 1 29.41 11 ALA B CA 1
ATOM 2812 C C . ALA B 1 11 ? 28.969 10 57.375 1 29.41 11 ALA B C 1
ATOM 2814 O O . ALA B 1 11 ? 29.703 9.094 57 1 29.41 11 ALA B O 1
ATOM 2815 N N . VAL B 1 12 ? 27.844 9.414 57.812 1 29.05 12 VAL B N 1
ATOM 2816 C CA . VAL B 1 12 ? 27.234 8.367 57 1 29.05 12 VAL B CA 1
ATOM 2817 C C . VAL B 1 12 ? 26.891 8.898 55.625 1 29.05 12 VAL B C 1
ATOM 2819 O O . VAL B 1 12 ? 26.094 9.828 55.469 1 29.05 12 VAL B O 1
ATOM 2822 N N . GLY B 1 13 ? 27.891 9.023 54.688 1 27.16 13 GLY B N 1
ATOM 2823 C CA . GLY B 1 13 ? 27.625 9.32 53.312 1 27.16 13 GLY B CA 1
ATOM 2824 C C . GLY B 1 13 ? 26.562 8.43 52.688 1 27.16 13 GLY B C 1
ATOM 2825 O O . GLY B 1 13 ? 26.734 7.211 52.594 1 27.16 13 GLY B O 1
ATOM 2826 N N . ILE B 1 14 ? 25.281 8.711 52.938 1 30 14 ILE B N 1
ATOM 2827 C CA . ILE B 1 14 ? 24.234 7.992 52.219 1 30 14 ILE B CA 1
ATOM 2828 C C . ILE B 1 14 ? 24.422 8.172 50.688 1 30 14 ILE B C 1
ATOM 2830 O O . ILE B 1 14 ? 24.344 9.289 50.188 1 30 14 ILE B O 1
ATOM 2834 N N . ALA B 1 15 ? 25.359 7.457 50.031 1 32.41 15 ALA B N 1
ATOM 2835 C CA . ALA B 1 15 ? 25.344 7.398 48.594 1 32.41 15 ALA B CA 1
ATOM 2836 C C . ALA B 1 15 ? 23.953 7.055 48.062 1 32.41 15 ALA B C 1
ATOM 2838 O O . ALA B 1 15 ? 23.453 5.957 48.312 1 32.41 15 ALA B O 1
ATOM 2839 N N . MET B 1 16 ? 23.141 8.062 47.906 1 29.52 16 MET B N 1
ATOM 2840 C CA . MET B 1 16 ? 21.922 7.84 47.125 1 29.52 16 MET B CA 1
ATOM 2841 C C . MET B 1 16 ? 22.234 7.25 45.75 1 29.52 16 MET B C 1
ATOM 2843 O O . MET B 1 16 ? 22.922 7.875 44.969 1 29.52 16 MET B O 1
ATOM 2847 N N . ALA B 1 17 ? 22.5 5.941 45.594 1 34.06 17 ALA B N 1
ATOM 2848 C CA . ALA B 1 17 ? 22.5 5.312 44.281 1 34.06 17 ALA B CA 1
ATOM 2849 C C . ALA B 1 17 ? 21.234 5.688 43.5 1 34.06 17 ALA B C 1
ATOM 2851 O O . ALA B 1 17 ? 20.125 5.355 43.906 1 34.06 17 ALA B O 1
ATOM 2852 N N . GLY B 1 18 ? 21.297 6.832 42.812 1 30.14 18 GLY B N 1
ATOM 2853 C CA . GLY B 1 18 ? 20.266 7.125 41.844 1 30.14 18 GLY B CA 1
ATOM 2854 C C . GLY B 1 18 ? 19.984 5.961 40.906 1 30.14 18 GLY B C 1
ATOM 2855 O O . GLY B 1 18 ? 20.875 5.492 40.219 1 30.14 18 GLY B O 1
ATOM 2856 N N . SER B 1 19 ? 19.094 5.008 41.312 1 33.69 19 SER B N 1
ATOM 2857 C CA . SER B 1 19 ? 18.625 4.027 40.344 1 33.69 19 SER B CA 1
ATOM 2858 C C . SER B 1 19 ? 18.25 4.691 39.031 1 33.69 19 SER B C 1
ATOM 2860 O O . SER B 1 19 ? 17.422 5.605 39 1 33.69 19 SER B O 1
ATOM 2862 N N . THR B 1 20 ? 19.156 4.695 38.094 1 32.41 20 THR B N 1
ATOM 2863 C CA . THR B 1 20 ? 18.766 5.016 36.75 1 32.41 20 THR B CA 1
ATOM 2864 C C . THR B 1 20 ? 17.5 4.285 36.344 1 32.41 20 THR B C 1
ATOM 2866 O O . THR B 1 20 ? 17.375 3.074 36.562 1 32.41 20 THR B O 1
ATOM 2869 N N . PRO B 1 21 ? 16.391 4.926 36.344 1 31.3 21 PRO B N 1
ATOM 2870 C CA . PRO B 1 21 ? 15.281 4.141 35.812 1 31.3 21 PRO B CA 1
ATOM 2871 C C . PRO B 1 21 ? 15.688 3.293 34.625 1 31.3 21 PRO B C 1
ATOM 2873 O O . PRO B 1 21 ? 16.516 3.713 33.812 1 31.3 21 PRO B O 1
ATOM 2876 N N . ALA B 1 22 ? 15.641 1.981 34.812 1 36.59 22 ALA B N 1
ATOM 2877 C CA . ALA B 1 22 ? 15.797 1.061 33.688 1 36.59 22 ALA B CA 1
ATOM 2878 C C . ALA B 1 22 ? 15.109 1.605 32.438 1 36.59 22 ALA B C 1
ATOM 2880 O O . ALA B 1 22 ? 13.93 1.964 32.5 1 36.59 22 ALA B O 1
ATOM 2881 N N . GLY B 1 23 ? 15.789 2.221 31.594 1 32.62 23 GLY B N 1
ATOM 2882 C CA . GLY B 1 23 ? 15.273 2.568 30.281 1 32.62 23 GLY B CA 1
ATOM 2883 C C . GLY B 1 23 ? 14.273 1.56 29.75 1 32.62 23 GLY B C 1
ATOM 2884 O O . GLY B 1 23 ? 14.453 0.351 29.922 1 32.62 23 GLY B O 1
ATOM 2885 N N . ALA B 1 24 ? 12.977 1.909 29.609 1 35.44 24 ALA B N 1
ATOM 2886 C CA . ALA B 1 24 ? 11.969 1.053 29 1 35.44 24 ALA B CA 1
ATOM 2887 C C . ALA B 1 24 ? 12.531 0.331 27.781 1 35.44 24 ALA B C 1
ATOM 2889 O O . ALA B 1 24 ? 12.828 0.959 26.75 1 35.44 24 ALA B O 1
ATOM 2890 N N . HIS B 1 25 ? 13.305 -0.775 27.922 1 34.72 25 HIS B N 1
ATOM 2891 C CA . HIS B 1 25 ? 13.711 -1.583 26.781 1 34.72 25 HIS B CA 1
ATOM 2892 C C . HIS B 1 25 ? 12.531 -1.866 25.859 1 34.72 25 HIS B C 1
ATOM 2894 O O . HIS B 1 25 ? 11.453 -2.25 26.328 1 34.72 25 HIS B O 1
ATOM 2900 N N . PRO B 1 26 ? 12.602 -1.403 24.656 1 39.47 26 PRO B N 1
ATOM 2901 C CA . PRO B 1 26 ? 11.508 -1.788 23.766 1 39.47 26 PRO B CA 1
ATOM 2902 C C . PRO B 1 26 ? 11.172 -3.275 23.844 1 39.47 26 PRO B C 1
ATOM 2904 O O . PRO B 1 26 ? 12.07 -4.121 23.797 1 39.47 26 PRO B O 1
ATOM 2907 N N . ARG B 1 27 ? 10.211 -3.637 24.5 1 37.59 27 ARG B N 1
ATOM 2908 C CA . ARG B 1 27 ? 9.844 -5.051 24.516 1 37.59 27 ARG B CA 1
ATOM 2909 C C . ARG B 1 27 ? 9.859 -5.641 23.109 1 37.59 27 ARG B C 1
ATOM 2911 O O . ARG B 1 27 ? 9.383 -5.012 22.172 1 37.59 27 ARG B O 1
ATOM 2918 N N . ALA B 1 28 ? 10.625 -6.547 22.75 1 43.5 28 ALA B N 1
ATOM 2919 C CA . ALA B 1 28 ? 10.82 -7.379 21.578 1 43.5 28 ALA B CA 1
ATOM 2920 C C . ALA B 1 28 ? 9.5 -7.594 20.828 1 43.5 28 ALA B C 1
ATOM 2922 O O . ALA B 1 28 ? 9.484 -7.699 19.609 1 43.5 28 ALA B O 1
ATOM 2923 N N . ASP B 1 29 ? 8.367 -7.566 21.453 1 48.75 29 ASP B N 1
ATOM 2924 C CA . ASP B 1 29 ? 7.035 -7.984 21.016 1 48.75 29 ASP B CA 1
ATOM 2925 C C . ASP B 1 29 ? 6.156 -6.777 20.703 1 48.75 29 ASP B C 1
ATOM 2927 O O . ASP B 1 29 ? 4.93 -6.883 20.688 1 48.75 29 ASP B O 1
ATOM 2931 N N . ASP B 1 30 ? 6.609 -5.516 20.484 1 71.62 30 ASP B N 1
ATOM 2932 C CA . ASP B 1 30 ? 5.895 -4.258 20.297 1 71.62 30 ASP B CA 1
ATOM 2933 C C . ASP B 1 30 ? 5.453 -4.09 18.844 1 71.62 30 ASP B C 1
ATOM 2935 O O . ASP B 1 30 ? 6.277 -3.842 17.953 1 71.62 30 ASP B O 1
ATOM 2939 N N . ASP B 1 31 ? 4.207 -4.598 18.547 1 86.81 31 ASP B N 1
ATOM 2940 C CA . ASP B 1 31 ? 3.574 -4.59 17.234 1 86.81 31 ASP B CA 1
ATOM 2941 C C . ASP B 1 31 ? 2.834 -3.275 16.984 1 86.81 31 ASP B C 1
ATOM 2943 O O . ASP B 1 31 ? 1.826 -3.248 16.281 1 86.81 31 ASP B O 1
ATOM 2947 N N . SER B 1 32 ? 3.332 -2.191 17.719 1 97.12 32 SER B N 1
ATOM 2948 C CA . SER B 1 32 ? 2.678 -0.897 17.562 1 97.12 32 SER B CA 1
ATOM 2949 C C . SER B 1 32 ? 3.154 -0.193 16.297 1 97.12 32 SER B C 1
ATOM 2951 O O . SER B 1 32 ? 4.176 -0.566 15.711 1 97.12 32 SER B O 1
ATOM 2953 N N . LEU B 1 33 ? 2.369 0.74 15.828 1 98.56 33 LEU B N 1
ATOM 2954 C CA . LEU B 1 33 ? 2.801 1.553 14.695 1 98.56 33 LEU B CA 1
ATOM 2955 C C . LEU B 1 33 ? 4.109 2.273 15.016 1 98.56 33 LEU B C 1
ATOM 2957 O O . LEU B 1 33 ? 4.977 2.396 14.148 1 98.56 33 LEU B O 1
ATOM 2961 N N . ARG B 1 34 ? 4.227 2.699 16.266 1 97.12 34 ARG B N 1
ATOM 2962 C CA . ARG B 1 34 ? 5.445 3.357 16.734 1 97.12 34 ARG B CA 1
ATOM 2963 C C . ARG B 1 34 ? 6.652 2.439 16.578 1 97.12 34 ARG B C 1
ATOM 2965 O O . ARG B 1 34 ? 7.711 2.867 16.109 1 97.12 34 ARG B O 1
ATOM 2972 N N . ALA B 1 35 ? 6.523 1.214 16.984 1 97.19 35 ALA B N 1
ATOM 2973 C CA . ALA B 1 35 ? 7.594 0.227 16.844 1 97.19 35 ALA B CA 1
ATOM 2974 C C . ALA B 1 35 ? 7.914 -0.038 15.383 1 97.19 35 ALA B C 1
ATOM 2976 O O . ALA B 1 35 ? 9.078 -0.139 15 1 97.19 35 ALA B O 1
ATOM 2977 N N . ALA B 1 36 ? 6.895 -0.128 14.531 1 97.56 36 ALA B N 1
ATOM 2978 C CA . ALA B 1 36 ? 7.078 -0.383 13.109 1 97.56 36 ALA B CA 1
ATOM 2979 C C . ALA B 1 36 ? 7.801 0.779 12.43 1 97.56 36 ALA B C 1
ATOM 2981 O O . ALA B 1 36 ? 8.562 0.577 11.484 1 97.56 36 ALA B O 1
ATOM 2982 N N . ALA B 1 37 ? 7.57 1.97 12.938 1 97.75 37 ALA B N 1
ATOM 2983 C CA . ALA B 1 37 ? 8.094 3.176 12.305 1 97.75 37 ALA B CA 1
ATOM 2984 C C . ALA B 1 37 ? 9.555 3.4 12.68 1 97.75 37 ALA B C 1
ATOM 2986 O O . ALA B 1 37 ? 10.25 4.203 12.055 1 97.75 37 ALA B O 1
ATOM 2987 N N . ARG B 1 38 ? 10.016 2.711 13.703 1 95.38 38 ARG B N 1
ATOM 2988 C CA . ARG B 1 38 ? 11.375 2.922 14.203 1 95.38 38 ARG B CA 1
ATOM 2989 C C . ARG B 1 38 ? 12.406 2.668 13.109 1 95.38 38 ARG B C 1
ATOM 2991 O O . ARG B 1 38 ? 12.328 1.665 12.398 1 95.38 38 ARG B O 1
ATOM 2998 N N . GLY B 1 39 ? 13.258 3.611 12.969 1 93.88 39 GLY B N 1
ATOM 2999 C CA . GLY B 1 39 ? 14.344 3.455 12.008 1 93.88 39 GLY B CA 1
ATOM 3000 C C . GLY B 1 39 ? 13.977 3.932 10.617 1 93.88 39 GLY B C 1
ATOM 3001 O O . GLY B 1 39 ? 14.828 3.982 9.727 1 93.88 39 GLY B O 1
ATOM 3002 N N . SER B 1 40 ? 12.727 4.328 10.367 1 95.56 40 SER B N 1
ATOM 3003 C CA . SER B 1 40 ? 12.281 4.746 9.039 1 95.56 40 SER B CA 1
ATOM 3004 C C . SER B 1 40 ? 12.648 6.203 8.773 1 95.56 40 SER B C 1
ATOM 3006 O O . SER B 1 40 ? 12.617 6.652 7.625 1 95.56 40 SER B O 1
ATOM 3008 N N . GLY B 1 41 ? 12.891 6.984 9.828 1 96.25 41 GLY B N 1
ATOM 3009 C CA . GLY B 1 41 ? 13.102 8.422 9.711 1 96.25 41 GLY B CA 1
ATOM 3010 C C . GLY B 1 41 ? 11.812 9.219 9.742 1 96.25 41 GLY B C 1
ATOM 3011 O O . GLY B 1 41 ? 11.836 10.453 9.727 1 96.25 41 GLY B O 1
ATOM 3012 N N . VAL B 1 42 ? 10.703 8.539 9.797 1 98.5 42 VAL B N 1
ATOM 3013 C CA . VAL B 1 42 ? 9.391 9.18 9.828 1 98.5 42 VAL B CA 1
ATOM 3014 C C . VAL B 1 42 ? 8.695 8.867 11.148 1 98.5 42 VAL B C 1
ATOM 3016 O O . VAL B 1 42 ? 8.539 7.699 11.516 1 98.5 42 VAL B O 1
ATOM 3019 N N . ARG B 1 43 ? 8.289 9.859 11.883 1 98.56 43 ARG B N 1
ATOM 3020 C CA . ARG B 1 43 ? 7.547 9.695 13.133 1 98.56 43 ARG B CA 1
ATOM 3021 C C . ARG B 1 43 ? 6.055 9.539 12.859 1 98.56 43 ARG B C 1
ATOM 3023 O O . ARG B 1 43 ? 5.473 10.32 12.102 1 98.56 43 ARG B O 1
ATOM 3030 N N . ILE B 1 44 ? 5.422 8.531 13.414 1 98.94 44 ILE B N 1
ATOM 3031 C CA . ILE B 1 44 ? 3.98 8.336 13.289 1 98.94 44 ILE B CA 1
ATOM 3032 C C . ILE B 1 44 ? 3.264 9.055 14.43 1 98.94 44 ILE B C 1
ATOM 3034 O O . ILE B 1 44 ? 3.66 8.945 15.586 1 98.94 44 ILE B O 1
ATOM 3038 N N . GLY B 1 45 ? 2.25 9.898 14.109 1 98.94 45 GLY B N 1
ATOM 3039 C CA . GLY B 1 45 ? 1.556 10.695 15.102 1 98.94 45 GLY B CA 1
ATOM 3040 C C . GLY B 1 45 ? 0.046 10.586 15.008 1 98.94 45 GLY B C 1
ATOM 3041 O O . GLY B 1 45 ? -0.479 9.93 14.109 1 98.94 45 GLY B O 1
ATOM 3042 N N . THR B 1 46 ? -0.649 11.164 15.969 1 98.94 46 THR B N 1
ATOM 3043 C CA . THR B 1 46 ? -2.104 11.266 15.969 1 98.94 46 THR B CA 1
ATOM 3044 C C . THR B 1 46 ? -2.551 12.594 16.594 1 98.94 46 THR B C 1
ATOM 3046 O O . THR B 1 46 ? -1.827 13.18 17.391 1 98.94 46 THR B O 1
ATOM 3049 N N . ALA B 1 47 ? -3.699 13.055 16.125 1 98.88 47 ALA B N 1
ATOM 3050 C CA . ALA B 1 47 ? -4.383 14.125 16.844 1 98.88 47 ALA B CA 1
ATOM 3051 C C . ALA B 1 47 ? -5.047 13.594 18.109 1 98.88 47 ALA B C 1
ATOM 3053 O O . ALA B 1 47 ? -5.539 12.461 18.141 1 98.88 47 ALA B O 1
ATOM 3054 N N . VAL B 1 48 ? -5.113 14.422 19.125 1 98.88 48 VAL B N 1
ATOM 3055 C CA . VAL B 1 48 ? -5.594 13.945 20.422 1 98.88 48 VAL B CA 1
ATOM 3056 C C . VAL B 1 48 ? -6.793 14.781 20.875 1 98.88 48 VAL B C 1
ATOM 3058 O O . VAL B 1 48 ? -6.727 16.016 20.891 1 98.88 48 VAL B O 1
ATOM 3061 N N . ASP B 1 49 ? -7.84 14.07 21.156 1 98.44 49 ASP B N 1
ATOM 3062 C CA . ASP B 1 49 ? -8.977 14.633 21.875 1 98.44 49 ASP B CA 1
ATOM 3063 C C . ASP B 1 49 ? -8.734 14.617 23.375 1 98.44 49 ASP B C 1
ATOM 3065 O O . ASP B 1 49 ? -8.688 13.547 24 1 98.44 49 ASP B O 1
ATOM 3069 N N . MET B 1 50 ? -8.703 15.789 24 1 98.44 50 MET B N 1
ATOM 3070 C CA . MET B 1 50 ? -8.266 15.867 25.391 1 98.44 50 MET B CA 1
ATOM 3071 C C . MET B 1 50 ? -9.359 15.359 26.328 1 98.44 50 MET B C 1
ATOM 3073 O O . MET B 1 50 ? -9.062 14.891 27.422 1 98.44 50 MET B O 1
ATOM 3077 N N . SER B 1 51 ? -10.617 15.477 25.922 1 98.25 51 SER B N 1
ATOM 3078 C CA . SER B 1 51 ? -11.68 14.883 26.719 1 98.25 51 SER B CA 1
ATOM 3079 C C . SER B 1 51 ? -11.586 13.359 26.703 1 98.25 51 SER B C 1
ATOM 3081 O O . SER B 1 51 ? -11.711 12.711 27.75 1 98.25 51 SER B O 1
ATOM 3083 N N . ALA B 1 52 ? -11.344 12.82 25.516 1 98.62 52 ALA B N 1
ATOM 3084 C CA . ALA B 1 52 ? -11.164 11.375 25.391 1 98.62 52 ALA B CA 1
ATOM 3085 C C . ALA B 1 52 ? -9.93 10.914 26.156 1 98.62 52 ALA B C 1
ATOM 3087 O O . ALA B 1 52 ? -9.961 9.891 26.844 1 98.62 52 ALA B O 1
ATOM 3088 N N . LEU B 1 53 ? -8.828 11.656 26.062 1 98.75 53 LEU B N 1
ATOM 3089 C CA . LEU B 1 53 ? -7.586 11.297 26.734 1 98.75 53 LEU B CA 1
ATOM 3090 C C . LEU B 1 53 ? -7.801 11.195 28.25 1 98.75 53 LEU B C 1
ATOM 3092 O O . LEU B 1 53 ? -7.246 10.312 28.891 1 98.75 53 LEU B O 1
ATOM 3096 N N . ALA B 1 54 ? -8.617 12.086 28.797 1 98.19 54 ALA B N 1
ATOM 3097 C CA . ALA B 1 54 ? -8.852 12.148 30.25 1 98.19 54 ALA B CA 1
ATOM 3098 C C . ALA B 1 54 ? -9.805 11.047 30.688 1 98.19 54 ALA B C 1
ATOM 3100 O O . ALA B 1 54 ? -9.625 10.461 31.766 1 98.19 54 ALA B O 1
ATOM 3101 N N . ALA B 1 55 ? -10.758 10.68 29.828 1 98.44 55 ALA B N 1
ATOM 3102 C CA . ALA B 1 55 ? -11.898 9.914 30.328 1 98.44 55 ALA B CA 1
ATOM 3103 C C . ALA B 1 55 ? -11.852 8.469 29.844 1 98.44 55 ALA B C 1
ATOM 3105 O O . ALA B 1 55 ? -12.508 7.594 30.406 1 98.44 55 ALA B O 1
ATOM 3106 N N . ASP B 1 56 ? -11.141 8.219 28.75 1 98.69 56 ASP B N 1
ATOM 3107 C CA . ASP B 1 56 ? -11.203 6.918 28.078 1 98.69 56 ASP B CA 1
ATOM 3108 C C . ASP B 1 56 ? -9.852 6.207 28.141 1 98.69 56 ASP B C 1
ATOM 3110 O O . ASP B 1 56 ? -8.969 6.484 27.328 1 98.69 56 ASP B O 1
ATOM 3114 N N . THR B 1 57 ? -9.734 5.227 28.984 1 98.56 57 THR B N 1
ATOM 3115 C CA . THR B 1 57 ? -8.469 4.551 29.25 1 98.56 57 THR B CA 1
ATOM 3116 C C . THR B 1 57 ? -7.941 3.863 28 1 98.56 57 THR B C 1
ATOM 3118 O O . THR B 1 57 ? -6.77 4.02 27.641 1 98.56 57 THR B O 1
ATOM 3121 N N . PRO B 1 58 ? -8.797 3.086 27.234 1 98.31 58 PRO B N 1
ATOM 3122 C CA . PRO B 1 58 ? -8.281 2.479 26 1 98.31 58 PRO B CA 1
ATOM 3123 C C . PRO B 1 58 ? -7.746 3.51 25.016 1 98.31 58 PRO B C 1
ATOM 3125 O O . PRO B 1 58 ? -6.746 3.256 24.344 1 98.31 58 PRO B O 1
ATOM 3128 N N . TYR B 1 59 ? -8.391 4.613 24.984 1 98.75 59 TYR B N 1
ATOM 3129 C CA . TYR B 1 59 ? -7.93 5.695 24.125 1 98.75 59 TYR B CA 1
ATOM 3130 C C . TYR B 1 59 ? -6.559 6.195 24.562 1 98.75 59 TYR B C 1
ATOM 3132 O O . TYR B 1 59 ? -5.633 6.277 23.75 1 98.75 59 TYR B O 1
ATOM 3140 N N . ARG B 1 60 ? -6.445 6.496 25.812 1 98.81 60 ARG B N 1
ATOM 3141 C CA . ARG B 1 60 ? -5.203 7 26.391 1 98.81 60 ARG B CA 1
ATOM 3142 C C . ARG B 1 60 ? -4.055 6.02 26.156 1 98.81 60 ARG B C 1
ATOM 3144 O O . ARG B 1 60 ? -2.959 6.418 25.766 1 98.81 60 ARG B O 1
ATOM 3151 N N . GLU B 1 61 ? -4.312 4.789 26.344 1 98.31 61 GLU B N 1
ATOM 3152 C CA . GLU B 1 61 ? -3.297 3.756 26.156 1 98.31 61 GLU B CA 1
ATOM 3153 C C . GLU B 1 61 ? -2.918 3.607 24.688 1 98.31 61 GLU B C 1
ATOM 3155 O O . GLU B 1 61 ? -1.755 3.363 24.359 1 98.31 61 GLU B O 1
ATOM 3160 N N . GLY B 1 62 ? -3.928 3.727 23.797 1 98.38 62 GLY B N 1
ATOM 3161 C CA . GLY B 1 62 ? -3.654 3.678 22.375 1 98.38 62 GLY B CA 1
ATOM 3162 C C . GLY B 1 62 ? -2.773 4.816 21.891 1 98.38 62 GLY B C 1
ATOM 3163 O O . GLY B 1 62 ? -1.828 4.602 21.141 1 98.38 62 GLY B O 1
ATOM 3164 N N . VAL B 1 63 ? -3.039 6.023 22.406 1 98.88 63 VAL B N 1
ATOM 3165 C CA . VAL B 1 63 ? -2.23 7.184 22.062 1 98.88 63 VAL B CA 1
ATOM 3166 C C . VAL B 1 63 ? -0.785 6.961 22.5 1 98.88 63 VAL B C 1
ATOM 3168 O O . VAL B 1 63 ? 0.149 7.211 21.734 1 98.88 63 VAL B O 1
ATOM 3171 N N . ALA B 1 64 ? -0.629 6.453 23.688 1 98.75 64 ALA B N 1
ATOM 3172 C CA . ALA B 1 64 ? 0.698 6.262 24.266 1 98.75 64 ALA B CA 1
ATOM 3173 C C . ALA B 1 64 ? 1.463 5.164 23.547 1 98.75 64 ALA B C 1
ATOM 3175 O O . ALA B 1 64 ? 2.664 5.293 23.297 1 98.75 64 ALA B O 1
ATOM 3176 N N . ARG B 1 65 ? 0.839 4.152 23.141 1 97.81 65 ARG B N 1
ATOM 3177 C CA . ARG B 1 65 ? 1.46 2.939 22.609 1 97.81 65 ARG B CA 1
ATOM 3178 C C . ARG B 1 65 ? 1.798 3.096 21.141 1 97.81 65 ARG B C 1
ATOM 3180 O O . ARG B 1 65 ? 2.873 2.688 20.688 1 97.81 65 ARG B O 1
ATOM 3187 N N . GLU B 1 66 ? 0.964 3.764 20.391 1 98.56 66 GLU B N 1
ATOM 3188 C CA . GLU B 1 66 ? 0.985 3.641 18.938 1 98.56 66 GLU B CA 1
ATOM 3189 C C . GLU B 1 66 ? 1.769 4.785 18.297 1 98.56 66 GLU B C 1
ATOM 3191 O O . GLU B 1 66 ? 2.164 4.699 17.141 1 98.56 66 GLU B O 1
ATOM 3196 N N . PHE B 1 67 ? 2.08 5.836 19.047 1 98.88 67 PHE B N 1
ATOM 3197 C CA . PHE B 1 67 ? 2.451 7.023 18.297 1 98.88 67 PHE B CA 1
ATOM 3198 C C . PHE B 1 67 ? 3.703 7.668 18.875 1 98.88 67 PHE B C 1
ATOM 3200 O O . PHE B 1 67 ? 3.914 7.645 20.094 1 98.88 67 PHE B O 1
ATOM 3207 N N . ASP B 1 68 ? 4.484 8.289 17.984 1 98.69 68 ASP B N 1
ATOM 3208 C CA . ASP B 1 68 ? 5.703 9.023 18.312 1 98.69 68 ASP B CA 1
ATOM 3209 C C . ASP B 1 68 ? 5.387 10.484 18.656 1 98.69 68 ASP B C 1
ATOM 3211 O O . ASP B 1 68 ? 6.121 11.117 19.406 1 98.69 68 ASP B O 1
ATOM 3215 N N . THR B 1 69 ? 4.324 10.977 18 1 98.88 69 THR B N 1
ATOM 3216 C CA . THR B 1 69 ? 3.994 12.391 18.125 1 98.88 69 THR B CA 1
ATOM 3217 C C . THR B 1 69 ? 2.502 12.578 18.375 1 98.88 69 THR B C 1
ATOM 3219 O O . THR B 1 69 ? 1.691 11.727 18 1 98.88 69 THR B O 1
ATOM 3222 N N . VAL B 1 70 ? 2.197 13.648 19.078 1 98.94 70 VAL B N 1
ATOM 3223 C CA . VAL B 1 70 ? 0.802 14.008 19.312 1 98.94 70 VAL B CA 1
ATOM 3224 C C . VAL B 1 70 ? 0.561 15.461 18.906 1 98.94 70 VAL B C 1
ATOM 3226 O O . VAL B 1 70 ? 1.445 16.312 19.031 1 98.94 70 VAL B O 1
ATOM 3229 N N . THR B 1 71 ? -0.572 15.703 18.328 1 98.94 71 THR B N 1
ATOM 3230 C CA . THR B 1 71 ? -1.044 17.031 17.938 1 98.94 71 THR B CA 1
ATOM 3231 C C . THR B 1 71 ? -2.371 17.344 18.609 1 98.94 71 THR B C 1
ATOM 3233 O O . THR B 1 71 ? -3.297 16.531 18.594 1 98.94 71 THR B O 1
ATOM 3236 N N . PRO B 1 72 ? -2.424 18.531 19.281 1 98.38 72 PRO B N 1
ATOM 3237 C CA . PRO B 1 72 ? -3.734 18.875 19.828 1 98.38 72 PRO B CA 1
ATOM 3238 C C . PRO B 1 72 ? -4.785 19.125 18.75 1 98.38 72 PRO B C 1
ATOM 3240 O O . PRO B 1 72 ? -4.52 19.828 17.781 1 98.38 72 PRO B O 1
ATOM 3243 N N . GLU B 1 73 ? -5.902 18.531 18.953 1 96.75 73 GLU B N 1
ATOM 3244 C CA . GLU B 1 73 ? -6.996 18.844 18.031 1 96.75 73 GLU B CA 1
ATOM 3245 C C . GLU B 1 73 ? -7.441 20.297 18.172 1 96.75 73 GLU B C 1
ATOM 3247 O O . GLU B 1 73 ? -7.352 21.078 17.234 1 96.75 73 GLU B O 1
ATOM 3252 N N . ASN B 1 74 ? -7.789 20.703 19.5 1 96.56 74 ASN B N 1
ATOM 3253 C CA . ASN B 1 74 ? -8.461 22 19.641 1 96.56 74 ASN B CA 1
ATOM 3254 C C . ASN B 1 74 ? -7.812 22.859 20.719 1 96.56 74 ASN B C 1
ATOM 3256 O O . ASN B 1 74 ? -8.008 24.078 20.75 1 96.56 74 ASN B O 1
ATOM 3260 N N . VAL B 1 75 ? -7.012 22.359 21.547 1 98.12 75 VAL B N 1
ATOM 3261 C CA . VAL B 1 75 ? -6.707 23 22.812 1 98.12 75 VAL B CA 1
ATOM 3262 C C . VAL B 1 75 ? -5.582 24.016 22.625 1 98.12 75 VAL B C 1
ATOM 3264 O O . VAL B 1 75 ? -5.219 24.734 23.562 1 98.12 75 VAL B O 1
ATOM 3267 N N . MET B 1 76 ? -5.059 24.094 21.375 1 98.44 76 MET B N 1
ATOM 3268 C CA . MET B 1 76 ? -4.059 25.125 21.109 1 98.44 76 MET B CA 1
ATOM 3269 C C . MET B 1 76 ? -4.594 26.156 20.109 1 98.44 76 MET B C 1
ATOM 3271 O O . MET B 1 76 ? -3.855 27.031 19.672 1 98.44 76 MET B O 1
ATOM 3275 N N . LYS B 1 77 ? -5.879 26.062 19.766 1 98.38 77 LYS B N 1
ATOM 3276 C CA . LYS B 1 77 ? -6.488 27.062 18.906 1 98.38 77 LYS B CA 1
ATOM 3277 C C . LYS B 1 77 ? -6.664 28.391 19.641 1 98.38 77 LYS B C 1
ATOM 3279 O O . LYS B 1 77 ? -6.781 28.406 20.875 1 98.38 77 LYS B O 1
ATOM 3284 N N . TRP B 1 78 ? -6.703 29.438 18.891 1 98.31 78 TRP B N 1
ATOM 3285 C CA . TRP B 1 78 ? -6.707 30.781 19.469 1 98.31 78 TRP B CA 1
ATOM 3286 C C . TRP B 1 78 ? -7.867 30.953 20.438 1 98.31 78 TRP B C 1
ATOM 3288 O O . TRP B 1 78 ? -7.676 31.438 21.562 1 98.31 78 TRP B O 1
ATOM 3298 N N . GLU B 1 79 ? -9.031 30.469 20.141 1 97.88 79 GLU B N 1
ATOM 3299 C CA . GLU B 1 79 ? -10.195 30.656 20.984 1 97.88 79 GLU B CA 1
ATOM 3300 C C . GLU B 1 79 ? -10.055 29.891 22.297 1 97.88 79 GLU B C 1
ATOM 3302 O O . GLU B 1 79 ? -10.602 30.297 23.328 1 97.88 79 GLU B O 1
ATOM 3307 N N . ALA B 1 80 ? -9.305 28.797 22.234 1 97.88 80 ALA B N 1
ATOM 3308 C CA . ALA B 1 80 ? -9.117 27.984 23.438 1 97.88 80 ALA B CA 1
ATOM 3309 C C . ALA B 1 80 ? -8.047 28.578 24.344 1 97.88 80 ALA B C 1
ATOM 3311 O O . ALA B 1 80 ? -8.211 28.625 25.562 1 97.88 80 ALA B O 1
ATOM 3312 N N . VAL B 1 81 ? -6.965 29.156 23.812 1 98.25 81 VAL B N 1
ATOM 3313 C CA . VAL B 1 81 ? -5.805 29.5 24.625 1 98.25 81 VAL B CA 1
ATOM 3314 C C . VAL B 1 81 ? -5.895 30.953 25.062 1 98.25 81 VAL B C 1
ATOM 3316 O O . VAL B 1 81 ? -5.211 31.375 26 1 98.25 81 VAL B O 1
ATOM 3319 N N . GLU B 1 82 ? -6.645 31.781 24.328 1 98.31 82 GLU B N 1
ATOM 3320 C CA . GLU B 1 82 ? -6.832 33.188 24.672 1 98.31 82 GLU B CA 1
ATOM 3321 C C . GLU B 1 82 ? -8.297 33.594 24.562 1 98.31 82 GLU B C 1
ATOM 3323 O O . GLU B 1 82 ? -8.648 34.406 23.703 1 98.31 82 GLU B O 1
ATOM 3328 N N . PRO B 1 83 ? -9.141 33.156 25.453 1 97.19 83 PRO B N 1
ATOM 3329 C CA . PRO B 1 83 ? -10.586 33.406 25.328 1 97.19 83 PRO B CA 1
ATOM 3330 C C . PRO B 1 83 ? -10.961 34.875 25.5 1 97.19 83 PRO B C 1
ATOM 3332 O O . PRO B 1 83 ? -12 35.312 25 1 97.19 83 PRO B O 1
ATOM 3335 N N . GLN B 1 84 ? -10.078 35.656 26.234 1 95.94 84 GLN B N 1
ATOM 3336 C CA . GLN B 1 84 ? -10.18 37.094 26.406 1 95.94 84 GLN B CA 1
ATOM 3337 C C . GLN B 1 84 ? -8.844 37.781 26.109 1 95.94 84 GLN B C 1
ATOM 3339 O O . GLN B 1 84 ? -7.789 37.156 26.188 1 95.94 84 GLN B O 1
ATOM 3344 N N . PRO B 1 85 ? -8.961 38.969 25.656 1 94.38 85 PRO B N 1
ATOM 3345 C CA . PRO B 1 85 ? -7.703 39.625 25.328 1 94.38 85 PRO B CA 1
ATOM 3346 C C . PRO B 1 85 ? -6.699 39.562 26.484 1 94.38 85 PRO B C 1
ATOM 3348 O O . PRO B 1 85 ? -6.965 40.094 27.562 1 94.38 85 PRO B O 1
ATOM 3351 N N . GLY B 1 86 ? -5.676 38.875 26.281 1 94.12 86 GLY B N 1
ATOM 3352 C CA . GLY B 1 86 ? -4.582 38.844 27.234 1 94.12 86 GLY B CA 1
ATOM 3353 C C . GLY B 1 86 ? -4.781 37.844 28.344 1 94.12 86 GLY B C 1
ATOM 3354 O O . GLY B 1 86 ? -3.943 37.719 29.25 1 94.12 86 GLY B O 1
ATOM 3355 N N . VAL B 1 87 ? -5.812 37.156 28.391 1 97.12 87 VAL B N 1
ATOM 3356 C CA . VAL B 1 87 ? -6.062 36.094 29.359 1 97.12 87 VAL B CA 1
ATOM 3357 C C . VAL B 1 87 ? -5.832 34.75 28.719 1 97.12 87 VAL B C 1
ATOM 3359 O O . VAL B 1 87 ? -6.582 34.344 27.828 1 97.12 87 VAL B O 1
ATOM 3362 N N . TYR B 1 88 ? -4.836 34.125 29.219 1 98.25 88 TYR B N 1
ATOM 3363 C CA . TYR B 1 88 ? -4.426 32.875 28.594 1 98.25 88 TYR B CA 1
ATOM 3364 C C . TYR B 1 88 ? -4.832 31.672 29.422 1 98.25 88 TYR B C 1
ATOM 3366 O O . TYR B 1 88 ? -4.75 31.703 30.656 1 98.25 88 TYR B O 1
ATOM 3374 N N . ASP B 1 89 ? -5.289 30.641 28.781 1 98.31 89 ASP B N 1
ATOM 3375 C CA . ASP B 1 89 ? -5.566 29.344 29.375 1 98.31 89 ASP B CA 1
ATOM 3376 C C . ASP B 1 89 ? -4.781 28.234 28.672 1 98.31 89 ASP B C 1
ATOM 3378 O O . ASP B 1 89 ? -5.172 27.781 27.594 1 98.31 89 ASP B O 1
ATOM 3382 N N . TRP B 1 90 ? -3.76 27.828 29.375 1 98.31 90 TRP B N 1
ATOM 3383 C CA . TRP B 1 90 ? -2.859 26.828 28.781 1 98.31 90 TRP B CA 1
ATOM 3384 C C . TRP B 1 90 ? -3.148 25.438 29.328 1 98.31 90 TRP B C 1
ATOM 3386 O O . TRP B 1 90 ? -2.521 24.453 28.922 1 98.31 90 TRP B O 1
ATOM 3396 N N . ALA B 1 91 ? -4.031 25.266 30.234 1 98.25 91 ALA B N 1
ATOM 3397 C CA . ALA B 1 91 ? -4.137 24.109 31.094 1 98.25 91 ALA B CA 1
ATOM 3398 C C . ALA B 1 91 ? -4.289 22.828 30.281 1 98.25 91 ALA B C 1
ATOM 3400 O O . ALA B 1 91 ? -3.539 21.859 30.484 1 98.25 91 ALA B O 1
ATOM 3401 N N . ALA B 1 92 ? -5.242 22.766 29.359 1 98.25 92 ALA B N 1
ATOM 3402 C CA . ALA B 1 92 ? -5.488 21.562 28.578 1 98.25 92 ALA B CA 1
ATOM 3403 C C . ALA B 1 92 ? -4.289 21.219 27.688 1 98.25 92 ALA B C 1
ATOM 3405 O O . ALA B 1 92 ? -3.912 20.062 27.562 1 98.25 92 ALA B O 1
ATOM 3406 N N . ALA B 1 93 ? -3.709 22.219 27.109 1 98.75 93 ALA B N 1
ATOM 3407 C CA . ALA B 1 93 ? -2.527 22.016 26.281 1 98.75 93 ALA B CA 1
ATOM 3408 C C . ALA B 1 93 ? -1.341 21.547 27.109 1 98.75 93 ALA B C 1
ATOM 3410 O O . ALA B 1 93 ? -0.571 20.688 26.672 1 98.75 93 ALA B O 1
ATOM 3411 N N . ASP B 1 94 ? -1.204 22.094 28.328 1 98.81 94 ASP B N 1
ATOM 3412 C CA . ASP B 1 94 ? -0.158 21.625 29.234 1 98.81 94 ASP B CA 1
ATOM 3413 C C . ASP B 1 94 ? -0.328 20.156 29.562 1 98.81 94 ASP B C 1
ATOM 3415 O O . ASP B 1 94 ? 0.656 19.406 29.656 1 98.81 94 ASP B O 1
ATOM 3419 N N . ARG B 1 95 ? -1.519 19.766 29.719 1 98.75 95 ARG B N 1
ATOM 3420 C CA . ARG B 1 95 ? -1.779 18.359 30.016 1 98.75 95 ARG B CA 1
ATOM 3421 C C . ARG B 1 95 ? -1.337 17.469 28.859 1 98.75 95 ARG B C 1
ATOM 3423 O O . ARG B 1 95 ? -0.808 16.391 29.078 1 98.75 95 ARG B O 1
ATOM 3430 N N . LEU B 1 96 ? -1.569 17.875 27.656 1 98.88 96 LEU B N 1
ATOM 3431 C CA . LEU B 1 96 ? -1.115 17.109 26.5 1 98.88 96 LEU B CA 1
ATOM 3432 C C . LEU B 1 96 ? 0.407 17.031 26.469 1 98.88 96 LEU B C 1
ATOM 3434 O O . LEU B 1 96 ? 0.966 15.953 26.25 1 98.88 96 LEU B O 1
ATOM 3438 N N . VAL B 1 97 ? 1.08 18.172 26.688 1 98.88 97 VAL B N 1
ATOM 3439 C CA . VAL B 1 97 ? 2.537 18.234 26.656 1 98.88 97 VAL B CA 1
ATOM 3440 C C . VAL B 1 97 ? 3.113 17.328 27.75 1 98.88 97 VAL B C 1
ATOM 3442 O O . VAL B 1 97 ? 4.078 16.594 27.516 1 98.88 97 VAL B O 1
ATOM 3445 N N . ASP B 1 98 ? 2.5 17.344 28.938 1 98.81 98 ASP B N 1
ATOM 3446 C CA . ASP B 1 98 ? 2.936 16.5 30.031 1 98.81 98 ASP B CA 1
ATOM 3447 C C . ASP B 1 98 ? 2.738 15.016 29.703 1 98.81 98 ASP B C 1
ATOM 3449 O O . ASP B 1 98 ? 3.611 14.188 29.969 1 98.81 98 ASP B O 1
ATOM 3453 N N . PHE B 1 99 ? 1.604 14.727 29.156 1 98.81 99 PHE B N 1
ATOM 3454 C CA . PHE B 1 99 ? 1.325 13.359 28.734 1 98.81 99 PHE B CA 1
ATOM 3455 C C . PHE B 1 99 ? 2.379 12.883 27.734 1 98.81 99 PHE B C 1
ATOM 3457 O O . PHE B 1 99 ? 2.906 11.773 27.875 1 98.81 99 PHE B O 1
ATOM 3464 N N . ALA B 1 100 ? 2.611 13.711 26.719 1 98.94 100 ALA B N 1
ATOM 3465 C CA . ALA B 1 100 ? 3.6 13.375 25.703 1 98.94 100 ALA B CA 1
ATOM 3466 C C . ALA B 1 100 ? 4.965 13.109 26.328 1 98.94 100 ALA B C 1
ATOM 3468 O O . ALA B 1 100 ? 5.625 12.117 26 1 98.94 100 ALA B O 1
ATOM 3469 N N . ARG B 1 101 ? 5.402 13.992 27.234 1 98.69 101 ARG B N 1
ATOM 3470 C CA . ARG B 1 101 ? 6.688 13.844 27.906 1 98.69 101 ARG B CA 1
ATOM 3471 C C . ARG B 1 101 ? 6.758 12.523 28.656 1 98.69 101 ARG B C 1
ATOM 3473 O O . ARG B 1 101 ? 7.75 11.797 28.562 1 98.69 101 ARG B O 1
ATOM 3480 N N . GLN B 1 102 ? 5.734 12.156 29.297 1 98.62 102 GLN B N 1
ATOM 3481 C CA . GLN B 1 102 ? 5.68 10.938 30.094 1 98.62 102 GLN B CA 1
ATOM 3482 C C . GLN B 1 102 ? 5.762 9.695 29.219 1 98.62 102 GLN B C 1
ATOM 3484 O O . GLN B 1 102 ? 6.199 8.641 29.672 1 98.62 102 GLN B O 1
ATOM 3489 N N . ASN B 1 103 ? 5.359 9.875 28 1 98.62 103 ASN B N 1
ATOM 3490 C CA . ASN B 1 103 ? 5.293 8.711 27.125 1 98.62 103 ASN B CA 1
ATOM 3491 C C . ASN B 1 103 ? 6.355 8.773 26.031 1 98.62 103 ASN B C 1
ATOM 3493 O O . ASN B 1 103 ? 6.281 8.039 25.047 1 98.62 103 ASN B O 1
ATOM 3497 N N . GLY B 1 104 ? 7.324 9.695 26.141 1 98.38 104 GLY B N 1
ATOM 3498 C CA . GLY B 1 104 ? 8.414 9.781 25.188 1 98.38 104 GLY B CA 1
ATOM 3499 C C . GLY B 1 104 ? 7.957 10.219 23.812 1 98.38 104 GLY B C 1
ATOM 3500 O O . GLY B 1 104 ? 8.461 9.719 22.797 1 98.38 104 GLY B O 1
ATOM 3501 N N . GLN B 1 105 ? 6.957 11.102 23.766 1 98.88 105 GLN B N 1
ATOM 3502 C CA . GLN B 1 105 ? 6.391 11.586 22.516 1 98.88 105 GLN B CA 1
ATOM 3503 C C . GLN B 1 105 ? 6.762 13.047 22.281 1 98.88 105 GLN B C 1
ATOM 3505 O O . GLN B 1 105 ? 7.07 13.781 23.219 1 98.88 105 GLN B O 1
ATOM 3510 N N . LEU B 1 106 ? 6.805 13.414 21.078 1 98.88 106 LEU B N 1
ATOM 3511 C CA . LEU B 1 106 ? 6.961 14.812 20.703 1 98.88 106 LEU B CA 1
ATOM 3512 C C . LEU B 1 106 ? 5.602 15.469 20.453 1 98.88 106 LEU B C 1
ATOM 3514 O O . LEU B 1 106 ? 4.633 14.781 20.125 1 98.88 106 LEU B O 1
ATOM 3518 N N . VAL B 1 107 ? 5.582 16.781 20.641 1 98.94 107 VAL B N 1
ATOM 3519 C CA . VAL B 1 107 ? 4.328 17.5 20.438 1 98.94 107 VAL B CA 1
ATOM 3520 C C . VAL B 1 107 ? 4.441 18.422 19.234 1 98.94 107 VAL B C 1
ATOM 3522 O O . VAL B 1 107 ? 5.457 19.109 19.062 1 98.94 107 VAL B O 1
ATOM 3525 N N . ARG B 1 108 ? 3.467 18.359 18.391 1 98.88 108 ARG B N 1
ATOM 3526 C CA . ARG B 1 108 ? 3.301 19.359 17.328 1 98.88 108 ARG B CA 1
ATOM 3527 C C . ARG B 1 108 ? 2.316 20.438 17.75 1 98.88 108 ARG B C 1
ATOM 3529 O O . ARG B 1 108 ? 1.203 20.141 18.188 1 98.88 108 ARG B O 1
ATOM 3536 N N . GLY B 1 109 ? 2.797 21.672 17.734 1 98.88 109 GLY B N 1
ATOM 3537 C CA . GLY B 1 109 ? 1.889 22.781 17.984 1 98.88 109 GLY B CA 1
ATOM 3538 C C . GLY B 1 109 ? 0.979 23.078 16.812 1 98.88 109 GLY B C 1
ATOM 3539 O O . GLY B 1 109 ? 1.441 23.188 15.672 1 98.88 109 GLY B O 1
ATOM 3540 N N . HIS B 1 110 ? -0.288 23.172 17.016 1 98.69 110 HIS B N 1
ATOM 3541 C CA . HIS B 1 110 ? -1.314 23.359 16 1 98.69 110 HIS B CA 1
ATOM 3542 C C . HIS B 1 110 ? -2.471 24.203 16.531 1 98.69 110 HIS B C 1
ATOM 3544 O O . HIS B 1 110 ? -3.283 23.734 17.328 1 98.69 110 HIS B O 1
ATOM 3550 N N . THR B 1 111 ? -2.529 25.547 16.141 1 98.25 111 THR B N 1
ATOM 3551 C CA . THR B 1 111 ? -1.721 26.312 15.211 1 98.25 111 THR B CA 1
ATOM 3552 C C . THR B 1 111 ? -1.632 27.781 15.648 1 98.25 111 THR B C 1
ATOM 3554 O O . THR B 1 111 ? -2.342 28.203 16.562 1 98.25 111 THR B O 1
ATOM 3557 N N . LEU B 1 112 ? -0.772 28.594 15.094 1 98.69 112 LEU B N 1
ATOM 3558 C CA . LEU B 1 112 ? -0.532 29.953 15.562 1 98.69 112 LEU B CA 1
ATOM 3559 C C . LEU B 1 112 ? -1.407 30.938 14.812 1 98.69 112 LEU B C 1
ATOM 3561 O O . LEU B 1 112 ? -2.033 31.812 15.422 1 98.69 112 LEU B O 1
ATOM 3565 N N . VAL B 1 113 ? -1.447 30.812 13.484 1 98.31 113 VAL B N 1
ATOM 3566 C CA . VAL B 1 113 ? -2.266 31.688 12.648 1 98.31 113 VAL B CA 1
ATOM 3567 C C . VAL B 1 113 ? -3.223 30.844 11.805 1 98.31 113 VAL B C 1
ATOM 3569 O O . VAL B 1 113 ? -2.787 30 11.016 1 98.31 113 VAL B O 1
ATOM 3572 N N . TRP B 1 114 ? -4.5 31.047 12.008 1 97.94 114 TRP B N 1
ATOM 3573 C CA . TRP B 1 114 ? -5.543 30.328 11.281 1 97.94 114 TRP B CA 1
ATOM 3574 C C . TRP B 1 114 ? -6.773 31.203 11.086 1 97.94 114 TRP B C 1
ATOM 3576 O O . TRP B 1 114 ? -6.988 32.156 11.836 1 97.94 114 TRP B O 1
ATOM 3586 N N . HIS B 1 115 ? -7.555 30.969 10.117 1 96.62 115 HIS B N 1
ATOM 3587 C CA . HIS B 1 115 ? -8.742 31.766 9.812 1 96.62 115 HIS B CA 1
ATOM 3588 C C . HIS B 1 115 ? -9.93 31.312 10.656 1 96.62 115 HIS B C 1
ATOM 3590 O O . HIS B 1 115 ? -10.945 32.031 10.719 1 96.62 115 HIS B O 1
ATOM 3596 N N . SER B 1 116 ? -9.727 30.172 11.25 1 96.25 116 SER B N 1
ATOM 3597 C CA . SER B 1 116 ? -10.844 29.562 11.961 1 96.25 116 SER B CA 1
ATOM 3598 C C . SER B 1 116 ? -10.539 29.422 13.453 1 96.25 116 SER B C 1
ATOM 3600 O O . SER B 1 116 ? -9.391 29.609 13.875 1 96.25 116 SER B O 1
ATOM 3602 N N . GLN B 1 117 ? -11.594 29.266 14.273 1 97.06 117 GLN B N 1
ATOM 3603 C CA . GLN B 1 117 ? -11.547 29.031 15.711 1 97.06 117 GLN B CA 1
ATOM 3604 C C . GLN B 1 117 ? -10.812 30.156 16.438 1 97.06 117 GLN B C 1
ATOM 3606 O O . GLN B 1 117 ? -9.93 29.906 17.266 1 97.06 117 GLN B O 1
ATOM 3611 N N . ASN B 1 118 ? -11.141 31.391 16 1 97.5 118 ASN B N 1
ATOM 3612 C CA . ASN B 1 118 ? -10.688 32.594 16.656 1 97.5 118 ASN B CA 1
ATOM 3613 C C . ASN B 1 118 ? -11.711 33.125 17.656 1 97.5 118 ASN B C 1
ATOM 3615 O O . ASN B 1 118 ? -12.914 32.938 17.469 1 97.5 118 ASN B O 1
ATOM 3619 N N . PRO B 1 119 ? -11.242 33.75 18.734 1 97.56 119 PRO B N 1
ATOM 3620 C CA . PRO B 1 119 ? -12.203 34.25 19.703 1 97.56 119 PRO B CA 1
ATOM 3621 C C . PRO B 1 119 ? -13.008 35.438 19.156 1 97.56 119 PRO B C 1
ATOM 3623 O O . PRO B 1 119 ? -12.508 36.219 18.328 1 97.56 119 PRO B O 1
ATOM 3626 N N . ALA B 1 120 ? -14.164 35.656 19.703 1 96.06 120 ALA B N 1
ATOM 3627 C CA . ALA B 1 120 ? -15.086 36.688 19.234 1 96.06 120 ALA B CA 1
ATOM 3628 C C . ALA B 1 120 ? -14.477 38.062 19.391 1 96.06 120 ALA B C 1
ATOM 3630 O O . ALA B 1 120 ? -14.672 38.938 18.531 1 96.06 120 ALA B O 1
ATOM 3631 N N . TRP B 1 121 ? -13.734 38.281 20.453 1 96.94 121 TRP B N 1
ATOM 3632 C CA . TRP B 1 121 ? -13.164 39.594 20.719 1 96.94 121 TRP B CA 1
ATOM 3633 C C . TRP B 1 121 ? -12.203 40 19.594 1 96.94 121 TRP B C 1
ATOM 3635 O O . TRP B 1 121 ? -11.977 41.188 19.359 1 96.94 121 TRP B O 1
ATOM 3645 N N . LEU B 1 122 ? -11.648 39.031 18.938 1 96.69 122 LEU B N 1
ATOM 3646 C CA . LEU B 1 122 ? -10.719 39.281 17.844 1 96.69 122 LEU B CA 1
ATOM 3647 C C . LEU B 1 122 ? -11.461 39.594 16.547 1 96.69 122 LEU B C 1
ATOM 3649 O O . LEU B 1 122 ? -11.125 40.531 15.844 1 96.69 122 LEU B O 1
ATOM 3653 N N . THR B 1 123 ? -12.555 38.875 16.312 1 93.62 123 THR B N 1
ATOM 3654 C CA . THR B 1 123 ? -13.18 38.906 15 1 93.62 123 THR B CA 1
ATOM 3655 C C . THR B 1 123 ? -14.297 39.938 14.969 1 93.62 123 THR B C 1
ATOM 3657 O O . THR B 1 123 ? -14.711 40.375 13.898 1 93.62 123 THR B O 1
ATOM 3660 N N . GLU B 1 124 ? -14.82 40.312 16.109 1 89.56 124 GLU B N 1
ATOM 3661 C CA . GLU B 1 124 ? -15.977 41.188 16.156 1 89.56 124 GLU B CA 1
ATOM 3662 C C . GLU B 1 124 ? -15.57 42.625 16.484 1 89.56 124 GLU B C 1
ATOM 3664 O O . GLU B 1 124 ? -16.375 43.562 16.359 1 89.56 124 GLU B O 1
ATOM 3669 N N . ALA B 1 125 ? -14.367 42.781 16.875 1 86.25 125 ALA B N 1
ATOM 3670 C CA . ALA B 1 125 ? -13.898 44.125 17.188 1 86.25 125 ALA B CA 1
ATOM 3671 C C . ALA B 1 125 ? -13.289 44.781 15.961 1 86.25 125 ALA B C 1
ATOM 3673 O O . ALA B 1 125 ? -12.961 44.125 14.984 1 86.25 125 ALA B O 1
ATOM 3674 N N . THR B 1 126 ? -13.289 46.125 16.078 1 91.25 126 THR B N 1
ATOM 3675 C CA . THR B 1 126 ? -12.625 46.906 15.047 1 91.25 126 THR B CA 1
ATOM 3676 C C . THR B 1 126 ? -11.227 47.344 15.492 1 91.25 126 THR B C 1
ATOM 3678 O O . THR B 1 126 ? -11.086 48.125 16.422 1 91.25 126 THR B O 1
ATOM 3681 N N . TYR B 1 127 ? -10.344 46.688 14.906 1 96.44 127 TYR B N 1
ATOM 3682 C CA . TYR B 1 127 ? -8.953 47.031 15.188 1 96.44 127 TYR B CA 1
ATOM 3683 C C . TYR B 1 127 ? -8.297 47.719 14 1 96.44 127 TYR B C 1
ATOM 3685 O O . TYR B 1 127 ? -8.633 47.438 12.844 1 96.44 127 TYR B O 1
ATOM 3693 N N . THR B 1 128 ? -7.363 48.625 14.352 1 97.31 128 THR B N 1
ATOM 3694 C CA . THR B 1 128 ? -6.496 49.156 13.305 1 97.31 128 THR B CA 1
ATOM 3695 C C . THR B 1 128 ? -5.469 48.094 12.867 1 97.31 128 THR B C 1
ATOM 3697 O O . THR B 1 128 ? -5.203 47.156 13.602 1 97.31 128 THR B O 1
ATOM 3700 N N . PRO B 1 129 ? -4.918 48.312 11.695 1 97.69 129 PRO B N 1
ATOM 3701 C CA . PRO B 1 129 ? -3.863 47.375 11.273 1 97.69 129 PRO B CA 1
ATOM 3702 C C . PRO B 1 129 ? -2.727 47.281 12.281 1 97.69 129 PRO B C 1
ATOM 3704 O O . PRO B 1 129 ? -2.232 46.188 12.547 1 97.69 129 PRO B O 1
ATOM 3707 N N . ALA B 1 130 ? -2.361 48.344 12.844 1 98 130 ALA B N 1
ATOM 3708 C CA . ALA B 1 130 ? -1.281 48.344 13.828 1 98 130 ALA B CA 1
ATOM 3709 C C . ALA B 1 130 ? -1.664 47.531 15.062 1 98 130 ALA B C 1
ATOM 3711 O O . ALA B 1 130 ? -0.836 46.812 15.617 1 98 130 ALA B O 1
ATOM 3712 N N . GLN B 1 131 ? -2.846 47.688 15.492 1 97.69 131 GLN B N 1
ATOM 3713 C CA . GLN B 1 131 ? -3.332 46.938 16.641 1 97.69 131 GLN B CA 1
ATOM 3714 C C . GLN B 1 131 ? -3.361 45.438 16.344 1 97.69 131 GLN B C 1
ATOM 3716 O O . GLN B 1 131 ? -2.943 44.625 17.172 1 97.69 131 GLN B O 1
ATOM 3721 N N . LEU B 1 132 ? -3.801 45.094 15.172 1 97.88 132 LEU B N 1
ATOM 3722 C CA . LEU B 1 132 ? -3.889 43.688 14.797 1 97.88 132 LEU B CA 1
ATOM 3723 C C . LEU B 1 132 ? -2.502 43.094 14.68 1 97.88 132 LEU B C 1
ATOM 3725 O O . LEU B 1 132 ? -2.301 41.906 15.039 1 97.88 132 LEU B O 1
ATOM 3729 N N . ARG B 1 133 ? -1.599 43.844 14.172 1 98.38 133 ARG B N 1
ATOM 3730 C CA . ARG B 1 133 ? -0.219 43.375 14.109 1 98.38 133 ARG B CA 1
ATOM 3731 C C . ARG B 1 133 ? 0.312 43.062 15.508 1 98.38 133 ARG B C 1
ATOM 3733 O O . ARG B 1 133 ? 0.932 42.031 15.711 1 98.38 133 ARG B O 1
ATOM 3740 N N . THR B 1 134 ? 0.037 43.938 16.406 1 98.38 134 THR B N 1
ATOM 3741 C CA . THR B 1 134 ? 0.49 43.75 17.781 1 98.38 134 THR B CA 1
ATOM 3742 C C . THR B 1 134 ? -0.195 42.562 18.422 1 98.38 134 THR B C 1
ATOM 3744 O O . THR B 1 134 ? 0.447 41.781 19.125 1 98.38 134 THR B O 1
ATOM 3747 N N . ILE B 1 135 ? -1.454 42.438 18.172 1 98.19 135 ILE B N 1
ATOM 3748 C CA . ILE B 1 135 ? -2.24 41.344 18.734 1 98.19 135 ILE B CA 1
ATOM 3749 C C . ILE B 1 135 ? -1.701 40 18.219 1 98.19 135 ILE B C 1
ATOM 3751 O O . ILE B 1 135 ? -1.484 39.062 19.016 1 98.19 135 ILE B O 1
ATOM 3755 N N . LEU B 1 136 ? -1.441 39.906 16.953 1 98.38 136 LEU B N 1
ATOM 3756 C CA . LEU B 1 136 ? -0.917 38.688 16.359 1 98.38 136 LEU B CA 1
ATOM 3757 C C . LEU B 1 136 ? 0.462 38.375 16.938 1 98.38 136 LEU B C 1
ATOM 3759 O O . LEU B 1 136 ? 0.717 37.219 17.328 1 98.38 136 LEU B O 1
ATOM 3763 N N . ARG B 1 137 ? 1.296 39.344 16.953 1 98.69 137 ARG B N 1
ATOM 3764 C CA . ARG B 1 137 ? 2.643 39.188 17.484 1 98.69 137 ARG B CA 1
ATOM 3765 C C . ARG B 1 137 ? 2.602 38.688 18.938 1 98.69 137 ARG B C 1
ATOM 3767 O O . ARG B 1 137 ? 3.289 37.75 19.281 1 98.69 137 ARG B O 1
ATOM 3774 N N . ASN B 1 138 ? 1.809 39.344 19.766 1 98.69 138 ASN B N 1
ATOM 3775 C CA . ASN B 1 138 ? 1.704 39 21.172 1 98.69 138 ASN B CA 1
ATOM 3776 C C . ASN B 1 138 ? 1.19 37.562 21.344 1 98.69 138 ASN B C 1
ATOM 3778 O O . ASN B 1 138 ? 1.671 36.844 22.219 1 98.69 138 ASN B O 1
ATOM 3782 N N . HIS B 1 139 ? 0.233 37.25 20.547 1 98.5 139 HIS B N 1
ATOM 3783 C CA . HIS B 1 139 ? -0.317 35.875 20.609 1 98.5 139 HIS B CA 1
ATOM 3784 C C . HIS B 1 139 ? 0.755 34.844 20.328 1 98.5 139 HIS B C 1
ATOM 3786 O O . HIS B 1 139 ? 0.905 33.875 21.078 1 98.5 139 HIS B O 1
ATOM 3792 N N . ILE B 1 140 ? 1.519 35.031 19.266 1 98.81 140 ILE B N 1
ATOM 3793 C CA . ILE B 1 140 ? 2.553 34.094 18.859 1 98.81 140 ILE B CA 1
ATOM 3794 C C . ILE B 1 140 ? 3.619 33.969 19.938 1 98.81 140 ILE B C 1
ATOM 3796 O O . ILE B 1 140 ? 3.994 32.875 20.359 1 98.81 140 ILE B O 1
ATOM 3800 N N . PHE B 1 141 ? 4.051 35.125 20.484 1 98.81 141 PHE B N 1
ATOM 3801 C CA . PHE B 1 141 ? 5.078 35.125 21.531 1 98.81 141 PHE B CA 1
ATOM 3802 C C . PHE B 1 141 ? 4.555 34.5 22.812 1 98.81 141 PHE B C 1
ATOM 3804 O O . PHE B 1 141 ? 5.289 33.781 23.5 1 98.81 141 PHE B O 1
ATOM 3811 N N . ALA B 1 142 ? 3.316 34.781 23.141 1 98.75 142 ALA B N 1
ATOM 3812 C CA . ALA B 1 142 ? 2.744 34.219 24.359 1 98.75 142 ALA B CA 1
ATOM 3813 C C . ALA B 1 142 ? 2.666 32.688 24.281 1 98.75 142 ALA B C 1
ATOM 3815 O O . ALA B 1 142 ? 3.125 32 25.188 1 98.75 142 ALA B O 1
ATOM 3816 N N . GLU B 1 143 ? 2.082 32.219 23.219 1 98.69 143 GLU B N 1
ATOM 3817 C CA . GLU B 1 143 ? 1.868 30.766 23.094 1 98.69 143 GLU B CA 1
ATOM 3818 C C . GLU B 1 143 ? 3.191 30.031 22.922 1 98.69 143 GLU B C 1
ATOM 3820 O O . GLU B 1 143 ? 3.467 29.062 23.641 1 98.69 143 GLU B O 1
ATOM 3825 N N . MET B 1 144 ? 4.016 30.484 22.031 1 98.88 144 MET B N 1
ATOM 3826 C CA . MET B 1 144 ? 5.293 29.812 21.828 1 98.88 144 MET B CA 1
ATOM 3827 C C . MET B 1 144 ? 6.211 29.984 23.031 1 98.88 144 MET B C 1
ATOM 3829 O O . MET B 1 144 ? 7 29.094 23.344 1 98.88 144 MET B O 1
ATOM 3833 N N . GLY B 1 145 ? 6.129 31.141 23.641 1 98.69 145 GLY B N 1
ATOM 3834 C CA . GLY B 1 145 ? 6.898 31.344 24.859 1 98.69 145 GLY B CA 1
ATOM 3835 C C . GLY B 1 145 ? 6.523 30.391 25.984 1 98.69 145 GLY B C 1
ATOM 3836 O O . GLY B 1 145 ? 7.395 29.844 26.656 1 98.69 145 GLY B O 1
ATOM 3837 N N . HIS B 1 146 ? 5.246 30.203 26.156 1 98.69 146 HIS B N 1
ATOM 3838 C CA . HIS B 1 146 ? 4.766 29.297 27.203 1 98.69 146 HIS B CA 1
ATOM 3839 C C . HIS B 1 146 ? 5.281 27.891 26.984 1 98.69 146 HIS B C 1
ATOM 3841 O O . HIS B 1 146 ? 5.629 27.188 27.938 1 98.69 146 HIS B O 1
ATOM 3847 N N . PHE B 1 147 ? 5.363 27.453 25.719 1 98.75 147 PHE B N 1
ATOM 3848 C CA . PHE B 1 147 ? 5.699 26.062 25.422 1 98.75 147 PHE B CA 1
ATOM 3849 C C . PHE B 1 147 ? 7.129 25.953 24.906 1 98.75 147 PHE B C 1
ATOM 3851 O O . PHE B 1 147 ? 7.504 24.938 24.328 1 98.75 147 PHE B O 1
ATOM 3858 N N . LYS B 1 148 ? 7.949 26.969 25.094 1 98.62 148 LYS B N 1
ATOM 3859 C CA . LYS B 1 148 ? 9.297 27.016 24.531 1 98.62 148 LYS B CA 1
ATOM 3860 C C . LYS B 1 148 ? 10.094 25.781 24.922 1 98.62 148 LYS B C 1
ATOM 3862 O O . LYS B 1 148 ? 10.141 25.406 26.094 1 98.62 148 LYS B O 1
ATOM 3867 N N . GLY B 1 149 ? 10.586 25.141 23.922 1 98.25 149 GLY B N 1
ATOM 3868 C CA . GLY B 1 149 ? 11.438 23.984 24.141 1 98.25 149 GLY B CA 1
ATOM 3869 C C . GLY B 1 149 ? 10.656 22.703 24.312 1 98.25 149 GLY B C 1
ATOM 3870 O O . GLY B 1 149 ? 11.242 21.609 24.375 1 98.25 149 GLY B O 1
ATOM 3871 N N . ARG B 1 150 ? 9.32 22.781 24.297 1 98.62 150 ARG B N 1
ATOM 3872 C CA . ARG B 1 150 ? 8.523 21.594 24.578 1 98.62 150 ARG B CA 1
ATOM 3873 C C . ARG B 1 150 ? 7.676 21.203 23.375 1 98.62 150 ARG B C 1
ATOM 3875 O O . ARG B 1 150 ? 6.988 20.188 23.391 1 98.62 150 ARG B O 1
ATOM 3882 N N . ILE B 1 151 ? 7.742 21.984 22.328 1 98.62 151 ILE B N 1
ATOM 3883 C CA . ILE B 1 151 ? 7.07 21.719 21.062 1 98.62 151 ILE B CA 1
ATOM 3884 C C . ILE B 1 151 ? 8.109 21.484 19.969 1 98.62 151 ILE B C 1
ATOM 3886 O O . ILE B 1 151 ? 8.977 22.344 19.75 1 98.62 151 ILE B O 1
ATOM 3890 N N . TRP B 1 152 ? 7.969 20.391 19.328 1 97.94 152 TRP B N 1
ATOM 3891 C CA . TRP B 1 152 ? 8.93 19.953 18.328 1 97.94 152 TRP B CA 1
ATOM 3892 C C . TRP B 1 152 ? 8.75 20.719 17.031 1 97.94 152 TRP B C 1
ATOM 3894 O O . TRP B 1 152 ? 9.727 21.141 16.406 1 97.94 152 TRP B O 1
ATOM 3904 N N . ALA B 1 153 ? 7.504 20.922 16.703 1 98.81 153 ALA B N 1
ATOM 3905 C CA . ALA B 1 153 ? 7.137 21.594 15.453 1 98.81 153 ALA B CA 1
ATOM 3906 C C . ALA B 1 153 ? 5.859 22.406 15.625 1 98.81 153 ALA B C 1
ATOM 3908 O O . ALA B 1 153 ? 4.961 22.016 16.375 1 98.81 153 ALA B O 1
ATOM 3909 N N . TRP B 1 154 ? 5.832 23.547 14.953 1 98.88 154 TRP B N 1
ATOM 3910 C CA . TRP B 1 154 ? 4.645 24.406 14.953 1 98.88 154 TRP B CA 1
ATOM 3911 C C . TRP B 1 154 ? 4.074 24.547 13.547 1 98.88 154 TRP B C 1
ATOM 3913 O O . TRP B 1 154 ? 4.82 24.781 12.594 1 98.88 154 TRP B O 1
ATOM 3923 N N . ASP B 1 155 ? 2.787 24.375 13.414 1 98.88 155 ASP B N 1
ATOM 3924 C CA . ASP B 1 155 ? 2.092 24.922 12.25 1 98.88 155 ASP B CA 1
ATOM 3925 C C . ASP B 1 155 ? 1.859 26.422 12.398 1 98.88 155 ASP B C 1
ATOM 3927 O O . ASP B 1 155 ? 0.882 26.844 13.016 1 98.88 155 ASP B O 1
ATOM 3931 N N . VAL B 1 156 ? 2.703 27.156 11.773 1 98.94 156 VAL B N 1
ATOM 3932 C CA . VAL B 1 156 ? 2.723 28.594 12 1 98.94 156 VAL B CA 1
ATOM 3933 C C . VAL B 1 156 ? 1.546 29.25 11.273 1 98.94 156 VAL B C 1
ATOM 3935 O O . VAL B 1 156 ? 0.763 29.984 11.891 1 98.94 156 VAL B O 1
ATOM 3938 N N . ALA B 1 157 ? 1.471 29 10.047 1 98.81 157 ALA B N 1
ATOM 3939 C CA . ALA B 1 157 ? 0.361 29.484 9.227 1 98.81 157 ALA B CA 1
ATOM 3940 C C . ALA B 1 157 ? -0.419 28.328 8.617 1 98.81 157 ALA B C 1
ATOM 3942 O O . ALA B 1 157 ? 0.118 27.562 7.805 1 98.81 157 ALA B O 1
ATOM 3943 N N . ASN B 1 158 ? -1.682 28.203 9.062 1 98.75 158 ASN B N 1
ATOM 3944 C CA . ASN B 1 158 ? -2.547 27.094 8.648 1 98.75 158 ASN B CA 1
ATOM 3945 C C . ASN B 1 158 ? -3.6 27.562 7.645 1 98.75 158 ASN B C 1
ATOM 3947 O O . ASN B 1 158 ? -4.344 28.5 7.906 1 98.75 158 ASN B O 1
ATOM 3951 N N . GLU B 1 159 ? -3.609 26.969 6.469 1 98.81 159 GLU B N 1
ATOM 3952 C CA . GLU B 1 159 ? -4.676 27.109 5.48 1 98.81 159 GLU B CA 1
ATOM 3953 C C . GLU B 1 159 ? -4.805 28.547 5.004 1 98.81 159 GLU B C 1
ATOM 3955 O O . GLU B 1 159 ? -5.898 29.125 5.027 1 98.81 159 GLU B O 1
ATOM 3960 N N . VAL B 1 160 ? -3.752 29.125 4.41 1 98.75 160 VAL B N 1
ATOM 3961 C CA . VAL B 1 160 ? -3.719 30.531 4.066 1 98.75 160 VAL B CA 1
ATOM 3962 C C . VAL B 1 160 ? -4.18 30.734 2.621 1 98.75 160 VAL B C 1
ATOM 3964 O O . VAL B 1 160 ? -4.449 31.859 2.193 1 98.75 160 VAL B O 1
ATOM 3967 N N . PHE B 1 161 ? -4.328 29.547 1.882 1 98.88 161 PHE B N 1
ATOM 3968 C CA . PHE B 1 161 ? -4.715 29.672 0.48 1 98.88 161 PHE B CA 1
ATOM 3969 C C . PHE B 1 161 ? -6.078 29.031 0.238 1 98.88 161 PHE B C 1
ATOM 3971 O O . PHE B 1 161 ? -6.445 28.062 0.897 1 98.88 161 PHE B O 1
ATOM 3978 N N . ASN B 1 162 ? -6.758 29.656 -0.749 1 98.69 162 ASN B N 1
ATOM 3979 C CA . ASN B 1 162 ? -7.918 29.016 -1.358 1 98.69 162 ASN B CA 1
ATOM 3980 C C . ASN B 1 162 ? -7.5 27.891 -2.303 1 98.69 162 ASN B C 1
ATOM 3982 O O . ASN B 1 162 ? -6.32 27.75 -2.629 1 98.69 162 ASN B O 1
ATOM 3986 N N . GLU B 1 163 ? -8.461 27.172 -2.816 1 98.5 163 GLU B N 1
ATOM 3987 C CA . GLU B 1 163 ? -8.18 26.047 -3.689 1 98.5 163 GLU B CA 1
ATOM 3988 C C . GLU B 1 163 ? -7.531 26.484 -4.992 1 98.5 163 GLU B C 1
ATOM 3990 O O . GLU B 1 163 ? -6.75 25.75 -5.59 1 98.5 163 GLU B O 1
ATOM 3995 N N . ASP B 1 164 ? -7.824 27.703 -5.41 1 98.62 164 ASP B N 1
ATOM 3996 C CA . ASP B 1 164 ? -7.336 28.203 -6.695 1 98.62 164 ASP B CA 1
ATOM 3997 C C . ASP B 1 164 ? -5.957 28.844 -6.547 1 98.62 164 ASP B C 1
ATOM 3999 O O . ASP B 1 164 ? -5.426 29.406 -7.504 1 98.62 164 ASP B O 1
ATOM 4003 N N . GLY B 1 165 ? -5.414 28.844 -5.328 1 98.69 165 GLY B N 1
ATOM 4004 C CA . GLY B 1 165 ? -4.066 29.359 -5.117 1 98.69 165 GLY B CA 1
ATOM 4005 C C . GLY B 1 165 ? -4.039 30.812 -4.707 1 98.69 165 GLY B C 1
ATOM 4006 O O . GLY B 1 165 ? -2.965 31.406 -4.543 1 98.69 165 GLY B O 1
ATOM 4007 N N . THR B 1 166 ? -5.242 31.375 -4.551 1 98.75 166 THR B N 1
ATOM 4008 C CA . THR B 1 166 ? -5.273 32.75 -4.031 1 98.75 166 THR B CA 1
ATOM 4009 C C . THR B 1 166 ? -5.277 32.75 -2.506 1 98.75 166 THR B C 1
ATOM 4011 O O . THR B 1 166 ? -5.715 31.766 -1.882 1 98.75 166 THR B O 1
ATOM 4014 N N . LEU B 1 167 ? -4.793 33.812 -1.954 1 98.81 167 LEU B N 1
ATOM 4015 C CA . LEU B 1 167 ? -4.797 33.906 -0.5 1 98.81 167 LEU B CA 1
ATOM 4016 C C . LEU B 1 167 ? -6.223 34.031 0.034 1 98.81 167 LEU B C 1
ATOM 4018 O O . LEU B 1 167 ? -7.062 34.719 -0.547 1 98.81 167 LEU B O 1
ATOM 4022 N N . ARG B 1 168 ? -6.539 33.375 1.156 1 98.62 168 ARG B N 1
ATOM 4023 C CA . ARG B 1 168 ? -7.848 33.438 1.805 1 98.62 168 ARG B CA 1
ATOM 4024 C C . ARG B 1 168 ? -8.109 34.844 2.369 1 98.62 168 ARG B C 1
ATOM 4026 O O . ARG B 1 168 ? -7.207 35.469 2.943 1 98.62 168 ARG B O 1
ATOM 4033 N N . ASP B 1 169 ? -9.367 35.25 2.158 1 97.88 169 ASP B N 1
ATOM 4034 C CA . ASP B 1 169 ? -9.789 36.531 2.754 1 97.88 169 ASP B CA 1
ATOM 4035 C C . ASP B 1 169 ? -9.969 36.375 4.262 1 97.88 169 ASP B C 1
ATOM 4037 O O . ASP B 1 169 ? -10.961 35.812 4.723 1 97.88 169 ASP B O 1
ATOM 4041 N N . THR B 1 170 ? -9.031 36.969 5.039 1 97.06 170 THR B N 1
ATOM 4042 C CA . THR B 1 170 ? -9.039 36.906 6.496 1 97.06 170 THR B CA 1
ATOM 4043 C C . THR B 1 170 ? -8.82 38.281 7.086 1 97.06 170 THR B C 1
ATOM 4045 O O . THR B 1 170 ? -8.445 39.219 6.371 1 97.06 170 THR B O 1
ATOM 4048 N N . ILE B 1 171 ? -9.023 38.469 8.336 1 96 171 ILE B N 1
ATOM 4049 C CA . ILE B 1 171 ? -8.773 39.719 9.023 1 96 171 ILE B CA 1
ATOM 4050 C C . ILE B 1 171 ? -7.297 40.094 8.93 1 96 171 ILE B C 1
ATOM 4052 O O . ILE B 1 171 ? -6.941 41.281 8.859 1 96 171 ILE B O 1
ATOM 4056 N N . TRP B 1 172 ? -6.477 39.125 8.828 1 97.44 172 TRP B N 1
ATOM 4057 C CA . TRP B 1 172 ? -5.035 39.344 8.766 1 97.44 172 TRP B CA 1
ATOM 4058 C C . TRP B 1 172 ? -4.629 39.906 7.406 1 97.44 172 TRP B C 1
ATOM 4060 O O . TRP B 1 172 ? -3.875 40.875 7.328 1 97.44 172 TRP B O 1
ATOM 4070 N N . LEU B 1 173 ? -5.141 39.188 6.371 1 98.12 173 LEU B N 1
ATOM 4071 C CA . LEU B 1 173 ? -4.816 39.656 5.027 1 98.12 173 LEU B CA 1
ATOM 4072 C C . LEU B 1 173 ? -5.328 41.062 4.797 1 98.12 173 LEU B C 1
ATOM 4074 O O . LEU B 1 173 ? -4.609 41.906 4.254 1 98.12 173 LEU B O 1
ATOM 4078 N N . ARG B 1 174 ? -6.527 41.406 5.238 1 97.25 174 ARG B N 1
ATOM 4079 C CA . ARG B 1 174 ? -7.137 42.719 5.039 1 97.25 174 ARG B CA 1
ATOM 4080 C C . ARG B 1 174 ? -6.344 43.781 5.754 1 97.25 174 ARG B C 1
ATOM 4082 O O . ARG B 1 174 ? -6.102 44.875 5.188 1 97.25 174 ARG B O 1
ATOM 4089 N N . ALA B 1 175 ? -5.941 43.469 6.891 1 96.81 175 ALA B N 1
ATOM 4090 C CA . ALA B 1 175 ? -5.344 44.469 7.738 1 96.81 175 ALA B CA 1
ATOM 4091 C C . ALA B 1 175 ? -3.85 44.625 7.461 1 96.81 175 ALA B C 1
ATOM 4093 O O . ALA B 1 175 ? -3.305 45.719 7.488 1 96.81 175 ALA B O 1
ATOM 4094 N N . LEU B 1 176 ? -3.186 43.469 7.191 1 98 176 LEU B N 1
ATOM 4095 C CA . LEU B 1 176 ? -1.728 43.5 7.246 1 98 176 LEU B CA 1
ATOM 4096 C C . LEU B 1 176 ? -1.129 43.188 5.879 1 98 176 LEU B C 1
ATOM 4098 O O . LEU B 1 176 ? 0.087 43.281 5.691 1 98 176 LEU B O 1
ATOM 4102 N N . GLY B 1 177 ? -1.973 42.875 4.898 1 97.94 177 GLY B N 1
ATOM 4103 C CA . GLY B 1 177 ? -1.464 42.406 3.621 1 97.94 177 GLY B CA 1
ATOM 4104 C C . GLY B 1 177 ? -0.832 41.031 3.697 1 97.94 177 GLY B C 1
ATOM 4105 O O . GLY B 1 177 ? -0.827 40.406 4.758 1 97.94 177 GLY B O 1
ATOM 4106 N N . PRO B 1 178 ? -0.277 40.5 2.572 1 97.94 178 PRO B N 1
ATOM 4107 C CA . PRO B 1 178 ? 0.277 39.156 2.523 1 97.94 178 PRO B CA 1
ATOM 4108 C C . PRO B 1 178 ? 1.514 39 3.404 1 97.94 178 PRO B C 1
ATOM 4110 O O . PRO B 1 178 ? 1.893 37.875 3.74 1 97.94 178 PRO B O 1
ATOM 4113 N N . GLY B 1 179 ? 2.139 40.031 3.795 1 98.19 179 GLY B N 1
ATOM 4114 C CA . GLY B 1 179 ? 3.354 40 4.598 1 98.19 179 GLY B CA 1
ATOM 4115 C C . GLY B 1 179 ? 3.145 39.438 5.988 1 98.19 179 GLY B C 1
ATOM 4116 O O . GLY B 1 179 ? 4.109 39.125 6.688 1 98.19 179 GLY B O 1
ATOM 4117 N N . TYR B 1 180 ? 1.817 39.281 6.438 1 98.56 180 TYR B N 1
ATOM 4118 C CA . TYR B 1 180 ? 1.557 38.75 7.777 1 98.56 180 TYR B CA 1
ATOM 4119 C C . TYR B 1 180 ? 2.131 37.344 7.949 1 98.56 180 TYR B C 1
ATOM 4121 O O . TYR B 1 180 ? 2.498 36.969 9.062 1 98.56 180 TYR B O 1
ATOM 4129 N N . ILE B 1 181 ? 2.266 36.625 6.852 1 98.88 181 ILE B N 1
ATOM 4130 C CA . ILE B 1 181 ? 2.797 35.25 6.914 1 98.88 181 ILE B CA 1
ATOM 4131 C C . ILE B 1 181 ? 4.281 35.312 7.258 1 98.88 181 ILE B C 1
ATOM 4133 O O . ILE B 1 181 ? 4.734 34.625 8.172 1 98.88 181 ILE B O 1
ATOM 4137 N N . ALA B 1 182 ? 5.012 36.156 6.543 1 98.88 182 ALA B N 1
ATOM 4138 C CA . ALA B 1 182 ? 6.438 36.312 6.824 1 98.88 182 ALA B CA 1
ATOM 4139 C C . ALA B 1 182 ? 6.664 36.75 8.266 1 98.88 182 ALA B C 1
ATOM 4141 O O . ALA B 1 182 ? 7.543 36.25 8.953 1 98.88 182 ALA B O 1
ATOM 4142 N N . ASP B 1 183 ? 5.871 37.719 8.695 1 98.81 183 ASP B N 1
ATOM 4143 C CA . ASP B 1 183 ? 5.992 38.25 10.055 1 98.81 183 ASP B CA 1
ATOM 4144 C C . ASP B 1 183 ? 5.754 37.125 11.086 1 98.81 183 ASP B C 1
ATOM 4146 O O . ASP B 1 183 ? 6.512 37 12.055 1 98.81 183 ASP B O 1
ATOM 4150 N N . ALA B 1 184 ? 4.734 36.375 10.867 1 98.94 184 ALA B N 1
ATOM 4151 C CA . ALA B 1 184 ? 4.41 35.312 11.797 1 98.94 184 ALA B CA 1
ATOM 4152 C C . ALA B 1 184 ? 5.578 34.344 11.945 1 98.94 184 ALA B C 1
ATOM 4154 O O . ALA B 1 184 ? 5.918 33.938 13.062 1 98.94 184 ALA B O 1
ATOM 4155 N N . PHE B 1 185 ? 6.207 34 10.859 1 98.94 185 PHE B N 1
ATOM 4156 C CA . PHE B 1 185 ? 7.34 33.062 10.891 1 98.94 185 PHE B CA 1
ATOM 4157 C C . PHE B 1 185 ? 8.531 33.719 11.609 1 98.94 185 PHE B C 1
ATOM 4159 O O . PHE B 1 185 ? 9.219 33.031 12.383 1 98.94 185 PHE B O 1
ATOM 4166 N N . ARG B 1 186 ? 8.797 34.938 11.352 1 98.94 186 ARG B N 1
ATOM 4167 C CA . ARG B 1 186 ? 9.898 35.625 12.023 1 98.94 186 ARG B CA 1
ATOM 4168 C C . ARG B 1 186 ? 9.68 35.688 13.531 1 98.94 186 ARG B C 1
ATOM 4170 O O . ARG B 1 186 ? 10.594 35.406 14.305 1 98.94 186 ARG B O 1
ATOM 4177 N N . TRP B 1 187 ? 8.461 36 13.914 1 98.94 187 TRP B N 1
ATOM 4178 C CA . TRP B 1 187 ? 8.141 36.062 15.336 1 98.94 187 TRP B CA 1
ATOM 4179 C C . TRP B 1 187 ? 8.203 34.688 15.969 1 98.94 187 TRP B C 1
ATOM 4181 O O . TRP B 1 187 ? 8.719 34.531 17.078 1 98.94 187 TRP B O 1
ATOM 4191 N N . ALA B 1 188 ? 7.707 33.688 15.25 1 98.94 188 ALA B N 1
ATOM 4192 C CA . ALA B 1 188 ? 7.754 32.312 15.758 1 98.94 188 ALA B CA 1
ATOM 4193 C C . ALA B 1 188 ? 9.195 31.875 16 1 98.94 188 ALA B C 1
ATOM 4195 O O . ALA B 1 188 ? 9.508 31.328 17.062 1 98.94 188 ALA B O 1
ATOM 4196 N N . HIS B 1 189 ? 10.055 32.188 15.062 1 98.88 189 HIS B N 1
ATOM 4197 C CA . HIS B 1 189 ? 11.453 31.797 15.188 1 98.88 189 HIS B CA 1
ATOM 4198 C C . HIS B 1 189 ? 12.133 32.562 16.328 1 98.88 189 HIS B C 1
ATOM 4200 O O . HIS B 1 189 ? 12.992 32 17.016 1 98.88 189 HIS B O 1
ATOM 4206 N N . GLN B 1 190 ? 11.758 33.781 16.484 1 98.81 190 GLN B N 1
ATOM 4207 C CA . GLN B 1 190 ? 12.281 34.562 17.594 1 98.81 190 GLN B CA 1
ATOM 4208 C C . GLN B 1 190 ? 11.844 33.969 18.938 1 98.81 190 GLN B C 1
ATOM 4210 O O . GLN B 1 190 ? 12.625 33.938 19.891 1 98.81 190 GLN B O 1
ATOM 4215 N N . ALA B 1 191 ? 10.648 33.5 19.016 1 98.88 191 ALA B N 1
ATOM 4216 C CA . ALA B 1 191 ? 10.086 32.969 20.25 1 98.88 191 ALA B CA 1
ATOM 4217 C C . ALA B 1 191 ? 10.719 31.625 20.625 1 98.88 191 ALA B C 1
ATOM 4219 O O . ALA B 1 191 ? 11 31.375 21.797 1 98.88 191 ALA B O 1
ATOM 4220 N N . ASP B 1 192 ? 10.961 30.766 19.641 1 98.75 192 ASP B N 1
ATOM 4221 C CA . ASP B 1 192 ? 11.602 29.469 19.844 1 98.75 192 ASP B CA 1
ATOM 4222 C C . ASP B 1 192 ? 12.414 29.047 18.625 1 98.75 192 ASP B C 1
ATOM 4224 O O . ASP B 1 192 ? 11.891 28.391 17.719 1 98.75 192 ASP B O 1
ATOM 4228 N N . PRO B 1 193 ? 13.648 29.312 18.609 1 98.38 193 PRO B N 1
ATOM 4229 C CA . PRO B 1 193 ? 14.477 29.062 17.422 1 98.38 193 PRO B CA 1
ATOM 4230 C C . PRO B 1 193 ? 14.734 27.578 17.188 1 98.38 193 PRO B C 1
ATOM 4232 O O . PRO B 1 193 ? 15.211 27.188 16.125 1 98.38 193 PRO B O 1
ATOM 4235 N N . LYS B 1 194 ? 14.383 26.75 18.141 1 98.19 194 LYS B N 1
ATOM 4236 C CA . LYS B 1 194 ? 14.68 25.328 17.984 1 98.19 194 LYS B CA 1
ATOM 4237 C C . LYS B 1 194 ? 13.508 24.594 17.359 1 98.19 194 LYS B C 1
ATOM 4239 O O . LYS B 1 194 ? 13.664 23.453 16.906 1 98.19 194 LYS B O 1
ATOM 4244 N N . ALA B 1 195 ? 12.336 25.172 17.406 1 98.62 195 ALA B N 1
ATOM 4245 C CA . ALA B 1 195 ? 11.148 24.516 16.844 1 98.62 195 ALA B CA 1
ATOM 4246 C C . ALA B 1 195 ? 11.172 24.547 15.328 1 98.62 195 ALA B C 1
ATOM 4248 O O . ALA B 1 195 ? 11.617 25.516 14.719 1 98.62 195 ALA B O 1
ATOM 4249 N N . LEU B 1 196 ? 10.734 23.484 14.703 1 98.88 196 LEU B N 1
ATOM 4250 C CA . LEU B 1 196 ? 10.516 23.484 13.266 1 98.88 196 LEU B CA 1
ATOM 4251 C C . LEU B 1 196 ? 9.25 24.25 12.906 1 98.88 196 LEU B C 1
ATOM 4253 O O . LEU B 1 196 ? 8.203 24.062 13.531 1 98.88 196 LEU B O 1
ATOM 4257 N N . LEU B 1 197 ? 9.367 25.109 11.93 1 98.94 197 LEU B N 1
ATOM 4258 C CA . LEU B 1 197 ? 8.25 25.984 11.578 1 98.94 197 LEU B CA 1
ATOM 4259 C C . LEU B 1 197 ? 7.672 25.594 10.219 1 98.94 197 LEU B C 1
ATOM 4261 O O . LEU B 1 197 ? 8.383 25.609 9.211 1 98.94 197 LEU B O 1
ATOM 4265 N N . PHE B 1 198 ? 6.289 25.328 10.219 1 98.94 198 PHE B N 1
ATOM 4266 C CA . PHE B 1 198 ? 5.656 24.781 9.023 1 98.94 198 PHE B CA 1
ATOM 4267 C C . PHE B 1 198 ? 4.602 25.734 8.477 1 98.94 198 PHE B C 1
ATOM 4269 O O . PHE B 1 198 ? 3.865 26.359 9.25 1 98.94 198 PHE B O 1
ATOM 4276 N N . LEU B 1 199 ? 4.57 25.828 7.141 1 98.94 199 LEU B N 1
ATOM 4277 C CA . LEU B 1 199 ? 3.311 26.094 6.457 1 98.94 199 LEU B CA 1
ATOM 4278 C C . LEU B 1 199 ? 2.449 24.828 6.395 1 98.94 199 LEU B C 1
ATOM 4280 O O . LEU B 1 199 ? 2.963 23.734 6.184 1 98.94 199 LEU B O 1
ATOM 4284 N N . ASN B 1 200 ? 1.127 24.953 6.562 1 98.88 200 ASN B N 1
ATOM 4285 C CA . ASN B 1 200 ? 0.259 23.781 6.648 1 98.88 200 ASN B CA 1
ATOM 4286 C C . ASN B 1 200 ? -1.082 24.031 5.961 1 98.88 200 ASN B C 1
ATOM 4288 O O . ASN B 1 200 ? -1.645 25.125 6.062 1 98.88 200 ASN B O 1
ATOM 4292 N N . ASP B 1 201 ? -1.532 23.047 5.199 1 98.88 201 ASP B N 1
ATOM 4293 C CA . ASP B 1 201 ? -2.816 23.234 4.527 1 98.88 201 ASP B CA 1
ATOM 4294 C C . ASP B 1 201 ? -3.428 21.875 4.148 1 98.88 201 ASP B C 1
ATOM 4296 O O . ASP B 1 201 ? -2.816 20.828 4.363 1 98.88 201 ASP B O 1
ATOM 4300 N N . TYR B 1 202 ? -4.746 21.938 3.742 1 98.62 202 TYR B N 1
ATOM 4301 C CA . TYR B 1 202 ? -5.414 20.766 3.191 1 98.62 202 TYR B CA 1
ATOM 4302 C C . TYR B 1 202 ? -5.574 20.891 1.681 1 98.62 202 TYR B C 1
ATOM 4304 O O . TYR B 1 202 ? -5.379 21.969 1.114 1 98.62 202 TYR B O 1
ATOM 4312 N N . ASN B 1 203 ? -5.824 19.734 1.011 1 98.25 203 ASN B N 1
ATOM 4313 C CA . ASN B 1 203 ? -5.969 19.656 -0.439 1 98.25 203 ASN B CA 1
ATOM 4314 C C . ASN B 1 203 ? -4.691 20.094 -1.151 1 98.25 203 ASN B C 1
ATOM 4316 O O . ASN B 1 203 ? -4.75 20.75 -2.195 1 98.25 203 ASN B O 1
ATOM 4320 N N . ASN B 1 204 ? -3.568 19.812 -0.515 1 98.62 204 ASN B N 1
ATOM 4321 C CA . ASN B 1 204 ? -2.291 20.266 -1.064 1 98.62 204 ASN B CA 1
ATOM 4322 C C . ASN B 1 204 ? -1.296 19.109 -1.164 1 98.62 204 ASN B C 1
ATOM 4324 O O . ASN B 1 204 ? -0.088 19.328 -1.256 1 98.62 204 ASN B O 1
ATOM 4328 N N . GLU B 1 205 ? -1.849 17.828 -1.141 1 98 205 GLU B N 1
ATOM 4329 C CA . GLU B 1 205 ? -0.991 16.656 -1.167 1 98 205 GLU B CA 1
ATOM 4330 C C . GLU B 1 205 ? -0.436 16.406 -2.566 1 98 205 GLU B C 1
ATOM 4332 O O . GLU B 1 205 ? 0.688 15.914 -2.719 1 98 205 GLU B O 1
ATOM 4337 N N . GLY B 1 206 ? -1.249 16.703 -3.576 1 98.38 206 GLY B N 1
ATOM 4338 C CA . GLY B 1 206 ? -0.828 16.562 -4.961 1 98.38 206 GLY B CA 1
ATOM 4339 C C . GLY B 1 206 ? -0.489 17.891 -5.617 1 98.38 206 GLY B C 1
ATOM 4340 O O . GLY B 1 206 ? -0.586 18.938 -4.984 1 98.38 206 GLY B O 1
ATOM 4341 N N . ILE B 1 207 ? -0.051 17.828 -6.816 1 98.75 207 ILE B N 1
ATOM 4342 C CA . ILE B 1 207 ? 0.234 19.031 -7.578 1 98.75 207 ILE B CA 1
ATOM 4343 C C . ILE B 1 207 ? -1.072 19.672 -8.055 1 98.75 207 ILE B C 1
ATOM 4345 O O . ILE B 1 207 ? -1.871 19.016 -8.734 1 98.75 207 ILE B O 1
ATOM 4349 N N . ASN B 1 208 ? -1.35 20.797 -7.68 1 98.62 208 ASN B N 1
ATOM 4350 C CA . ASN B 1 208 ? -2.504 21.594 -8.078 1 98.62 208 ASN B CA 1
ATOM 4351 C C . ASN B 1 208 ? -2.266 23.094 -7.836 1 98.62 208 ASN B C 1
ATOM 4353 O O . ASN B 1 208 ? -1.156 23.5 -7.484 1 98.62 208 ASN B O 1
ATOM 4357 N N . ALA B 1 209 ? -3.273 23.906 -8.023 1 98.81 209 ALA B N 1
ATOM 4358 C CA . ALA B 1 209 ? -3.119 25.359 -7.906 1 98.81 209 ALA B CA 1
ATOM 4359 C C . ALA B 1 209 ? -2.699 25.75 -6.492 1 98.81 209 ALA B C 1
ATOM 4361 O O . ALA B 1 209 ? -1.862 26.641 -6.316 1 98.81 209 ALA B O 1
ATOM 4362 N N . LYS B 1 210 ? -3.217 25.125 -5.555 1 98.81 210 LYS B N 1
ATOM 4363 C CA . LYS B 1 210 ? -2.922 25.469 -4.168 1 98.81 210 LYS B CA 1
ATOM 4364 C C . LYS B 1 210 ? -1.496 25.078 -3.793 1 98.81 210 LYS B C 1
ATOM 4366 O O . LYS B 1 210 ? -0.75 25.875 -3.234 1 98.81 210 LYS B O 1
ATOM 4371 N N . SER B 1 211 ? -1.155 23.797 -4.117 1 98.88 211 SER B N 1
ATOM 4372 C CA . SER B 1 211 ? 0.205 23.375 -3.805 1 98.88 211 SER B CA 1
ATOM 4373 C C . SER B 1 211 ? 1.231 24.172 -4.602 1 98.88 211 SER B C 1
ATOM 4375 O O . SER B 1 211 ? 2.334 24.438 -4.117 1 98.88 211 SER B O 1
ATOM 4377 N N . ASP B 1 212 ? 0.888 24.641 -5.793 1 98.94 212 ASP B N 1
ATOM 4378 C CA . ASP B 1 212 ? 1.76 25.5 -6.578 1 98.94 212 ASP B CA 1
ATOM 4379 C C . ASP B 1 212 ? 1.935 26.859 -5.898 1 98.94 212 ASP B C 1
ATOM 4381 O O . ASP B 1 212 ? 3.031 27.422 -5.898 1 98.94 212 ASP B O 1
ATOM 4385 N N . ALA B 1 213 ? 0.86 27.328 -5.367 1 98.94 213 ALA B N 1
ATOM 4386 C CA . ALA B 1 213 ? 0.928 28.609 -4.656 1 98.94 213 ALA B CA 1
ATOM 4387 C C . ALA B 1 213 ? 1.841 28.5 -3.436 1 98.94 213 ALA B C 1
ATOM 4389 O O . ALA B 1 213 ? 2.643 29.406 -3.176 1 98.94 213 ALA B O 1
ATOM 4390 N N . TYR B 1 214 ? 1.743 27.406 -2.777 1 98.94 214 TYR B N 1
ATOM 4391 C CA . TYR B 1 214 ? 2.623 27.203 -1.632 1 98.94 214 TYR B CA 1
ATOM 4392 C C . TYR B 1 214 ? 4.074 27.078 -2.074 1 98.94 214 TYR B C 1
ATOM 4394 O O . TYR B 1 214 ? 4.98 27.578 -1.399 1 98.94 214 TYR B O 1
ATOM 4402 N N . PHE B 1 215 ? 4.324 26.375 -3.176 1 98.94 215 PHE B N 1
ATOM 4403 C CA . PHE B 1 215 ? 5.668 26.219 -3.721 1 98.94 215 PHE B CA 1
ATOM 4404 C C . PHE B 1 215 ? 6.289 27.578 -4.027 1 98.94 215 PHE B C 1
ATOM 4406 O O . PHE B 1 215 ? 7.434 27.828 -3.652 1 98.94 215 PHE B O 1
ATOM 4413 N N . ALA B 1 216 ? 5.504 28.453 -4.605 1 98.88 216 ALA B N 1
ATOM 4414 C CA . ALA B 1 216 ? 5.945 29.812 -4.918 1 98.88 216 ALA B CA 1
ATOM 4415 C C . ALA B 1 216 ? 6.164 30.625 -3.648 1 98.88 216 ALA B C 1
ATOM 4417 O O . ALA B 1 216 ? 7.148 31.359 -3.533 1 98.88 216 ALA B O 1
ATOM 4418 N N . LEU B 1 217 ? 5.258 30.484 -2.715 1 98.88 217 LEU B N 1
ATOM 4419 C CA . LEU B 1 217 ? 5.348 31.25 -1.473 1 98.88 217 LEU B CA 1
ATOM 4420 C C . LEU B 1 217 ? 6.605 30.875 -0.696 1 98.88 217 LEU B C 1
ATOM 4422 O O . LEU B 1 217 ? 7.32 31.75 -0.203 1 98.88 217 LEU B O 1
ATOM 4426 N N . VAL B 1 218 ? 6.875 29.625 -0.625 1 98.69 218 VAL B N 1
ATOM 4427 C CA . VAL B 1 218 ? 8.039 29.141 0.113 1 98.69 218 VAL B CA 1
ATOM 4428 C C . VAL B 1 218 ? 9.312 29.719 -0.507 1 98.69 218 VAL B C 1
ATOM 4430 O O . VAL B 1 218 ? 10.195 30.203 0.207 1 98.69 218 VAL B O 1
ATOM 4433 N N . LYS B 1 219 ? 9.367 29.656 -1.778 1 98.56 219 LYS B N 1
ATOM 4434 C CA . LYS B 1 219 ? 10.531 30.203 -2.469 1 98.56 219 LYS B CA 1
ATOM 4435 C C . LYS B 1 219 ? 10.695 31.688 -2.182 1 98.56 219 LYS B C 1
ATOM 4437 O O . LYS B 1 219 ? 11.805 32.156 -1.913 1 98.56 219 LYS B O 1
ATOM 4442 N N . GLN B 1 220 ? 9.609 32.375 -2.225 1 98.5 220 GLN B N 1
ATOM 4443 C CA . GLN B 1 220 ? 9.625 33.812 -1.952 1 98.5 220 GLN B CA 1
ATOM 4444 C C . GLN B 1 220 ? 10.07 34.094 -0.521 1 98.5 220 GLN B C 1
ATOM 4446 O O . GLN B 1 220 ? 10.938 34.938 -0.291 1 98.5 220 GLN B O 1
ATOM 4451 N N . LEU B 1 221 ? 9.484 33.406 0.424 1 98.81 221 LEU B N 1
ATOM 4452 C CA . LEU B 1 221 ? 9.789 33.594 1.834 1 98.81 221 LEU B CA 1
ATOM 4453 C C . LEU B 1 221 ? 11.25 33.25 2.127 1 98.81 221 LEU B C 1
ATOM 4455 O O . LEU B 1 221 ? 11.93 34 2.838 1 98.81 221 LEU B O 1
ATOM 4459 N N . ARG B 1 222 ? 11.719 32.25 1.564 1 98 222 ARG B N 1
ATOM 4460 C CA . ARG B 1 222 ? 13.102 31.828 1.803 1 98 222 ARG B CA 1
ATOM 4461 C C . ARG B 1 222 ? 14.07 32.812 1.161 1 98 222 ARG B C 1
ATOM 4463 O O . ARG B 1 222 ? 15.133 33.094 1.722 1 98 222 ARG B O 1
ATOM 4470 N N . ALA B 1 223 ? 13.742 33.344 0.041 1 97.94 223 ALA B N 1
ATOM 4471 C CA . ALA B 1 223 ? 14.562 34.375 -0.606 1 97.94 223 ALA B CA 1
ATOM 4472 C C . ALA B 1 223 ? 14.672 35.625 0.268 1 97.94 223 ALA B C 1
ATOM 4474 O O . ALA B 1 223 ? 15.672 36.344 0.208 1 97.94 223 ALA B O 1
ATOM 4475 N N . GLN B 1 224 ? 13.703 35.781 1.124 1 98.38 224 GLN B N 1
ATOM 4476 C CA . GLN B 1 224 ? 13.664 36.938 2.008 1 98.38 224 GLN B CA 1
ATOM 4477 C C . GLN B 1 224 ? 14.32 36.656 3.352 1 98.38 224 GLN B C 1
ATOM 4479 O O . GLN B 1 224 ? 14.305 37.469 4.262 1 98.38 224 GLN B O 1
ATOM 4484 N N . GLY B 1 225 ? 14.742 35.438 3.51 1 98.31 225 GLY B N 1
ATOM 4485 C CA . GLY B 1 225 ? 15.383 35.031 4.75 1 98.31 225 GLY B CA 1
ATOM 4486 C C . GLY B 1 225 ? 14.406 34.625 5.836 1 98.31 225 GLY B C 1
ATOM 4487 O O . GLY B 1 225 ? 14.766 34.562 7.012 1 98.31 225 GLY B O 1
ATOM 4488 N N . VAL B 1 226 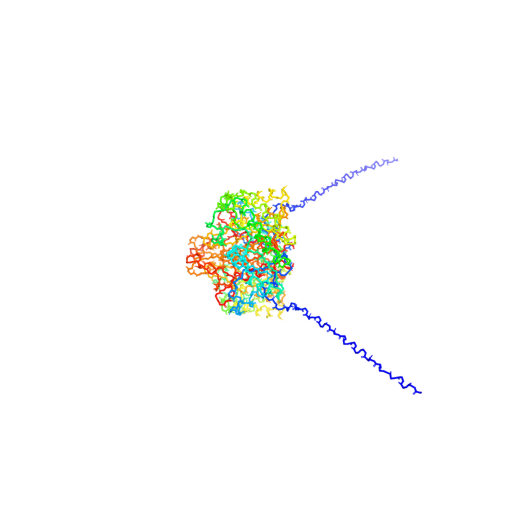? 13.148 34.469 5.473 1 98.81 226 VAL B N 1
ATOM 4489 C CA . VAL B 1 226 ? 12.125 34.031 6.422 1 98.81 226 VAL B CA 1
ATOM 4490 C C . VAL B 1 226 ? 12.367 32.562 6.809 1 98.81 226 VAL B C 1
ATOM 4492 O O . VAL B 1 226 ? 12.625 31.734 5.941 1 98.81 226 VAL B O 1
ATOM 4495 N N . PRO B 1 227 ? 12.328 32.188 8.102 1 98.69 227 PRO B N 1
ATOM 4496 C CA . PRO B 1 227 ? 12.68 30.844 8.57 1 98.69 227 PRO B CA 1
ATOM 4497 C C . PRO B 1 227 ? 11.539 29.844 8.383 1 98.69 227 PRO B C 1
ATOM 4499 O O . PRO B 1 227 ? 11 29.328 9.367 1 98.69 227 PRO B O 1
ATOM 4502 N N . VAL B 1 228 ? 11.297 29.516 7.137 1 98.81 228 VAL B N 1
ATOM 4503 C CA . VAL B 1 228 ? 10.375 28.438 6.816 1 98.81 228 VAL B CA 1
ATOM 4504 C C . VAL B 1 228 ? 11.133 27.109 6.766 1 98.81 228 VAL B C 1
ATOM 4506 O O . VAL B 1 228 ? 12.016 26.922 5.922 1 98.81 228 VAL B O 1
ATOM 4509 N N . HIS B 1 229 ? 10.734 26.156 7.676 1 98.88 229 HIS B N 1
ATOM 4510 C CA . HIS B 1 229 ? 11.484 24.922 7.797 1 98.88 229 HIS B CA 1
ATOM 4511 C C . HIS B 1 229 ? 10.766 23.766 7.105 1 98.88 229 HIS B C 1
ATOM 4513 O O . HIS B 1 229 ? 11.398 22.781 6.707 1 98.88 229 HIS B O 1
ATOM 4519 N N . GLY B 1 230 ? 9.43 23.906 7.031 1 98.88 230 GLY B N 1
ATOM 4520 C CA . GLY B 1 230 ? 8.742 22.734 6.5 1 98.88 230 GLY B CA 1
ATOM 4521 C C . GLY B 1 230 ? 7.426 23.078 5.832 1 98.88 230 GLY B C 1
ATOM 4522 O O . GLY B 1 230 ? 6.941 24.203 5.93 1 98.88 230 GLY B O 1
ATOM 4523 N N . TYR B 1 231 ? 6.984 22.141 5.074 1 98.88 231 TYR B N 1
ATOM 4524 C CA . TYR B 1 231 ? 5.719 22.141 4.355 1 98.88 231 TYR B CA 1
ATOM 4525 C C . TYR B 1 231 ? 4.836 20.984 4.801 1 98.88 231 TYR B C 1
ATOM 4527 O O . TYR B 1 231 ? 5.199 19.828 4.637 1 98.88 231 TYR B O 1
ATOM 4535 N N . GLY B 1 232 ? 3.666 21.312 5.418 1 98.94 232 GLY B N 1
ATOM 4536 C CA . GLY B 1 232 ? 2.732 20.328 5.934 1 98.94 232 GLY B CA 1
ATOM 4537 C C . GLY B 1 232 ? 1.536 20.109 5.027 1 98.94 232 GLY B C 1
ATOM 4538 O O . GLY B 1 232 ? 1.016 21.062 4.438 1 98.94 232 GLY B O 1
ATOM 4539 N N . MET B 1 233 ? 1.129 18.875 4.977 1 98.94 233 MET B N 1
ATOM 4540 C CA . MET B 1 233 ? -0.001 18.469 4.141 1 98.94 233 MET B CA 1
ATOM 4541 C C . MET B 1 233 ? -1.074 17.781 4.977 1 98.94 233 MET B C 1
ATOM 4543 O O . MET B 1 233 ? -0.788 16.828 5.695 1 98.94 233 MET B O 1
ATOM 4547 N N . GLN B 1 234 ? -2.256 18.328 4.938 1 98.81 234 GLN B N 1
ATOM 4548 C CA . GLN B 1 234 ? -3.424 17.703 5.539 1 98.81 234 GLN B CA 1
ATOM 4549 C C . GLN B 1 234 ? -4.141 16.797 4.535 1 98.81 234 GLN B C 1
ATOM 4551 O O . GLN B 1 234 ? -4.871 17.297 3.67 1 98.81 234 GLN B O 1
ATOM 4556 N N . GLY B 1 235 ? -3.932 15.508 4.688 1 98.44 235 GLY B N 1
ATOM 4557 C CA . GLY B 1 235 ? -4.48 14.531 3.756 1 98.44 235 GLY B CA 1
ATOM 4558 C C . GLY B 1 235 ? -5.867 14.055 4.141 1 98.44 235 GLY B C 1
ATOM 4559 O O . GLY B 1 235 ? -6.059 12.883 4.469 1 98.44 235 GLY B O 1
ATOM 4560 N N . HIS B 1 236 ? -6.859 15 4.109 1 98.62 236 HIS B N 1
ATOM 4561 C CA . HIS B 1 236 ? -8.258 14.633 4.309 1 98.62 236 HIS B CA 1
ATOM 4562 C C . HIS B 1 236 ? -8.852 14.023 3.041 1 98.62 236 HIS B C 1
ATOM 4564 O O . HIS B 1 236 ? -9.469 14.734 2.24 1 98.62 236 HIS B O 1
ATOM 4570 N N . LEU B 1 237 ? -8.727 12.727 2.879 1 98.75 237 LEU B N 1
ATOM 4571 C CA . LEU B 1 237 ? -9.141 12.047 1.653 1 98.75 237 LEU B CA 1
ATOM 4572 C C . LEU B 1 237 ? -10.539 11.461 1.804 1 98.75 237 LEU B C 1
ATOM 4574 O O . LEU B 1 237 ? -11.039 11.32 2.92 1 98.75 237 LEU B O 1
ATOM 4578 N N . ALA B 1 238 ? -11.188 11.234 0.679 1 98.69 238 ALA B N 1
ATOM 4579 C CA . ALA B 1 238 ? -12.477 10.562 0.601 1 98.69 238 ALA B CA 1
ATOM 4580 C C . ALA B 1 238 ? -12.477 9.5 -0.49 1 98.69 238 ALA B C 1
ATOM 4582 O O . ALA B 1 238 ? -12.141 9.781 -1.644 1 98.69 238 ALA B O 1
ATOM 4583 N N . VAL B 1 239 ? -12.93 8.383 -0.147 1 97.94 239 VAL B N 1
ATOM 4584 C CA . VAL B 1 239 ? -12.883 7.215 -1.021 1 97.94 239 VAL B CA 1
ATOM 4585 C C . VAL B 1 239 ? -13.68 7.492 -2.293 1 97.94 239 VAL B C 1
ATOM 4587 O O . VAL B 1 239 ? -13.266 7.105 -3.389 1 97.94 239 VAL B O 1
ATOM 4590 N N . HIS B 1 240 ? -14.766 8.164 -2.229 1 96.38 240 HIS B N 1
ATOM 4591 C CA . HIS B 1 240 ? -15.68 8.336 -3.352 1 96.38 240 HIS B CA 1
ATOM 4592 C C . HIS B 1 240 ? -15.18 9.406 -4.316 1 96.38 240 HIS B C 1
ATOM 4594 O O . HIS B 1 240 ? -15.672 9.516 -5.441 1 96.38 240 HIS B O 1
ATOM 4600 N N . TYR B 1 241 ? -14.094 10.156 -3.957 1 95.38 241 TYR B N 1
ATOM 4601 C CA . TYR B 1 241 ? -13.531 11.164 -4.855 1 95.38 241 TYR B CA 1
ATOM 4602 C C . TYR B 1 241 ? -12.25 10.656 -5.5 1 95.38 241 TYR B C 1
ATOM 4604 O O . TYR B 1 241 ? -11.688 11.32 -6.375 1 95.38 241 TYR B O 1
ATOM 4612 N N . GLY B 1 242 ? -11.758 9.508 -5.062 1 94.38 242 GLY B N 1
ATOM 4613 C CA . GLY B 1 242 ? -10.438 9.078 -5.492 1 94.38 242 GLY B CA 1
ATOM 4614 C C . GLY B 1 242 ? -9.305 9.797 -4.773 1 94.38 242 GLY B C 1
ATOM 4615 O O . GLY B 1 242 ? -9.547 10.531 -3.811 1 94.38 242 GLY B O 1
ATOM 4616 N N . PHE B 1 243 ? -8.102 9.508 -5.156 1 97.69 243 PHE B N 1
ATOM 4617 C CA . PHE B 1 243 ? -6.93 10.078 -4.504 1 97.69 243 PHE B CA 1
ATOM 4618 C C . PHE B 1 243 ? -6.027 10.773 -5.52 1 97.69 243 PHE B C 1
ATOM 4620 O O . PHE B 1 243 ? -5.988 10.383 -6.688 1 97.69 243 PHE B O 1
ATOM 4627 N N . PRO B 1 244 ? -5.305 11.805 -5.102 1 96.12 244 PRO B N 1
ATOM 4628 C CA . PRO B 1 244 ? -4.359 12.43 -6.027 1 96.12 244 PRO B CA 1
ATOM 4629 C C . PRO B 1 244 ? -3.27 11.461 -6.492 1 96.12 244 PRO B C 1
ATOM 4631 O O . PRO B 1 244 ? -2.783 10.648 -5.707 1 96.12 244 PRO B O 1
ATOM 4634 N N . ASP B 1 245 ? -2.871 11.57 -7.723 1 94.38 245 ASP B N 1
ATOM 4635 C CA . ASP B 1 245 ? -1.909 10.617 -8.273 1 94.38 245 ASP B CA 1
ATOM 4636 C C . ASP B 1 245 ? -0.522 11.25 -8.391 1 94.38 245 ASP B C 1
ATOM 4638 O O . ASP B 1 245 ? 0.403 10.633 -8.922 1 94.38 245 ASP B O 1
ATOM 4642 N N . THR B 1 246 ? -0.375 12.516 -7.863 1 97.94 246 THR B N 1
ATOM 4643 C CA . THR B 1 246 ? 0.911 13.195 -7.973 1 97.94 246 THR B CA 1
ATOM 4644 C C . THR B 1 246 ? 1.476 13.516 -6.59 1 97.94 246 THR B C 1
ATOM 4646 O O . THR B 1 246 ? 2.213 14.484 -6.426 1 97.94 246 THR B O 1
ATOM 4649 N N . VAL B 1 247 ? 1.057 12.781 -5.602 1 98.69 247 VAL B N 1
ATOM 4650 C CA . VAL B 1 247 ? 1.469 13.062 -4.23 1 98.69 247 VAL B CA 1
ATOM 4651 C C . VAL B 1 247 ? 2.986 12.945 -4.113 1 98.69 247 VAL B C 1
ATOM 4653 O O . VAL B 1 247 ? 3.646 13.859 -3.609 1 98.69 247 VAL B O 1
ATOM 4656 N N . LEU B 1 248 ? 3.557 11.867 -4.602 1 98.31 248 LEU B N 1
ATOM 4657 C CA . LEU B 1 248 ? 5 11.672 -4.496 1 98.31 248 LEU B CA 1
ATOM 4658 C C . LEU B 1 248 ? 5.754 12.789 -5.203 1 98.31 248 LEU B C 1
ATOM 4660 O O . LEU B 1 248 ? 6.723 13.328 -4.664 1 98.31 248 LEU B O 1
ATOM 4664 N N . GLU B 1 249 ? 5.293 13.156 -6.367 1 98.19 249 GLU B N 1
ATOM 4665 C CA . GLU B 1 249 ? 5.926 14.234 -7.125 1 98.19 249 GLU B CA 1
ATOM 4666 C C . GLU B 1 249 ? 5.883 15.555 -6.355 1 98.19 249 GLU B C 1
ATOM 4668 O O . GLU B 1 249 ? 6.867 16.297 -6.328 1 98.19 249 GLU B O 1
ATOM 4673 N N . ASN B 1 250 ? 4.727 15.789 -5.754 1 98.81 250 ASN B N 1
ATOM 4674 C CA . ASN B 1 250 ? 4.574 17.031 -4.996 1 98.81 250 ASN B CA 1
ATOM 4675 C C . ASN B 1 250 ? 5.488 17.047 -3.771 1 98.81 250 ASN B C 1
ATOM 4677 O O . ASN B 1 250 ? 6.18 18.047 -3.529 1 98.81 250 ASN B O 1
ATOM 4681 N N . VAL B 1 251 ? 5.52 15.961 -3.061 1 98.88 251 VAL B N 1
ATOM 4682 C CA . VAL B 1 251 ? 6.371 15.891 -1.877 1 98.88 251 VAL B CA 1
ATOM 4683 C C . VAL B 1 251 ? 7.836 16.047 -2.285 1 98.88 251 VAL B C 1
ATOM 4685 O O . VAL B 1 251 ? 8.594 16.766 -1.641 1 98.88 251 VAL B O 1
ATOM 4688 N N . ARG B 1 252 ? 8.227 15.5 -3.398 1 98.38 252 ARG B N 1
ATOM 4689 C CA . ARG B 1 252 ? 9.602 15.539 -3.885 1 98.38 252 ARG B CA 1
ATOM 4690 C C . ARG B 1 252 ? 10.016 16.969 -4.23 1 98.38 252 ARG B C 1
ATOM 4692 O O . ARG B 1 252 ? 11.148 17.375 -3.963 1 98.38 252 ARG B O 1
ATOM 4699 N N . ARG B 1 253 ? 9.109 17.656 -4.871 1 98.31 253 ARG B N 1
ATOM 4700 C CA . ARG B 1 253 ? 9.555 18.984 -5.289 1 98.31 253 ARG B CA 1
ATOM 4701 C C . ARG B 1 253 ? 9.781 19.891 -4.082 1 98.31 253 ARG B C 1
ATOM 4703 O O . ARG B 1 253 ? 10.688 20.719 -4.09 1 98.31 253 ARG B O 1
ATOM 4710 N N . PHE B 1 254 ? 9.008 19.734 -3.01 1 98.81 254 PHE B N 1
ATOM 4711 C CA . PHE B 1 254 ? 9.258 20.5 -1.794 1 98.81 254 PHE B CA 1
ATOM 4712 C C . PHE B 1 254 ? 10.516 20 -1.095 1 98.81 254 PHE B C 1
ATOM 4714 O O . PHE B 1 254 ? 11.289 20.781 -0.552 1 98.81 254 PHE B O 1
ATOM 4721 N N . ASP B 1 255 ? 10.695 18.719 -1.14 1 98.31 255 ASP B N 1
ATOM 4722 C CA . ASP B 1 255 ? 11.906 18.125 -0.581 1 98.31 255 ASP B CA 1
ATOM 4723 C C . ASP B 1 255 ? 13.156 18.656 -1.273 1 98.31 255 ASP B C 1
ATOM 4725 O O . ASP B 1 255 ? 14.148 18.969 -0.616 1 98.31 255 ASP B O 1
ATOM 4729 N N . LYS B 1 256 ? 13.102 18.844 -2.521 1 97.69 256 LYS B N 1
ATOM 4730 C CA . LYS B 1 256 ? 14.219 19.328 -3.326 1 97.69 256 LYS B CA 1
ATOM 4731 C C . LYS B 1 256 ? 14.562 20.766 -2.984 1 97.69 256 LYS B C 1
ATOM 4733 O O . LYS B 1 256 ? 15.695 21.219 -3.207 1 97.69 256 LYS B O 1
ATOM 4738 N N . LEU B 1 257 ? 13.586 21.484 -2.391 1 97.62 257 LEU B N 1
ATOM 4739 C CA . LEU B 1 257 ? 13.836 22.844 -1.941 1 97.62 257 LEU B CA 1
ATOM 4740 C C . LEU B 1 257 ? 14.594 22.859 -0.617 1 97.62 257 LEU B C 1
ATOM 4742 O O . LEU B 1 257 ? 14.953 23.922 -0.109 1 97.62 257 LEU B O 1
ATOM 4746 N N . GLY B 1 258 ? 14.734 21.656 -0.053 1 97.12 258 GLY B N 1
ATOM 4747 C CA . GLY B 1 258 ? 15.414 21.562 1.227 1 97.12 258 GLY B CA 1
ATOM 4748 C C . GLY B 1 258 ? 14.484 21.703 2.414 1 97.12 258 GLY B C 1
ATOM 4749 O O . GLY B 1 258 ? 14.93 21.891 3.545 1 97.12 258 GLY B O 1
ATOM 4750 N N . LEU B 1 259 ? 13.211 21.578 2.158 1 98.62 259 LEU B N 1
ATOM 4751 C CA . LEU B 1 259 ? 12.234 21.641 3.236 1 98.62 259 LEU B CA 1
ATOM 4752 C C . LEU B 1 259 ? 12.016 20.266 3.861 1 98.62 259 LEU B C 1
ATOM 4754 O O . LEU B 1 259 ? 12.078 19.25 3.17 1 98.62 259 LEU B O 1
ATOM 4758 N N . LYS B 1 260 ? 11.75 20.281 5.156 1 98.88 260 LYS B N 1
ATOM 4759 C CA . LYS B 1 260 ? 11.07 19.125 5.734 1 98.88 260 LYS B CA 1
ATOM 4760 C C . LYS B 1 260 ? 9.617 19.062 5.273 1 98.88 260 LYS B C 1
ATOM 4762 O O . LYS B 1 260 ? 8.961 20.094 5.109 1 98.88 260 LYS B O 1
ATOM 4767 N N . THR B 1 261 ? 9.18 17.875 4.984 1 98.88 261 THR B N 1
ATOM 4768 C CA . THR B 1 261 ? 7.773 17.672 4.672 1 98.88 261 THR B CA 1
ATOM 4769 C C . THR B 1 261 ? 7.109 16.797 5.727 1 98.88 261 THR B C 1
ATOM 4771 O O . THR B 1 261 ? 7.793 16.125 6.508 1 98.88 261 THR B O 1
ATOM 4774 N N . ALA B 1 262 ? 5.801 16.906 5.832 1 98.94 262 ALA B N 1
ATOM 4775 C CA . ALA B 1 262 ? 5.031 16.125 6.793 1 98.94 262 ALA B CA 1
ATOM 4776 C C . ALA B 1 262 ? 3.582 15.969 6.34 1 98.94 262 ALA B C 1
ATOM 4778 O O . ALA B 1 262 ? 2.988 16.906 5.809 1 98.94 262 ALA B O 1
ATOM 4779 N N . PHE B 1 263 ? 3.109 14.773 6.426 1 98.94 263 PHE B N 1
ATOM 4780 C CA . PHE B 1 263 ? 1.659 14.625 6.461 1 98.94 263 PHE B CA 1
ATOM 4781 C C . PHE B 1 263 ? 1.125 14.859 7.871 1 98.94 263 PHE B C 1
ATOM 4783 O O . PHE B 1 263 ? 1.238 13.992 8.734 1 98.94 263 PHE B O 1
ATOM 4790 N N . THR B 1 264 ? 0.497 16.016 8.055 1 98.94 264 THR B N 1
ATOM 4791 C CA . THR B 1 264 ? 0.224 16.531 9.398 1 98.94 264 THR B CA 1
ATOM 4792 C C . THR B 1 264 ? -1.148 16.078 9.875 1 98.94 264 THR B C 1
ATOM 4794 O O . THR B 1 264 ? -1.414 16.047 11.086 1 98.94 264 THR B O 1
ATOM 4797 N N . GLU B 1 265 ? -2.01 15.836 8.93 1 98.88 265 GLU B N 1
ATOM 4798 C CA . GLU B 1 265 ? -3.352 15.32 9.188 1 98.88 265 GLU B CA 1
ATOM 4799 C C . GLU B 1 265 ? -3.781 14.336 8.109 1 98.88 265 GLU B C 1
ATOM 4801 O O . GLU B 1 265 ? -3.934 14.711 6.945 1 98.88 265 GLU B O 1
ATOM 4806 N N . VAL B 1 266 ? -4.023 13.086 8.531 1 98.94 266 VAL B N 1
ATOM 4807 C CA . VAL B 1 266 ? -4.453 12.117 7.523 1 98.94 266 VAL B CA 1
ATOM 4808 C C . VAL B 1 266 ? -5.695 11.383 8.016 1 98.94 266 VAL B C 1
ATOM 4810 O O . VAL B 1 266 ? -5.695 10.812 9.109 1 98.94 266 VAL B O 1
ATOM 4813 N N . ASP B 1 267 ? -6.746 11.461 7.379 1 98.94 267 ASP B N 1
ATOM 4814 C CA . ASP B 1 267 ? -7.934 10.617 7.516 1 98.94 267 ASP B CA 1
ATOM 4815 C C . ASP B 1 267 ? -8.562 10.336 6.152 1 98.94 267 ASP B C 1
ATOM 4817 O O . ASP B 1 267 ? -8.398 11.117 5.215 1 98.94 267 ASP B O 1
ATOM 4821 N N . VAL B 1 268 ? -9.117 9.234 5.992 1 98.94 268 VAL B N 1
ATOM 4822 C CA . VAL B 1 268 ? -9.742 8.805 4.746 1 98.94 268 VAL B CA 1
ATOM 4823 C C . VAL B 1 268 ? -11.188 8.398 5.012 1 98.94 268 VAL B C 1
ATOM 4825 O O . VAL B 1 268 ? -11.453 7.293 5.496 1 98.94 268 VAL B O 1
ATOM 4828 N N . ARG B 1 269 ? -12.102 9.242 4.637 1 98.94 269 ARG B N 1
ATOM 4829 C CA . ARG B 1 269 ? -13.508 9.016 4.957 1 98.94 269 ARG B CA 1
ATOM 4830 C C . ARG B 1 269 ? -14.227 8.305 3.812 1 98.94 269 ARG B C 1
ATOM 4832 O O . ARG B 1 269 ? -13.68 8.188 2.713 1 98.94 269 ARG B O 1
ATOM 4839 N N . MET B 1 270 ? -15.375 7.809 4.109 1 98.81 270 MET B N 1
ATOM 4840 C CA . MET B 1 270 ? -16.203 7.141 3.111 1 98.81 270 MET B CA 1
ATOM 4841 C C . MET B 1 270 ? -17.688 7.422 3.361 1 98.81 270 MET B C 1
ATOM 4843 O O . MET B 1 270 ? -18.062 7.801 4.469 1 98.81 270 MET B O 1
ATOM 4847 N N . GLN B 1 271 ? -18.484 7.305 2.279 1 98.44 271 GLN B N 1
ATOM 4848 C CA . GLN B 1 271 ? -19.938 7.277 2.443 1 98.44 271 GLN B CA 1
ATOM 4849 C C . GLN B 1 271 ? -20.391 6.004 3.156 1 98.44 271 GLN B C 1
ATOM 4851 O O . GLN B 1 271 ? -19.984 4.902 2.791 1 98.44 271 GLN B O 1
ATOM 4856 N N . LEU B 1 272 ? -21.203 6.125 4.184 1 98.19 272 LEU B N 1
ATOM 4857 C CA . LEU B 1 272 ? -21.672 4.977 4.961 1 98.19 272 LEU B CA 1
ATOM 4858 C C . LEU B 1 272 ? -22.891 4.34 4.305 1 98.19 272 LEU B C 1
ATOM 4860 O O . LEU B 1 272 ? -23.656 5.016 3.607 1 98.19 272 LEU B O 1
ATOM 4864 N N . PRO B 1 273 ? -23.188 3.109 4.441 1 98.12 273 PRO B N 1
ATOM 4865 C CA . PRO B 1 273 ? -22.422 2.193 5.281 1 98.12 273 PRO B CA 1
ATOM 4866 C C . PRO B 1 273 ? -21.094 1.766 4.637 1 98.12 273 PRO B C 1
ATOM 4868 O O . PRO B 1 273 ? -20.906 1.965 3.434 1 98.12 273 PRO B O 1
ATOM 4871 N N . THR B 1 274 ? -20.219 1.194 5.457 1 97.56 274 THR B N 1
ATOM 4872 C CA . THR B 1 274 ? -18.969 0.62 4.961 1 97.56 274 THR B CA 1
ATOM 4873 C C . THR B 1 274 ? -19.25 -0.597 4.082 1 97.56 274 THR B C 1
ATOM 4875 O O . THR B 1 274 ? -20.328 -1.195 4.164 1 97.56 274 THR B O 1
ATOM 4878 N N . ASP B 1 275 ? -18.297 -0.92 3.195 1 97.19 275 ASP B N 1
ATOM 4879 C CA . ASP B 1 275 ? -18.266 -2.186 2.467 1 97.19 275 ASP B CA 1
ATOM 4880 C C . ASP B 1 275 ? -16.828 -2.605 2.158 1 97.19 275 ASP B C 1
ATOM 4882 O O . ASP B 1 275 ? -15.883 -1.886 2.482 1 97.19 275 ASP B O 1
ATOM 4886 N N . SER B 1 276 ? -16.672 -3.727 1.562 1 96.19 276 SER B N 1
ATOM 4887 C CA . SER B 1 276 ? -15.352 -4.32 1.365 1 96.19 276 SER B CA 1
ATOM 4888 C C . SER B 1 276 ? -14.477 -3.443 0.469 1 96.19 276 SER B C 1
ATOM 4890 O O . SER B 1 276 ? -13.297 -3.236 0.754 1 96.19 276 SER B O 1
ATOM 4892 N N . ALA B 1 277 ? -15.078 -2.922 -0.562 1 97.81 277 ALA B N 1
ATOM 4893 C CA . ALA B 1 277 ? -14.312 -2.086 -1.485 1 97.81 277 ALA B CA 1
ATOM 4894 C C . ALA B 1 277 ? -13.844 -0.806 -0.802 1 97.81 277 ALA B C 1
ATOM 4896 O O . ALA B 1 277 ? -12.672 -0.424 -0.922 1 97.81 277 ALA B O 1
ATOM 4897 N N . LYS B 1 278 ? -14.742 -0.155 -0.032 1 98.5 278 LYS B N 1
ATOM 4898 C CA . LYS B 1 278 ? -14.43 1.12 0.608 1 98.5 278 LYS B CA 1
ATOM 4899 C C . LYS B 1 278 ? -13.352 0.951 1.673 1 98.5 278 LYS B C 1
ATOM 4901 O O . LYS B 1 278 ? -12.438 1.778 1.78 1 98.5 278 LYS B O 1
ATOM 4906 N N . VAL B 1 279 ? -13.453 -0.132 2.393 1 98.44 279 VAL B N 1
ATOM 4907 C CA . VAL B 1 279 ? -12.508 -0.377 3.477 1 98.44 279 VAL B CA 1
ATOM 4908 C C . VAL B 1 279 ? -11.117 -0.608 2.902 1 98.44 279 VAL B C 1
ATOM 4910 O O . VAL B 1 279 ? -10.125 -0.123 3.451 1 98.44 279 VAL B O 1
ATOM 4913 N N . GLN B 1 280 ? -11.031 -1.29 1.803 1 98.62 280 GLN B N 1
ATOM 4914 C CA . GLN B 1 280 ? -9.742 -1.521 1.158 1 98.62 280 GLN B CA 1
ATOM 4915 C C . GLN B 1 280 ? -9.227 -0.254 0.483 1 98.62 280 GLN B C 1
ATOM 4917 O O . GLN B 1 280 ? -8.023 0.022 0.499 1 98.62 280 GLN B O 1
ATOM 4922 N N . ALA B 1 281 ? -10.156 0.49 -0.11 1 98.81 281 ALA B N 1
ATOM 4923 C CA . ALA B 1 281 ? -9.781 1.782 -0.677 1 98.81 281 ALA B CA 1
ATOM 4924 C C . ALA B 1 281 ? -9.195 2.701 0.393 1 98.81 281 ALA B C 1
ATOM 4926 O O . ALA B 1 281 ? -8.219 3.408 0.146 1 98.81 281 ALA B O 1
ATOM 4927 N N . GLN B 1 282 ? -9.797 2.672 1.558 1 98.88 282 GLN B N 1
ATOM 4928 C CA . GLN B 1 282 ? -9.297 3.467 2.672 1 98.88 282 GLN B CA 1
ATOM 4929 C C . GLN B 1 282 ? -7.855 3.084 3.012 1 98.88 282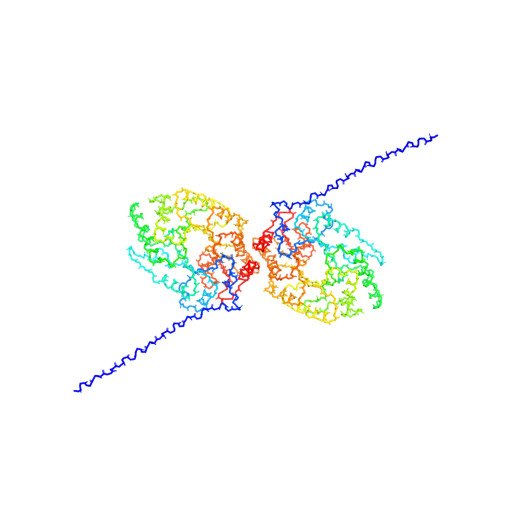 GLN B C 1
ATOM 4931 O O . GLN B 1 282 ? -7.008 3.955 3.219 1 98.88 282 GLN B O 1
ATOM 4936 N N . ALA B 1 283 ? -7.586 1.793 3.066 1 98.88 283 ALA B N 1
ATOM 4937 C CA . ALA B 1 283 ? -6.227 1.325 3.336 1 98.88 283 ALA B CA 1
ATOM 4938 C C . ALA B 1 283 ? -5.242 1.879 2.311 1 98.88 283 ALA B C 1
ATOM 4940 O O . ALA B 1 283 ? -4.145 2.312 2.666 1 98.88 283 ALA B O 1
ATOM 4941 N N . GLU B 1 284 ? -5.688 1.92 1.072 1 98.88 284 GLU B N 1
ATOM 4942 C CA . GLU B 1 284 ? -4.836 2.473 0.021 1 98.88 284 GLU B CA 1
ATOM 4943 C C . GLU B 1 284 ? -4.625 3.971 0.214 1 98.88 284 GLU B C 1
ATOM 4945 O O . GLU B 1 284 ? -3.531 4.484 -0.033 1 98.88 284 GLU B O 1
ATOM 4950 N N . GLY B 1 285 ? -5.664 4.676 0.596 1 98.88 285 GLY B N 1
ATOM 4951 C CA . GLY B 1 285 ? -5.516 6.094 0.865 1 98.88 285 GLY B CA 1
ATOM 4952 C C . GLY B 1 285 ? -4.449 6.395 1.905 1 98.88 285 GLY B C 1
ATOM 4953 O O . GLY B 1 285 ? -3.561 7.215 1.672 1 98.88 285 GLY B O 1
ATOM 4954 N N . PHE B 1 286 ? -4.516 5.68 3.033 1 98.94 286 PHE B N 1
ATOM 4955 C CA . PHE B 1 286 ? -3.496 5.816 4.062 1 98.94 286 PHE B CA 1
ATOM 4956 C C . PHE B 1 286 ? -2.129 5.406 3.529 1 98.94 286 PHE B C 1
ATOM 4958 O O . PHE B 1 286 ? -1.139 6.109 3.734 1 98.94 286 PHE B O 1
ATOM 4965 N N . GLY B 1 287 ? -2.096 4.336 2.822 1 98.88 287 GLY B N 1
ATOM 4966 C CA . GLY B 1 287 ? -0.845 3.779 2.33 1 98.88 287 GLY B CA 1
ATOM 4967 C C . GLY B 1 287 ? -0.161 4.664 1.306 1 98.88 287 GLY B C 1
ATOM 4968 O O . GLY B 1 287 ? 1.064 4.797 1.311 1 98.88 287 GLY B O 1
ATOM 4969 N N . SER B 1 288 ? -0.954 5.266 0.389 1 98.75 288 SER B N 1
ATOM 4970 C CA . SER B 1 288 ? -0.383 6.074 -0.683 1 98.75 288 SER B CA 1
ATOM 4971 C C . SER B 1 288 ? 0.325 7.305 -0.128 1 98.75 288 SER B C 1
ATOM 4973 O O . SER B 1 288 ? 1.411 7.664 -0.589 1 98.75 288 SER B O 1
ATOM 4975 N N . LEU B 1 289 ? -0.23 7.906 0.886 1 98.94 289 LEU B N 1
ATOM 4976 C CA . LEU B 1 289 ? 0.402 9.07 1.498 1 98.94 289 LEU B CA 1
ATOM 4977 C C . LEU B 1 289 ? 1.646 8.664 2.279 1 98.94 289 LEU B C 1
ATOM 4979 O O . LEU B 1 289 ? 2.664 9.359 2.238 1 98.94 289 LEU B O 1
ATOM 4983 N N . LEU B 1 290 ? 1.584 7.523 2.955 1 98.94 290 LEU B N 1
ATOM 4984 C CA . LEU B 1 290 ? 2.744 7.078 3.719 1 98.94 290 LEU B CA 1
ATOM 4985 C C . LEU B 1 290 ? 3.895 6.703 2.791 1 98.94 290 LEU B C 1
ATOM 4987 O O . LEU B 1 290 ? 5.055 7.023 3.072 1 98.94 290 LEU B O 1
ATOM 4991 N N . ARG B 1 291 ? 3.588 6.059 1.671 1 98.62 291 ARG B N 1
ATOM 4992 C CA . ARG B 1 291 ? 4.648 5.723 0.725 1 98.62 291 ARG B CA 1
ATOM 4993 C C . ARG B 1 291 ? 5.34 6.977 0.206 1 98.62 291 ARG B C 1
ATOM 4995 O O . ARG B 1 291 ? 6.57 7.027 0.128 1 98.62 291 ARG B O 1
ATOM 5002 N N . ALA B 1 292 ? 4.551 7.984 -0.102 1 98.69 292 ALA B N 1
ATOM 5003 C CA . ALA B 1 292 ? 5.137 9.234 -0.578 1 98.69 292 ALA B CA 1
ATOM 5004 C C . ALA B 1 292 ? 6.062 9.844 0.471 1 98.69 292 ALA B C 1
ATOM 5006 O O . ALA B 1 292 ? 7.141 10.344 0.142 1 98.69 292 ALA B O 1
ATOM 5007 N N . CYS B 1 293 ? 5.613 9.766 1.725 1 98.69 293 CYS B N 1
ATOM 5008 C CA . CYS B 1 293 ? 6.41 10.289 2.83 1 98.69 293 CYS B CA 1
ATOM 5009 C C . CYS B 1 293 ? 7.723 9.523 2.959 1 98.69 293 CYS B C 1
ATOM 5011 O O . CYS B 1 293 ? 8.789 10.133 3.059 1 98.69 293 CYS B O 1
ATOM 5013 N N . LEU B 1 294 ? 7.691 8.219 2.857 1 98.5 294 LEU B N 1
ATOM 5014 C CA . LEU B 1 294 ? 8.836 7.359 3.119 1 98.5 294 LEU B CA 1
ATOM 5015 C C . LEU B 1 294 ? 9.812 7.379 1.946 1 98.5 294 LEU B C 1
ATOM 5017 O O . LEU B 1 294 ? 10.984 7.043 2.104 1 98.5 294 LEU B O 1
ATOM 5021 N N . LEU B 1 295 ? 9.352 7.793 0.793 1 97.69 295 LEU B N 1
ATOM 5022 C CA . LEU B 1 295 ? 10.18 7.715 -0.406 1 97.69 295 LEU B CA 1
ATOM 5023 C C . LEU B 1 295 ? 11.016 8.984 -0.577 1 97.69 295 LEU B C 1
ATOM 5025 O O . LEU B 1 295 ? 11.875 9.047 -1.456 1 97.69 295 LEU B O 1
ATOM 5029 N N . VAL B 1 296 ? 10.766 10 0.276 1 97.31 296 VAL B N 1
ATOM 5030 C CA . VAL B 1 296 ? 11.586 11.203 0.189 1 97.31 296 VAL B CA 1
ATOM 5031 C C . VAL B 1 296 ? 12.469 11.32 1.431 1 97.31 296 VAL B C 1
ATOM 5033 O O . VAL B 1 296 ? 12.141 10.766 2.484 1 97.31 296 VAL B O 1
ATOM 5036 N N . LYS B 1 297 ? 13.492 12.039 1.354 1 95.69 297 LYS B N 1
ATOM 5037 C CA . LYS B 1 297 ? 14.547 12.062 2.361 1 95.69 297 LYS B CA 1
ATOM 5038 C C . LYS B 1 297 ? 14.117 12.852 3.594 1 95.69 297 LYS B C 1
ATOM 5040 O O . LYS B 1 297 ? 14.438 12.477 4.723 1 95.69 297 LYS B O 1
ATOM 5045 N N . HIS B 1 298 ? 13.328 13.922 3.453 1 98.12 298 HIS B N 1
ATOM 5046 C CA . HIS B 1 298 ? 13.148 14.844 4.57 1 98.12 298 HIS B CA 1
ATOM 5047 C C . HIS B 1 298 ? 11.688 14.906 5.004 1 98.12 298 HIS B C 1
ATOM 5049 O O . HIS B 1 298 ? 11.25 15.914 5.562 1 98.12 298 HIS B O 1
ATOM 5055 N N . CYS B 1 299 ? 10.875 13.891 4.676 1 98.56 299 CYS B N 1
ATOM 5056 C CA . CYS B 1 299 ? 9.578 13.781 5.336 1 98.56 299 CYS B CA 1
ATOM 5057 C C . CYS B 1 299 ? 9.742 13.289 6.773 1 98.56 299 CYS B C 1
ATOM 5059 O O . CYS B 1 299 ? 10.258 12.203 7.012 1 98.56 299 CYS B O 1
ATOM 5061 N N . VAL B 1 300 ? 9.227 14.023 7.738 1 98.69 300 VAL B N 1
ATOM 5062 C CA . VAL B 1 300 ? 9.711 13.789 9.094 1 98.69 300 VAL B CA 1
ATOM 5063 C C . VAL B 1 300 ? 8.594 13.188 9.945 1 98.69 300 VAL B C 1
ATOM 5065 O O . VAL B 1 300 ? 8.844 12.656 11.023 1 98.69 300 VAL B O 1
ATOM 5068 N N . SER B 1 301 ? 7.352 13.312 9.43 1 98.81 301 SER B N 1
ATOM 5069 C CA . SER B 1 301 ? 6.273 12.766 10.242 1 98.81 301 SER B CA 1
ATOM 5070 C C . SER B 1 301 ? 5.047 12.445 9.398 1 98.81 301 SER B C 1
ATOM 5072 O O . SER B 1 301 ? 4.879 13 8.305 1 98.81 301 SER B O 1
ATOM 5074 N N . TYR B 1 302 ? 4.332 11.516 9.828 1 98.94 302 TYR B N 1
ATOM 5075 C CA . TYR B 1 302 ? 3.037 11.07 9.328 1 98.94 302 TYR B CA 1
ATOM 5076 C C . TYR B 1 302 ? 2.018 10.984 10.453 1 98.94 302 TYR B C 1
ATOM 5078 O O . TYR B 1 302 ? 2.123 10.117 11.328 1 98.94 302 TYR B O 1
ATOM 5086 N N . THR B 1 303 ? 0.962 11.875 10.43 1 98.94 303 THR B N 1
ATOM 5087 C CA . THR B 1 303 ? 0.034 11.992 11.547 1 98.94 303 THR B CA 1
ATOM 5088 C C . THR B 1 303 ? -1.39 11.664 11.109 1 98.94 303 THR B C 1
ATOM 5090 O O . THR B 1 303 ? -1.95 12.352 10.25 1 98.94 303 THR B O 1
ATOM 5093 N N . VAL B 1 304 ? -1.972 10.625 11.711 1 98.94 304 VAL B N 1
ATOM 5094 C CA . VAL B 1 304 ? -3.389 10.367 11.477 1 98.94 304 VAL B CA 1
ATOM 5095 C C . VAL B 1 304 ? -4.234 11.328 12.297 1 98.94 304 VAL B C 1
ATOM 5097 O O . VAL B 1 304 ? -3.906 11.633 13.445 1 98.94 304 VAL B O 1
ATOM 5100 N N . TRP B 1 305 ? -5.281 11.883 11.688 1 98.88 305 TRP B N 1
ATOM 5101 C CA . TRP B 1 305 ? -6.141 12.82 12.398 1 98.88 305 TRP B CA 1
ATOM 5102 C C . TRP B 1 305 ? -7.223 12.078 13.18 1 98.88 305 TRP B C 1
ATOM 5104 O O . TRP B 1 305 ? -8.391 12.102 12.805 1 98.88 305 TRP B O 1
ATOM 5114 N N . GLY B 1 306 ? -6.762 11.477 14.273 1 98.5 306 GLY B N 1
ATOM 5115 C CA . GLY B 1 306 ? -7.527 10.508 15.047 1 98.5 306 GLY B CA 1
ATOM 5116 C C . GLY B 1 306 ? -7.285 9.078 14.617 1 98.5 306 GLY B C 1
ATOM 5117 O O . GLY B 1 306 ? -7.238 8.781 13.414 1 98.5 306 GLY B O 1
ATOM 5118 N N . PHE B 1 307 ? -7.152 8.117 15.625 1 98.75 307 PHE B N 1
ATOM 5119 C CA . PHE B 1 307 ? -6.785 6.754 15.242 1 98.75 307 PHE B CA 1
ATOM 5120 C C . PHE B 1 307 ? -7.969 5.809 15.398 1 98.75 307 PHE B C 1
ATOM 5122 O O . PHE B 1 307 ? -7.91 4.656 14.969 1 98.75 307 PHE B O 1
ATOM 5129 N N . THR B 1 308 ? -9.062 6.332 15.992 1 98.88 308 THR B N 1
ATOM 5130 C CA . THR B 1 308 ? -10.273 5.527 16.172 1 98.88 308 THR B CA 1
ATOM 5131 C C . THR B 1 308 ? -11.508 6.305 15.727 1 98.88 308 THR B C 1
ATOM 5133 O O . THR B 1 308 ? -11.594 7.516 15.938 1 98.88 308 THR B O 1
ATOM 5136 N N . ASP B 1 309 ? -12.461 5.594 15.188 1 98.88 309 ASP B N 1
ATOM 5137 C CA . ASP B 1 309 ? -13.703 6.195 14.719 1 98.88 309 ASP B CA 1
ATOM 5138 C C . ASP B 1 309 ? -14.516 6.75 15.883 1 98.88 309 ASP B C 1
ATOM 5140 O O . ASP B 1 309 ? -15.406 7.582 15.688 1 98.88 309 ASP B O 1
ATOM 5144 N N . LYS B 1 310 ? -14.234 6.316 17.062 1 98.75 310 LYS B N 1
ATOM 5145 C CA . LYS B 1 310 ? -15.016 6.688 18.234 1 98.75 310 LYS B CA 1
ATOM 5146 C C . LYS B 1 310 ? -15 8.195 18.453 1 98.75 310 LYS B C 1
ATOM 5148 O O . LYS B 1 310 ? -15.992 8.773 18.906 1 98.75 310 LYS B O 1
ATOM 5153 N N . TYR B 1 311 ? -13.891 8.82 18.047 1 98.56 311 TYR B N 1
ATOM 5154 C CA . TYR B 1 311 ? -13.734 10.242 18.359 1 98.56 311 TYR B CA 1
ATOM 5155 C C . TYR B 1 311 ? -13.391 11.039 17.094 1 98.56 311 TYR B C 1
ATOM 5157 O O . TYR B 1 311 ? -12.812 12.125 17.188 1 98.56 311 TYR B O 1
ATOM 5165 N N . SER B 1 312 ? -13.672 10.445 15.961 1 98.69 312 SER B N 1
ATOM 5166 C CA . SER B 1 312 ? -13.391 11.109 14.688 1 98.69 312 SER B CA 1
ATOM 5167 C C . SER B 1 312 ? -14.258 12.352 14.516 1 98.69 312 SER B C 1
ATOM 5169 O O . SER B 1 312 ? -15.445 12.344 14.844 1 98.69 312 SER B O 1
ATOM 5171 N N . TRP B 1 313 ? -13.695 13.312 13.914 1 98.19 313 TRP B N 1
ATOM 5172 C CA . TRP B 1 313 ? -14.406 14.555 13.641 1 98.19 313 TRP B CA 1
ATOM 5173 C C . TRP B 1 313 ? -15.305 14.422 12.422 1 98.19 313 TRP B C 1
ATOM 5175 O O . TRP B 1 313 ? -16.203 15.234 12.211 1 98.19 313 TRP B O 1
ATOM 5185 N N . VAL B 1 314 ? -15.195 13.453 11.641 1 98.62 314 VAL B N 1
ATOM 5186 C CA . VAL B 1 314 ? -15.719 13.336 10.281 1 98.62 314 VAL B CA 1
ATOM 5187 C C . VAL B 1 314 ? -17.25 13.281 10.328 1 98.62 314 VAL B C 1
ATOM 5189 O O . VAL B 1 314 ? -17.922 14.023 9.609 1 98.62 314 VAL B O 1
ATOM 5192 N N . PRO B 1 315 ? -17.844 12.477 11.203 1 98.12 315 PRO B N 1
ATOM 5193 C CA . PRO B 1 315 ? -19.312 12.43 11.188 1 98.12 315 PRO B CA 1
ATOM 5194 C C . PRO B 1 315 ? -19.953 13.766 11.57 1 98.12 315 PRO B C 1
ATOM 5196 O O . PRO B 1 315 ? -21.078 14.047 11.172 1 98.12 315 PRO B O 1
ATOM 5199 N N . GLY B 1 316 ? -19.266 14.602 12.359 1 97.69 316 GLY B N 1
ATOM 5200 C CA . GLY B 1 316 ? -19.797 15.891 12.781 1 97.69 316 GLY B CA 1
ATOM 5201 C C . GLY B 1 316 ? -19.75 16.938 11.68 1 97.69 316 GLY B C 1
ATOM 5202 O O . GLY B 1 316 ? -20.469 17.938 11.742 1 97.69 316 GLY B O 1
ATOM 5203 N N . VAL B 1 317 ? -18.938 16.703 10.664 1 97.5 317 VAL B N 1
ATOM 5204 C CA . VAL B 1 317 ? -18.719 17.719 9.633 1 97.5 317 VAL B CA 1
ATOM 5205 C C . VAL B 1 317 ? -19.328 17.25 8.312 1 97.5 317 VAL B C 1
ATOM 5207 O O . VAL B 1 317 ? -19.875 18.047 7.551 1 97.5 317 VAL B O 1
ATOM 5210 N N . PHE B 1 318 ? -19.25 15.945 8.031 1 98.19 318 PHE B N 1
ATOM 5211 C CA . PHE B 1 318 ? -19.719 15.383 6.77 1 98.19 318 PHE B CA 1
ATOM 5212 C C . PHE B 1 318 ? -20.922 14.461 6.992 1 98.19 318 PHE B C 1
ATOM 5214 O O . PHE B 1 318 ? -20.75 13.305 7.363 1 98.19 318 PHE B O 1
ATOM 5221 N N . GLU B 1 319 ? -22.031 14.945 6.66 1 98 319 GLU B N 1
ATOM 5222 C CA . GLU B 1 319 ? -23.25 14.164 6.859 1 98 319 GLU B CA 1
ATOM 5223 C C . GLU B 1 319 ? -23.203 12.859 6.074 1 98 319 GLU B C 1
ATOM 5225 O O . GLU B 1 319 ? -22.922 12.859 4.875 1 98 319 GLU B O 1
ATOM 5230 N N . GLY B 1 320 ? -23.391 11.82 6.73 1 98.44 320 GLY B N 1
ATOM 5231 C CA . GLY B 1 320 ? -23.469 10.523 6.082 1 98.44 320 GLY B CA 1
ATOM 5232 C C . GLY B 1 320 ? -22.109 9.883 5.836 1 98.44 320 GLY B C 1
ATOM 5233 O O . GLY B 1 320 ? -22.031 8.789 5.277 1 98.44 320 GLY B O 1
ATOM 5234 N N . GLU B 1 321 ? -21.047 10.555 6.254 1 98.69 321 GLU B N 1
ATOM 5235 C CA . GLU B 1 321 ? -19.703 10.023 6.066 1 98.69 321 GLU B CA 1
ATOM 5236 C C . GLU B 1 321 ? -19.062 9.672 7.402 1 98.69 321 GLU B C 1
ATOM 5238 O O . GLU B 1 321 ? -19.438 10.203 8.445 1 98.69 321 GLU B O 1
ATOM 5243 N N . GLY B 1 322 ? -18.156 8.711 7.387 1 98.81 322 GLY B N 1
ATOM 5244 C CA . GLY B 1 322 ? -17.484 8.25 8.586 1 98.81 322 GLY B CA 1
ATOM 5245 C C . GLY B 1 322 ? -16.438 7.18 8.32 1 98.81 322 GLY B C 1
ATOM 5246 O O . GLY B 1 322 ? -15.836 7.148 7.242 1 98.81 322 GLY B O 1
ATOM 5247 N N . SER B 1 323 ? -16.094 6.422 9.375 1 98.81 323 SER B N 1
ATOM 5248 C CA . SER B 1 323 ? -15.133 5.328 9.312 1 98.81 323 SER B CA 1
ATOM 5249 C C . SER B 1 323 ? -13.805 5.801 8.734 1 98.81 323 SER B C 1
ATOM 5251 O O . SER B 1 323 ? -13.266 5.18 7.816 1 98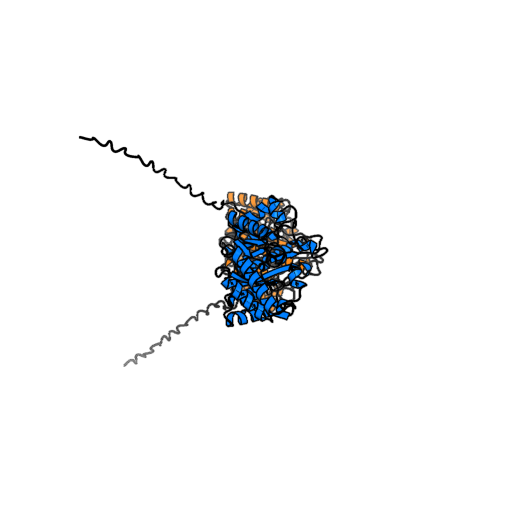.81 323 SER B O 1
ATOM 5253 N N . ALA B 1 324 ? -13.359 6.852 9.273 1 98.94 324 ALA B N 1
ATOM 5254 C CA . ALA B 1 324 ? -12.312 7.598 8.578 1 98.94 324 ALA B CA 1
ATOM 5255 C C . ALA B 1 324 ? -10.938 7.277 9.148 1 98.94 324 ALA B C 1
ATOM 5257 O O . ALA B 1 324 ? -9.922 7.781 8.664 1 98.94 324 ALA B O 1
ATOM 5258 N N . THR B 1 325 ? -10.859 6.441 10.203 1 98.94 325 THR B N 1
ATOM 5259 C CA . THR B 1 325 ? -9.609 6.258 10.938 1 98.94 325 THR B CA 1
ATOM 5260 C C . THR B 1 325 ? -9.125 4.812 10.828 1 98.94 325 THR B C 1
ATOM 5262 O O . THR B 1 325 ? -9.828 3.959 10.281 1 98.94 325 THR B O 1
ATOM 5265 N N . PRO B 1 326 ? -7.918 4.48 11.289 1 98.81 326 PRO B N 1
ATOM 5266 C CA . PRO B 1 326 ? -7.336 3.143 11.156 1 98.81 326 PRO B CA 1
ATOM 5267 C C . PRO B 1 326 ? -7.965 2.129 12.109 1 98.81 326 PRO B C 1
ATOM 5269 O O . PRO B 1 326 ? -7.738 0.923 11.969 1 98.81 326 PRO B O 1
ATOM 5272 N N . ALA B 1 327 ? -8.742 2.553 13.133 1 98.88 327 ALA B N 1
ATOM 5273 C CA . ALA B 1 327 ? -9.445 1.653 14.047 1 98.88 327 ALA B CA 1
ATOM 5274 C C . ALA B 1 327 ? -10.914 2.045 14.18 1 98.88 327 ALA B C 1
ATOM 5276 O O . ALA B 1 327 ? -11.266 3.213 14.016 1 98.88 327 ALA B O 1
ATOM 5277 N N . ASP B 1 328 ? -11.75 1.06 14.484 1 98.69 328 ASP B N 1
ATOM 5278 C CA . ASP B 1 328 ? -13.18 1.332 14.586 1 98.69 328 ASP B CA 1
ATOM 5279 C C . ASP B 1 328 ? -13.547 1.864 15.969 1 98.69 328 ASP B C 1
ATOM 5281 O O . ASP B 1 328 ? -12.672 2.215 16.75 1 98.69 328 ASP B O 1
ATOM 5285 N N . GLU B 1 329 ? -14.812 2.002 16.281 1 98.5 329 GLU B N 1
ATOM 5286 C CA . GLU B 1 329 ? -15.312 2.623 17.5 1 98.5 329 GLU B CA 1
ATOM 5287 C C . GLU B 1 329 ? -14.945 1.794 18.734 1 98.5 329 GLU B C 1
ATOM 5289 O O . GLU B 1 329 ? -14.984 2.293 19.859 1 98.5 329 GLU B O 1
ATOM 5294 N N . ASN B 1 330 ? -14.594 0.501 18.5 1 98.38 330 ASN B N 1
ATOM 5295 C CA . ASN B 1 330 ? -14.227 -0.402 19.594 1 98.38 330 ASN B CA 1
ATOM 5296 C C . ASN B 1 330 ? -12.719 -0.623 19.656 1 98.38 330 ASN B C 1
ATOM 5298 O O . ASN B 1 330 ? -12.25 -1.584 20.266 1 98.38 330 ASN B O 1
ATOM 5302 N N . PHE B 1 331 ? -11.938 0.139 18.922 1 98.12 331 PHE B N 1
ATOM 5303 C CA . PHE B 1 331 ? -10.484 0.144 18.906 1 98.12 331 PHE B CA 1
ATOM 5304 C C . PHE B 1 331 ? -9.945 -1.084 18.172 1 98.12 331 PHE B C 1
ATOM 5306 O O . PHE B 1 331 ? -8.773 -1.434 18.328 1 98.12 331 PHE B O 1
ATOM 5313 N N . GLN B 1 332 ? -10.852 -1.749 17.422 1 98 332 GLN B N 1
ATOM 5314 C CA . GLN B 1 332 ? -10.375 -2.826 16.562 1 98 332 GLN B CA 1
ATOM 5315 C C . GLN B 1 332 ? -9.719 -2.273 15.312 1 98 332 GLN B C 1
ATOM 5317 O O . GLN B 1 332 ? -10.297 -1.439 14.617 1 98 332 GLN B O 1
ATOM 5322 N N . VAL B 1 333 ? -8.602 -2.725 15.016 1 97.62 333 VAL B N 1
ATOM 5323 C CA . VAL B 1 333 ? -7.832 -2.184 13.898 1 97.62 333 VAL B CA 1
ATOM 5324 C C . VAL B 1 333 ? -8.477 -2.602 12.578 1 97.62 333 VAL B C 1
ATOM 5326 O O . VAL B 1 333 ? -9.039 -3.691 12.477 1 97.62 333 VAL B O 1
ATOM 5329 N N . LYS B 1 334 ? -8.398 -1.758 11.641 1 98.25 334 LYS B N 1
ATOM 5330 C CA . LYS B 1 334 ? -8.859 -1.975 10.273 1 98.25 334 LYS B CA 1
ATOM 5331 C C . LYS B 1 334 ? -7.699 -2.322 9.344 1 98.25 334 LYS B C 1
ATOM 5333 O O . LYS B 1 334 ? -6.535 -2.248 9.742 1 98.25 334 LYS B O 1
ATOM 5338 N N . PRO B 1 335 ? -7.969 -2.713 8.047 1 98.19 335 PRO B N 1
ATOM 5339 C CA . PRO B 1 335 ? -6.906 -2.969 7.074 1 98.19 335 PRO B CA 1
ATOM 5340 C C . PRO B 1 335 ? -5.945 -1.791 6.93 1 98.19 335 PRO B C 1
ATOM 5342 O O . PRO B 1 335 ? -4.754 -1.989 6.68 1 98.19 335 PRO B O 1
ATOM 5345 N N . ALA B 1 336 ? -6.449 -0.599 7.164 1 98.81 336 ALA B N 1
ATOM 5346 C CA . ALA B 1 336 ? -5.617 0.596 7.078 1 98.81 336 ALA B CA 1
ATOM 5347 C C . ALA B 1 336 ? -4.469 0.538 8.078 1 98.81 336 ALA B C 1
ATOM 5349 O O . ALA B 1 336 ? -3.338 0.917 7.762 1 98.81 336 ALA B O 1
ATOM 5350 N N . TRP B 1 337 ? -4.785 0.093 9.312 1 98.69 337 TRP B N 1
ATOM 5351 C CA . TRP B 1 337 ? -3.75 -0.055 10.328 1 98.69 337 TRP B CA 1
ATOM 5352 C C . TRP B 1 337 ? -2.674 -1.032 9.875 1 98.69 337 TRP B C 1
ATOM 5354 O O . TRP B 1 337 ? -1.479 -0.753 10 1 98.69 337 TRP B O 1
ATOM 5364 N N . ASN B 1 338 ? -3.012 -2.17 9.305 1 98 338 ASN B N 1
ATOM 5365 C CA . ASN B 1 338 ? -2.066 -3.16 8.805 1 98 338 ASN B CA 1
ATOM 5366 C C . ASN B 1 338 ? -1.215 -2.596 7.668 1 98 338 ASN B C 1
ATOM 5368 O O . ASN B 1 338 ? -0.011 -2.854 7.602 1 98 338 ASN B O 1
ATOM 5372 N N . THR B 1 339 ? -1.897 -1.889 6.789 1 98.69 339 THR B N 1
ATOM 5373 C CA . THR B 1 339 ? -1.188 -1.275 5.672 1 98.69 339 THR B CA 1
ATOM 5374 C C . THR B 1 339 ? -0.115 -0.315 6.176 1 98.69 339 THR B C 1
ATOM 5376 O O . THR B 1 339 ? 1.019 -0.333 5.688 1 98.69 339 THR B O 1
ATOM 5379 N N . LEU B 1 340 ? -0.45 0.51 7.148 1 98.81 340 LEU B N 1
ATOM 5380 C CA . LEU B 1 340 ? 0.531 1.415 7.734 1 98.81 340 LEU B CA 1
ATOM 5381 C C . LEU B 1 340 ? 1.687 0.635 8.352 1 98.81 340 LEU B C 1
ATOM 5383 O O . LEU B 1 340 ? 2.854 0.927 8.086 1 98.81 340 LEU B O 1
ATOM 5387 N N . ARG B 1 341 ? 1.358 -0.36 9.164 1 98.19 341 ARG B N 1
ATOM 5388 C CA . ARG B 1 341 ? 2.373 -1.167 9.836 1 98.19 341 ARG B CA 1
ATOM 5389 C C . ARG B 1 341 ? 3.311 -1.82 8.828 1 98.19 341 ARG B C 1
ATOM 5391 O O . ARG B 1 341 ? 4.531 -1.688 8.93 1 98.19 341 ARG B O 1
ATOM 5398 N N . ASP B 1 342 ? 2.732 -2.463 7.84 1 97.62 342 ASP B N 1
ATOM 5399 C CA . ASP B 1 342 ? 3.533 -3.221 6.883 1 97.62 342 ASP B CA 1
ATOM 5400 C C . ASP B 1 342 ? 4.375 -2.291 6.016 1 97.62 342 ASP B C 1
ATOM 5402 O O . ASP B 1 342 ? 5.5 -2.633 5.637 1 97.62 342 ASP B O 1
ATOM 5406 N N . THR B 1 343 ? 3.811 -1.142 5.652 1 98.5 343 THR B N 1
ATOM 5407 C CA . THR B 1 343 ? 4.555 -0.172 4.855 1 98.5 343 THR B CA 1
ATOM 5408 C C . THR B 1 343 ? 5.762 0.352 5.629 1 98.5 343 THR B C 1
ATOM 5410 O O . THR B 1 343 ? 6.859 0.46 5.082 1 98.5 343 THR B O 1
ATOM 5413 N N . PHE B 1 344 ? 5.621 0.615 6.934 1 98.12 344 PHE B N 1
ATOM 5414 C CA . PHE B 1 344 ? 6.742 1.022 7.77 1 98.12 344 PHE B CA 1
ATOM 5415 C C . PHE B 1 344 ? 7.789 -0.083 7.848 1 98.12 344 PHE B C 1
ATOM 5417 O O . PHE B 1 344 ? 8.992 0.184 7.758 1 98.12 344 PHE B O 1
ATOM 5424 N N . LEU B 1 345 ? 7.363 -1.297 7.973 1 96.62 345 LEU B N 1
ATOM 5425 C CA . LEU B 1 345 ? 8.273 -2.422 8.148 1 96.62 345 LEU B CA 1
ATOM 5426 C C . LEU B 1 345 ? 9.133 -2.625 6.906 1 96.62 345 LEU B C 1
ATOM 5428 O O . LEU B 1 345 ? 10.266 -3.113 7 1 96.62 345 LEU B O 1
ATOM 5432 N N . LEU B 1 346 ? 8.641 -2.209 5.762 1 96.44 346 LEU B N 1
ATOM 5433 C CA . LEU B 1 346 ? 9.367 -2.398 4.512 1 96.44 346 LEU B CA 1
ATOM 5434 C C . LEU B 1 346 ? 10.656 -1.584 4.504 1 96.44 346 LEU B C 1
ATOM 5436 O O . LEU B 1 346 ? 11.648 -1.98 3.879 1 96.44 346 LEU B O 1
ATOM 5440 N N . VAL B 1 347 ? 10.688 -0.474 5.184 1 93.31 347 VAL B N 1
ATOM 5441 C CA . VAL B 1 347 ? 11.836 0.419 5.109 1 93.31 347 VAL B CA 1
ATOM 5442 C C . VAL B 1 347 ? 12.844 0.055 6.191 1 93.31 347 VAL B C 1
ATOM 5444 O O . VAL B 1 347 ? 13.984 0.53 6.172 1 93.31 347 VAL B O 1
ATOM 5447 N N . ARG B 1 348 ? 12.516 -0.762 7.105 1 77.44 348 ARG B N 1
ATOM 5448 C CA . ARG B 1 348 ? 13.438 -1.221 8.141 1 77.44 348 ARG B CA 1
ATOM 5449 C C . ARG B 1 348 ? 14.273 -2.398 7.645 1 77.44 348 ARG B C 1
ATOM 5451 O O . ARG B 1 348 ? 15.273 -2.762 8.266 1 77.44 348 ARG B O 1
ATOM 5458 N N . ARG B 1 349 ? 13.938 -2.881 6.488 1 65.94 349 ARG B N 1
ATOM 5459 C CA . ARG B 1 349 ? 14.594 -4.102 6.031 1 65.94 349 ARG B CA 1
ATOM 5460 C C . ARG B 1 349 ? 16.031 -3.826 5.625 1 65.94 349 ARG B C 1
ATOM 5462 O O . ARG B 1 349 ? 16.359 -2.721 5.195 1 65.94 349 ARG B O 1
#

InterPro domains:
  IPR001000 Glycoside hydrolase family 10 domain [PF00331] (32-342)
  IPR001000 Glycoside hydrolase family 10 domain [PR00134] (107-119)
  IPR001000 Glycoside hydrolase family 10 domain [PR00134] (151-162)
  IPR001000 Glycoside hydrolase family 10 domain [PR00134] (195-206)
  IPR001000 Glycoside hydrolase family 10 domain [PR00134] (224-236)
  IPR001000 Glycoside hydrolase family 10 domain [PS51760] (27-343)
  IPR001000 Glycoside hydrolase family 10 domain [SM00633] (76-344)
  IPR017853 Glycoside hydrolase superfamily [SSF51445] (33-344)
  IPR044846 Glycoside hydrolase family 10 [PTHR31490] (34-335)

Sequence (698 aa):
MRLGRIAAVLAVGIAMAGSTPAGAHPRADDDSLRAAARGSGVRIGTAVDMSALAADTPYREGVAREFDTVTPENVMKWEAVEPQPGVYDWAAADRLVDFARQNGQLVRGHTLVWHSQNPAWLTEATYTPAQLRTILRNHIFAEMGHFKGRIWAWDVANEVFNEDGTLRDTIWLRALGPGYIADAFRWAHQADPKALLFLNDYNNEGINAKSDAYFALVKQLRAQGVPVHGYGMQGHLAVHYGFPDTVLENVRRFDKLGLKTAFTEVDVRMQLPTDSAKVQAQAEGFGSLLRACLLVKHCVSYTVWGFTDKYSWVPGVFEGEGSATPADENFQVKPAWNTLRDTFLLVRRMRLGRIAAVLAVGIAMAGSTPAGAHPRADDDSLRAAARGSGVRIGTAVDMSALAADTPYREGVAREFDTVTPENVMKWEAVEPQPGVYDWAAADRLVDFARQNGQLVRGHTLVWHSQNPAWLTEATYTPAQLRTILRNHIFAEMGHFKGRIWAWDVANEVFNEDGTLRDTIWLRALGPGYIADAFRWAHQADPKALLFLNDYNNEGINAKSDAYFALVKQLRAQGVPVHGYGMQGHLAVHYGFPDTVLENVRRFDKLGLKTAFTEVDVRMQLPTDSAKVQAQAEGFGSLLRACLLVKHCVSYTVWGFTDKYSWVPGVFEGEGSATPADENFQVKPAWNTLRDTFLLVRR